Protein AF-A0AAD5PNA6-F1 (afdb_monomer_lite)

InterPro domains:
  IPR053180 Calcium-binding acidic-repeat protein [PTHR37467] (68-123)
  IPR059100 Bacterial TSP3 repeat [PF18884] (39-60)
  IPR059100 Bacterial TSP3 repeat [PF18884] (81-102)
  IPR059100 Bacterial TSP3 repeat [PF18884] (103-124)
  IPR059100 Bacterial TSP3 repeat [PF18884] (146-165)
  IPR059100 Bacterial TSP3 repeat [PF18884] (307-327)
  IPR059100 Bacterial TSP3 repeat [PF18884] (349-362)
  IPR059100 Bacterial TSP3 repeat [PF18884] (384-395)

Foldseek 3Di:
DDDDDDLVCAQHWDKDKDWDDDPPDIDIDIDIDGHHAPQQCQLQAHPVVCVVVVFDSNQSLTDDPVRHDPVRGDPNQQQDQNCPLQDGPVRCVVLVADSNDQQRCQQQRGCSRCVVVVFRSNDSLTDDDDLVRRPPGGDPVQQQDQNCPLQDGVVRCNVVVADSNDQQRLQLQRGLNRAPCSNAFDQEAAEDEDEQPDDDDDDSCPPGRRDDDPQKDKAFDPPDPDDPDDHDDAQDKDKTKMWIDRNPRIDIYIYIYGHHAPQQCQLQAHPCCLCPPPNHFDSNDSLTDDPVRHDPVRGDPNQQQDQNCQLQAGVVNCSVVVFDSNDSLGDDPVRHDPVRGDPNQQQPQNCPLFHGQVCQQQVCDDPVTPFHQVRHHAHSNDQPRPPPPAGSRGPVVPVPPD

Radius of gyration: 48.25 Å; chains: 1; bounding box: 90×62×150 Å

Organism: NCBI:txid1820382

Structure (mmCIF, N/CA/C/O backbone):
data_AF-A0AAD5PNA6-F1
#
_entry.id   AF-A0AAD5PNA6-F1
#
loop_
_atom_site.group_PDB
_atom_site.id
_atom_site.type_symbol
_atom_site.label_atom_id
_atom_site.label_alt_id
_atom_site.label_comp_id
_atom_site.label_asym_id
_atom_site.label_entity_id
_atom_site.label_seq_id
_atom_site.pdbx_PDB_ins_code
_atom_site.Cartn_x
_atom_site.Cartn_y
_atom_site.Cartn_z
_atom_site.occupancy
_atom_site.B_iso_or_equiv
_atom_site.auth_seq_id
_atom_site.auth_comp_id
_atom_site.auth_asym_id
_atom_site.auth_atom_id
_atom_site.pdbx_PDB_model_num
ATOM 1 N N . MET A 1 1 ? 26.294 -0.206 -74.600 1.00 71.50 1 MET A N 1
ATOM 2 C CA . MET A 1 1 ? 26.045 1.159 -74.099 1.00 71.50 1 MET A CA 1
ATOM 3 C C . MET A 1 1 ? 27.023 1.396 -72.966 1.00 71.50 1 MET A C 1
ATOM 5 O O . MET A 1 1 ? 27.297 0.438 -72.257 1.00 71.50 1 MET A O 1
ATOM 9 N N . THR A 1 2 ? 27.574 2.599 -72.839 1.00 76.50 2 THR A N 1
ATOM 10 C CA . THR A 1 2 ? 28.416 2.986 -71.698 1.00 76.50 2 THR A CA 1
ATOM 11 C C . THR A 1 2 ? 27.682 4.113 -70.987 1.00 76.50 2 THR A C 1
ATOM 13 O O . THR A 1 2 ? 27.243 5.044 -71.660 1.00 76.50 2 THR A O 1
ATOM 16 N N . TYR A 1 3 ? 27.498 3.994 -69.677 1.00 80.62 3 TYR A N 1
ATOM 17 C CA . TYR A 1 3 ? 26.897 5.019 -68.828 1.00 80.62 3 TYR A CA 1
ATOM 18 C C . TYR A 1 3 ? 27.955 5.465 -67.816 1.00 80.62 3 TYR A C 1
ATOM 20 O O . TYR A 1 3 ? 28.700 4.633 -67.300 1.00 80.62 3 TYR A O 1
ATOM 28 N N . THR A 1 4 ? 28.066 6.771 -67.604 1.00 80.19 4 THR A N 1
ATOM 29 C CA . THR A 1 4 ? 28.966 7.375 -66.621 1.00 80.19 4 THR A CA 1
ATOM 30 C C . THR A 1 4 ? 28.124 8.374 -65.839 1.00 80.19 4 THR A C 1
ATOM 32 O O . THR A 1 4 ? 27.708 9.360 -66.45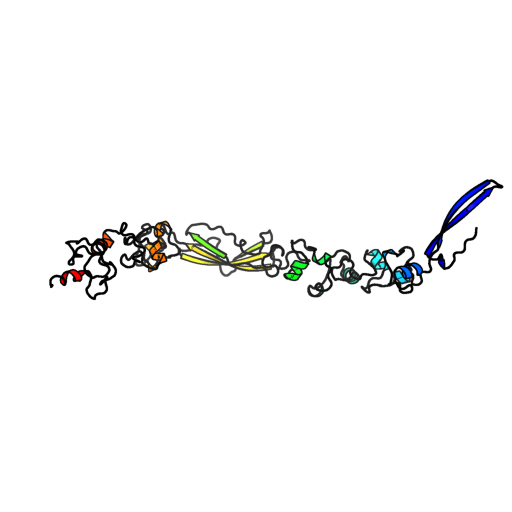2 1.00 80.19 4 THR A O 1
ATOM 35 N N . PRO A 1 5 ? 27.823 8.105 -64.559 1.00 74.06 5 PRO A N 1
ATOM 36 C CA . PRO A 1 5 ? 27.013 9.004 -63.753 1.00 74.06 5 PRO A CA 1
ATOM 37 C C . PRO A 1 5 ? 27.731 10.336 -63.524 1.00 74.06 5 PRO A C 1
ATOM 39 O O . PRO A 1 5 ? 28.963 10.421 -63.508 1.00 74.06 5 PRO A O 1
ATOM 42 N N . THR A 1 6 ? 26.946 11.392 -63.382 1.00 73.69 6 THR A N 1
ATOM 43 C CA . THR A 1 6 ? 27.375 12.714 -62.931 1.00 73.69 6 THR A CA 1
ATOM 44 C C . THR A 1 6 ? 27.302 12.795 -61.407 1.00 73.69 6 THR A C 1
ATOM 46 O O . THR A 1 6 ? 26.546 12.060 -60.783 1.00 73.69 6 THR A O 1
ATOM 49 N N . ALA A 1 7 ? 28.040 13.727 -60.797 1.00 61.16 7 ALA A N 1
ATOM 50 C CA . ALA A 1 7 ? 27.991 13.934 -59.344 1.00 61.16 7 ALA A CA 1
ATOM 51 C C . ALA A 1 7 ? 26.574 14.265 -58.826 1.00 61.16 7 ALA A C 1
ATOM 53 O O . ALA A 1 7 ? 26.246 13.954 -57.694 1.00 61.16 7 ALA A O 1
ATOM 54 N N . SER A 1 8 ? 25.709 14.849 -59.664 1.00 63.53 8 SER A N 1
ATOM 55 C CA . SER A 1 8 ? 24.302 15.114 -59.328 1.00 63.53 8 SER A CA 1
ATOM 56 C C . SER A 1 8 ? 23.388 13.885 -59.387 1.00 63.53 8 SER A C 1
ATOM 58 O O . SER A 1 8 ? 22.231 13.988 -59.003 1.00 63.53 8 SER A O 1
ATOM 60 N N . GLU A 1 9 ? 23.868 12.765 -59.930 1.00 70.00 9 GLU A N 1
ATOM 61 C CA . GLU A 1 9 ? 23.146 11.485 -59.976 1.00 70.00 9 GLU A CA 1
ATOM 62 C C . GLU A 1 9 ? 23.590 10.545 -58.836 1.00 70.00 9 GLU A C 1
ATOM 64 O O . GLU A 1 9 ? 23.032 9.461 -58.705 1.00 70.00 9 GLU A O 1
ATOM 69 N N . SER A 1 10 ? 24.563 10.960 -58.013 1.00 71.81 10 SER A N 1
ATOM 70 C CA . SER A 1 10 ? 25.035 10.273 -56.801 1.00 71.81 10 SER A CA 1
ATOM 71 C C . SER A 1 10 ? 23.881 10.000 -55.831 1.00 71.81 10 SER A C 1
ATOM 73 O O . SER A 1 10 ? 23.141 10.926 -55.507 1.00 71.81 10 SER A O 1
ATOM 75 N N . GLY A 1 11 ? 23.712 8.750 -55.388 1.00 66.38 11 GLY A N 1
ATOM 76 C CA . GLY A 1 11 ? 22.633 8.355 -54.472 1.00 66.38 11 GLY A CA 1
ATOM 77 C C . GLY A 1 11 ? 21.242 8.295 -55.114 1.00 66.38 11 GLY A C 1
ATOM 78 O O . GLY A 1 11 ? 20.242 8.284 -54.406 1.00 66.38 11 GLY A O 1
ATOM 79 N N . THR A 1 12 ? 21.139 8.284 -56.450 1.00 71.12 12 THR A N 1
ATOM 80 C CA . THR A 1 12 ? 19.844 8.253 -57.155 1.00 71.12 12 THR A CA 1
ATOM 81 C C . THR A 1 12 ? 19.709 7.063 -58.104 1.00 71.12 12 THR A C 1
ATOM 83 O O . THR A 1 12 ? 20.693 6.523 -58.619 1.00 71.12 12 THR A O 1
ATOM 86 N N . ASP A 1 13 ? 18.459 6.687 -58.390 1.00 79.06 13 ASP A N 1
ATOM 87 C CA . ASP A 1 13 ? 18.121 5.721 -59.433 1.00 79.06 13 ASP A CA 1
ATOM 88 C C . ASP A 1 13 ? 17.985 6.402 -60.799 1.00 79.06 13 ASP A C 1
ATOM 90 O O . ASP A 1 13 ? 17.069 7.191 -61.059 1.00 79.06 1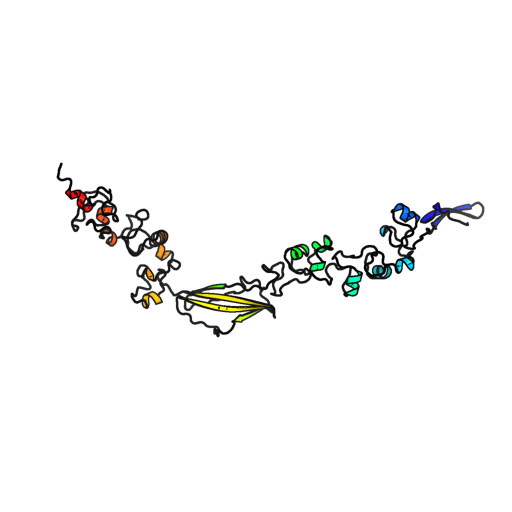3 ASP A O 1
ATOM 94 N N . VAL A 1 14 ? 18.850 6.020 -61.737 1.00 80.88 14 VAL A N 1
ATOM 95 C CA . VAL A 1 14 ? 18.823 6.531 -63.108 1.00 80.88 14 VAL A CA 1
ATOM 96 C C . VAL A 1 14 ? 18.220 5.494 -64.049 1.00 80.88 14 VAL A C 1
ATOM 98 O O . VAL A 1 14 ? 18.795 4.439 -64.320 1.00 80.88 14 VAL A O 1
ATOM 101 N N . THR A 1 15 ? 17.046 5.804 -64.608 1.00 88.25 15 THR A N 1
ATOM 102 C CA . THR A 1 15 ? 16.389 4.947 -65.608 1.00 88.25 15 THR A CA 1
ATOM 103 C C . THR A 1 15 ? 16.847 5.300 -67.021 1.00 88.25 15 THR A C 1
ATOM 105 O O . THR A 1 15 ? 16.498 6.340 -67.582 1.00 88.25 15 THR A O 1
ATOM 108 N N . VAL A 1 16 ? 17.573 4.383 -67.653 1.00 87.94 16 VAL A N 1
ATOM 109 C CA . VAL A 1 16 ? 18.067 4.520 -69.022 1.00 87.94 16 VAL A CA 1
ATOM 110 C C . VAL A 1 16 ? 17.190 3.715 -69.982 1.00 87.94 16 VAL A C 1
ATOM 112 O O . VAL A 1 16 ? 17.082 2.493 -69.888 1.00 87.94 16 VAL A O 1
ATOM 115 N N . THR A 1 17 ? 16.581 4.390 -70.960 1.00 90.81 17 THR A N 1
ATOM 116 C CA . THR A 1 17 ? 15.824 3.734 -72.043 1.00 90.81 17 THR A CA 1
ATOM 117 C C . THR A 1 17 ? 16.733 3.460 -73.242 1.00 90.81 17 THR A C 1
ATOM 119 O O . THR A 1 17 ? 17.378 4.374 -73.755 1.00 90.81 17 THR A O 1
ATOM 122 N N . TYR A 1 18 ? 16.759 2.221 -73.734 1.00 88.31 18 TYR A N 1
ATOM 123 C CA . TYR A 1 18 ? 17.545 1.810 -74.901 1.00 88.31 18 TYR A CA 1
ATOM 124 C C . TYR A 1 18 ? 16.706 1.031 -75.922 1.00 88.31 18 TYR A C 1
ATOM 126 O O . TYR A 1 18 ? 15.622 0.532 -75.626 1.00 88.31 18 TYR A O 1
ATOM 134 N N . GLN A 1 19 ? 17.199 0.939 -77.159 1.00 90.81 19 GLN A N 1
ATOM 135 C CA . GLN A 1 19 ? 16.563 0.168 -78.229 1.00 90.81 19 GLN A CA 1
ATOM 136 C C . GLN A 1 19 ? 17.453 -0.986 -78.677 1.00 90.81 19 GLN A C 1
ATOM 138 O O . GLN A 1 19 ? 18.644 -0.807 -78.933 1.00 90.81 19 GLN A O 1
ATOM 143 N N . VAL A 1 20 ? 16.852 -2.164 -78.818 1.00 89.94 20 VAL A N 1
ATOM 144 C CA . VAL A 1 20 ? 17.479 -3.343 -79.417 1.00 89.94 20 VAL A CA 1
ATOM 145 C C . VAL A 1 20 ? 16.904 -3.519 -80.815 1.00 89.94 20 VAL A C 1
ATOM 147 O O . VAL A 1 20 ? 15.694 -3.681 -80.973 1.00 89.94 20 VAL A O 1
ATOM 150 N N . CYS A 1 21 ? 17.766 -3.476 -81.831 1.00 91.25 21 CYS A N 1
ATOM 151 C CA . CYS A 1 21 ? 17.376 -3.562 -83.236 1.00 91.25 21 CYS A CA 1
ATOM 152 C C . CYS A 1 21 ? 18.020 -4.765 -83.937 1.00 91.25 21 CYS A C 1
ATOM 154 O O . CYS A 1 21 ? 19.197 -5.052 -83.726 1.00 91.25 21 CYS A O 1
ATOM 156 N N . ASN A 1 22 ? 17.282 -5.403 -84.850 1.00 87.88 22 ASN A N 1
ATOM 157 C CA . ASN A 1 22 ? 17.829 -6.292 -85.876 1.00 87.88 22 ASN A CA 1
ATOM 158 C C . ASN A 1 22 ? 17.405 -5.776 -87.260 1.00 87.88 22 ASN A C 1
ATOM 160 O O . ASN A 1 22 ? 16.267 -5.964 -87.697 1.00 87.88 22 ASN A O 1
ATOM 164 N N . GLY A 1 23 ? 18.308 -5.059 -87.932 1.00 88.12 23 GLY A N 1
ATOM 165 C CA . GLY A 1 23 ? 17.973 -4.309 -89.142 1.00 88.12 23 GLY A CA 1
ATOM 166 C C . GLY A 1 23 ? 17.034 -3.139 -88.829 1.00 88.12 23 GLY A C 1
ATOM 167 O O . GLY A 1 23 ? 17.371 -2.283 -88.018 1.00 88.12 23 GLY A O 1
ATOM 168 N N . THR A 1 24 ? 15.864 -3.093 -89.473 1.00 90.88 24 THR A N 1
ATOM 169 C CA . THR A 1 24 ? 14.863 -2.019 -89.295 1.00 90.88 24 THR A CA 1
ATOM 170 C C . THR A 1 24 ? 13.805 -2.322 -88.232 1.00 90.88 24 THR A C 1
ATOM 172 O O . THR A 1 24 ? 12.912 -1.507 -88.019 1.00 90.88 24 THR A O 1
ATOM 175 N N . ILE A 1 25 ? 13.853 -3.499 -87.604 1.00 87.56 25 ILE A N 1
ATOM 176 C CA . ILE A 1 25 ? 12.912 -3.897 -86.552 1.00 87.56 25 ILE A CA 1
ATOM 177 C C . ILE A 1 25 ? 13.585 -3.640 -85.207 1.00 87.56 25 ILE A C 1
ATOM 179 O O . ILE A 1 25 ? 14.630 -4.228 -84.931 1.00 87.56 25 ILE A O 1
ATOM 183 N N . CYS A 1 26 ? 12.989 -2.776 -84.388 1.00 92.00 26 CYS A N 1
ATOM 184 C CA . CYS A 1 26 ? 13.518 -2.367 -83.089 1.00 92.00 26 CYS A CA 1
ATOM 185 C C . CYS A 1 26 ? 12.457 -2.496 -81.990 1.00 92.00 26 CYS A C 1
ATOM 187 O O . CYS A 1 26 ? 11.282 -2.226 -82.235 1.00 92.00 26 CYS A O 1
ATOM 189 N N . THR A 1 27 ? 12.894 -2.822 -80.774 1.00 94.56 27 THR A N 1
ATOM 190 C CA . THR A 1 27 ? 12.095 -2.793 -79.538 1.00 94.56 27 THR A CA 1
ATOM 191 C C . THR A 1 27 ? 12.809 -1.944 -78.491 1.00 94.56 27 THR A C 1
ATOM 193 O O . THR A 1 27 ? 14.034 -1.980 -78.397 1.00 94.56 27 THR A O 1
ATOM 196 N N . THR A 1 28 ? 12.053 -1.173 -77.709 1.00 93.44 28 THR A N 1
ATOM 197 C CA . THR A 1 28 ? 12.554 -0.408 -76.557 1.00 93.44 28 THR A CA 1
ATOM 198 C C . THR A 1 28 ? 12.569 -1.262 -75.291 1.00 93.44 28 THR A C 1
ATOM 200 O O . THR A 1 28 ? 11.619 -2.002 -75.043 1.00 93.44 28 THR A O 1
ATOM 203 N N . ALA A 1 29 ? 13.608 -1.108 -74.478 1.00 91.75 29 ALA A N 1
ATOM 204 C CA . ALA A 1 29 ? 13.728 -1.655 -73.131 1.00 91.75 29 ALA A CA 1
ATOM 205 C C . ALA A 1 29 ? 14.318 -0.589 -72.194 1.00 91.75 29 ALA A C 1
ATOM 207 O O . ALA A 1 29 ? 14.891 0.401 -72.655 1.00 91.75 29 ALA A O 1
ATOM 208 N N . THR A 1 30 ? 14.176 -0.782 -70.888 1.00 91.69 30 THR A N 1
ATOM 209 C CA . THR A 1 30 ? 14.750 0.094 -69.860 1.00 91.69 30 THR A CA 1
ATOM 210 C C . THR A 1 30 ? 15.741 -0.679 -68.996 1.00 91.69 30 THR A C 1
ATOM 212 O O . THR A 1 30 ? 15.661 -1.903 -68.885 1.00 91.69 30 THR A O 1
ATOM 215 N N . VAL A 1 31 ? 16.701 0.035 -68.416 1.00 88.38 31 VAL A N 1
ATOM 216 C CA . VAL A 1 31 ? 17.558 -0.435 -67.324 1.00 88.38 31 VAL A CA 1
ATOM 217 C C . VAL A 1 31 ? 17.568 0.643 -66.246 1.00 88.38 31 VAL A C 1
ATOM 219 O O . VAL A 1 31 ? 17.745 1.816 -66.570 1.00 88.38 31 VAL A O 1
ATOM 222 N N . THR A 1 32 ? 17.343 0.253 -64.997 1.00 85.19 32 THR A N 1
ATOM 223 C CA . THR A 1 32 ? 17.518 1.133 -63.836 1.00 85.19 32 THR A CA 1
ATOM 224 C C . THR A 1 32 ? 18.924 0.911 -63.297 1.00 85.19 32 THR A C 1
ATOM 226 O O . THR A 1 32 ? 19.347 -0.236 -63.150 1.00 85.19 32 THR A O 1
ATOM 229 N N . ILE A 1 33 ? 19.666 1.996 -63.100 1.00 81.44 33 ILE A N 1
ATOM 230 C CA . ILE A 1 33 ? 21.029 1.999 -62.572 1.00 81.44 33 ILE A CA 1
ATOM 231 C C . ILE A 1 33 ? 20.986 2.778 -61.265 1.00 81.44 33 ILE A C 1
ATOM 233 O O . ILE A 1 33 ? 20.781 3.988 -61.298 1.00 81.44 33 ILE A O 1
ATOM 237 N N . SER A 1 34 ? 21.194 2.091 -60.150 1.00 73.81 34 SER A N 1
ATOM 238 C CA . SER A 1 34 ? 21.394 2.733 -58.854 1.00 73.81 34 SER A CA 1
ATOM 239 C C . SER A 1 34 ? 22.837 3.224 -58.788 1.00 73.81 34 SER A C 1
ATOM 241 O O . SER A 1 34 ? 23.777 2.443 -58.973 1.00 73.81 34 SER A O 1
ATOM 243 N N . VAL A 1 35 ? 23.023 4.532 -58.641 1.00 71.75 35 VAL A N 1
ATOM 244 C CA . VAL A 1 35 ? 24.348 5.146 -58.525 1.00 71.75 35 VAL A CA 1
ATOM 245 C C . VAL A 1 35 ? 24.683 5.216 -57.042 1.00 71.75 35 VAL A C 1
ATOM 247 O O . VAL A 1 35 ? 24.038 5.973 -56.321 1.00 71.75 35 VAL A O 1
ATOM 250 N N . SER A 1 36 ? 25.677 4.442 -56.591 1.00 66.50 36 SER A N 1
ATOM 251 C CA . SER A 1 36 ? 26.158 4.529 -55.206 1.00 66.50 36 SER A CA 1
ATOM 252 C C . SER A 1 36 ? 26.569 5.968 -54.910 1.00 66.50 36 SER A C 1
ATOM 254 O O . SER A 1 36 ? 27.320 6.558 -55.696 1.00 66.50 36 SER A O 1
ATOM 256 N N . GLY A 1 37 ? 26.032 6.534 -53.832 1.00 69.62 37 GLY A N 1
ATOM 257 C CA . GLY A 1 37 ? 26.442 7.851 -53.378 1.00 69.62 37 GLY A CA 1
ATOM 258 C C . GLY A 1 37 ? 27.876 7.845 -52.855 1.00 69.62 37 GLY A C 1
ATOM 259 O O . GLY A 1 37 ? 28.386 6.785 -52.498 1.00 69.62 37 GLY A O 1
ATOM 260 N N . ASP A 1 38 ? 28.530 9.007 -52.839 1.00 83.00 38 ASP A N 1
ATOM 261 C CA . ASP A 1 38 ? 29.643 9.199 -51.907 1.00 83.00 38 ASP A CA 1
ATOM 262 C C . ASP A 1 38 ? 29.044 9.175 -50.488 1.00 83.00 38 ASP A C 1
ATOM 264 O O . ASP A 1 38 ? 28.101 9.921 -50.222 1.00 83.00 38 ASP A O 1
ATOM 268 N N . ASP A 1 39 ? 29.572 8.295 -49.647 1.00 88.81 39 ASP A N 1
ATOM 269 C CA . ASP A 1 39 ? 29.295 8.125 -48.217 1.00 88.81 39 ASP A CA 1
ATOM 270 C C . ASP A 1 39 ? 30.675 8.251 -47.547 1.00 88.81 39 ASP A C 1
ATOM 272 O O . ASP A 1 39 ? 31.578 7.442 -47.810 1.00 88.81 39 ASP A O 1
ATOM 276 N N . SER A 1 40 ? 30.924 9.394 -46.908 1.00 90.69 40 SER A N 1
ATOM 277 C CA . SER A 1 40 ? 32.278 9.818 -46.523 1.00 90.69 40 SER A CA 1
ATOM 278 C C . SER A 1 40 ? 32.737 9.240 -45.189 1.00 90.69 40 SER A C 1
ATOM 280 O O . SER A 1 40 ? 33.936 8.988 -45.036 1.00 90.69 40 SER A O 1
ATOM 282 N N . ASP A 1 41 ? 31.824 9.089 -44.238 1.00 90.75 41 ASP A N 1
ATOM 283 C CA . ASP A 1 41 ? 32.036 8.519 -42.904 1.00 90.75 41 ASP A CA 1
ATOM 284 C C . ASP A 1 41 ? 31.622 7.043 -42.830 1.00 90.75 41 ASP A C 1
ATOM 286 O O . ASP A 1 41 ? 32.063 6.318 -41.934 1.00 90.75 41 ASP A O 1
ATOM 290 N N . GLY A 1 42 ? 30.915 6.548 -43.844 1.00 93.38 42 GLY A N 1
ATOM 291 C CA . GLY A 1 42 ? 30.645 5.136 -44.025 1.00 93.38 42 GLY A CA 1
ATOM 292 C C . GLY A 1 42 ? 29.551 4.632 -43.099 1.00 93.38 42 GLY A C 1
ATOM 293 O O . GLY A 1 42 ? 29.639 3.472 -42.683 1.00 93.38 42 GLY A O 1
ATOM 294 N N . ASP A 1 43 ? 28.590 5.472 -42.730 1.00 93.69 43 ASP A N 1
ATOM 295 C CA . ASP A 1 43 ? 27.449 5.109 -41.890 1.00 93.69 43 ASP A CA 1
ATOM 296 C C . ASP A 1 43 ? 26.282 4.493 -42.677 1.00 93.69 43 ASP A C 1
ATOM 298 O O . ASP A 1 43 ? 25.282 4.090 -42.085 1.00 93.69 43 ASP A O 1
ATOM 302 N N . GLY A 1 44 ? 26.426 4.353 -44.001 1.00 93.25 44 GLY A N 1
ATOM 303 C CA . GLY A 1 44 ? 25.414 3.789 -44.889 1.00 93.25 44 GLY A CA 1
ATOM 304 C C . GLY A 1 44 ? 24.366 4.793 -45.371 1.00 93.25 44 GLY A C 1
ATOM 305 O O . GLY A 1 44 ? 23.472 4.395 -46.127 1.00 93.25 44 GLY A O 1
ATOM 306 N N . VAL A 1 45 ? 24.466 6.070 -44.999 1.00 92.75 45 VAL A N 1
ATOM 307 C CA . VAL A 1 45 ? 23.663 7.171 -45.531 1.00 92.75 45 VAL A CA 1
ATOM 308 C C . VAL A 1 45 ? 24.501 7.954 -46.551 1.00 92.75 45 VAL A C 1
ATOM 310 O O . VAL A 1 45 ? 25.601 8.415 -46.282 1.00 92.75 45 VAL A O 1
ATOM 313 N N . PRO A 1 46 ? 24.025 8.135 -47.795 1.00 91.44 46 PRO A N 1
ATOM 314 C CA . PRO A 1 46 ? 24.753 8.957 -48.756 1.00 91.44 46 PRO A CA 1
ATOM 315 C C . PRO A 1 46 ? 24.836 10.429 -48.321 1.00 91.44 46 PRO A C 1
ATOM 317 O O . PRO A 1 46 ? 23.799 11.027 -48.039 1.00 91.44 46 PRO A O 1
ATOM 320 N N . ASN A 1 47 ? 25.989 11.082 -48.513 1.00 88.56 47 ASN A N 1
ATOM 321 C CA . ASN A 1 47 ? 26.219 12.502 -48.178 1.00 88.56 47 ASN A CA 1
ATOM 322 C C . ASN A 1 47 ? 25.115 13.470 -48.659 1.00 88.56 47 ASN A C 1
ATOM 324 O O . ASN A 1 47 ? 24.885 14.541 -48.101 1.00 88.56 47 ASN A O 1
ATOM 328 N N . ALA A 1 48 ? 24.478 13.168 -49.796 1.00 86.69 48 ALA A N 1
ATOM 329 C CA . ALA A 1 48 ? 23.406 13.997 -50.350 1.00 86.69 48 ALA A CA 1
ATOM 330 C C . ALA A 1 48 ? 22.074 13.850 -49.592 1.00 86.69 48 ALA A C 1
ATOM 332 O O . ALA A 1 48 ? 21.293 14.804 -49.577 1.00 86.69 48 ALA A O 1
ATOM 333 N N . GLN A 1 49 ? 21.821 12.668 -49.027 1.00 90.44 49 GLN A N 1
ATOM 334 C CA . GLN A 1 49 ? 20.663 12.349 -48.197 1.00 90.44 49 GLN A CA 1
ATOM 335 C C . GLN A 1 49 ? 20.829 12.965 -46.805 1.00 90.44 49 GLN A C 1
ATOM 337 O O . GLN A 1 49 ? 19.935 13.662 -46.350 1.00 90.44 49 GLN A O 1
ATOM 342 N N . GLU A 1 50 ? 22.019 12.896 -46.222 1.00 93.25 50 GLU A N 1
ATOM 343 C CA . GLU A 1 50 ? 22.336 13.577 -44.961 1.00 93.25 50 GLU A CA 1
ATOM 344 C C . GLU A 1 50 ? 22.150 15.099 -45.025 1.00 93.25 50 GLU A C 1
ATOM 346 O O . GLU A 1 50 ? 21.549 15.713 -44.149 1.00 93.25 50 GLU A O 1
ATOM 351 N N . ILE A 1 51 ? 22.540 15.740 -46.135 1.00 89.62 51 ILE A N 1
ATOM 352 C CA . ILE A 1 51 ? 22.250 17.170 -46.361 1.00 89.62 51 ILE A CA 1
ATOM 353 C C . ILE A 1 51 ? 20.735 17.456 -46.376 1.00 89.62 51 ILE A C 1
ATOM 355 O O . ILE A 1 51 ? 20.315 18.572 -46.046 1.00 89.62 51 ILE A O 1
ATOM 359 N N . LEU A 1 52 ? 19.919 16.499 -46.827 1.00 92.62 52 LEU A N 1
ATOM 360 C CA . LEU A 1 52 ? 18.462 16.620 -46.849 1.00 92.62 52 LEU A CA 1
ATOM 361 C C . LEU A 1 52 ? 17.863 16.428 -45.449 1.00 92.62 52 LEU A C 1
ATOM 363 O O . LEU A 1 52 ? 16.951 17.181 -45.096 1.00 92.62 52 LEU A O 1
ATOM 367 N N . ASP A 1 53 ? 18.403 15.480 -44.687 1.00 92.94 53 ASP A N 1
ATOM 368 C CA . ASP A 1 53 ? 17.946 15.109 -43.343 1.00 92.94 53 ASP A CA 1
ATOM 369 C C . ASP A 1 53 ? 18.485 16.074 -42.268 1.00 92.94 53 ASP A C 1
ATOM 371 O O . ASP A 1 53 ? 17.869 16.274 -41.222 1.00 92.94 53 ASP A O 1
ATOM 375 N N . GLY A 1 54 ? 19.546 16.816 -42.595 1.00 95.00 54 GLY A N 1
ATOM 376 C CA . GLY A 1 54 ? 20.153 17.836 -41.745 1.00 95.00 54 GLY A CA 1
ATOM 377 C C . GLY A 1 54 ? 21.259 17.315 -40.830 1.00 95.00 54 GLY A C 1
ATOM 378 O O . GLY A 1 54 ? 21.566 18.007 -39.859 1.00 95.00 54 GLY A O 1
ATOM 379 N N . THR A 1 55 ? 21.831 16.158 -41.156 1.00 96.50 55 THR A N 1
ATOM 380 C CA . THR A 1 55 ? 22.929 15.491 -40.443 1.00 96.50 55 THR A CA 1
ATOM 381 C C . THR A 1 55 ? 24.297 15.847 -41.069 1.00 96.50 55 THR A C 1
ATOM 383 O O . THR A 1 55 ? 24.332 16.549 -42.094 1.00 96.50 55 THR A O 1
ATOM 386 N N . ASP A 1 56 ? 25.427 15.493 -40.437 1.00 94.94 56 ASP A N 1
ATOM 387 C CA . ASP A 1 56 ? 26.793 15.813 -40.901 1.00 94.94 56 ASP A CA 1
ATOM 388 C C . ASP A 1 56 ? 27.430 14.671 -41.713 1.00 94.94 56 ASP A C 1
ATOM 390 O O . ASP A 1 56 ? 27.881 13.710 -41.102 1.00 94.94 56 ASP A O 1
ATOM 394 N N . PRO A 1 57 ? 27.674 14.866 -43.031 1.00 93.75 57 PRO A N 1
ATOM 395 C CA . PRO A 1 57 ? 28.290 13.869 -43.915 1.00 93.75 57 PRO A CA 1
ATOM 396 C C . PRO A 1 57 ? 29.741 13.483 -43.648 1.00 93.75 57 PRO A C 1
ATOM 398 O O . PRO A 1 57 ? 30.469 13.158 -44.587 1.00 93.75 57 PRO A O 1
ATOM 401 N N . ASN A 1 58 ? 30.266 13.730 -42.457 1.00 94.00 58 ASN A N 1
ATOM 402 C CA . ASN A 1 58 ? 31.602 13.305 -42.054 1.00 94.00 58 ASN A CA 1
ATOM 403 C C . ASN A 1 58 ? 31.630 12.830 -40.594 1.00 94.00 58 ASN A C 1
ATOM 405 O O . ASN A 1 58 ? 32.732 12.676 -40.050 1.00 94.00 58 ASN A O 1
ATOM 409 N N . ASP A 1 59 ? 30.473 12.684 -39.954 1.00 95.38 59 ASP A N 1
ATOM 410 C CA . ASP A 1 59 ? 30.331 12.196 -38.593 1.00 95.38 59 ASP A CA 1
ATOM 411 C C . ASP A 1 59 ? 29.495 10.907 -38.618 1.00 95.38 59 ASP A C 1
ATOM 413 O O . ASP A 1 59 ? 28.275 10.980 -38.709 1.00 95.38 59 ASP A O 1
ATOM 417 N N . PRO A 1 60 ? 30.119 9.722 -38.460 1.00 95.56 60 PRO A N 1
ATOM 418 C CA . PRO A 1 60 ? 29.419 8.439 -38.563 1.00 95.56 60 PRO A CA 1
ATOM 419 C C . PRO A 1 60 ? 28.344 8.223 -37.483 1.00 95.56 60 PRO A C 1
ATOM 421 O O . PRO A 1 60 ? 27.689 7.184 -37.472 1.00 95.56 60 PRO A O 1
ATOM 424 N N . CYS A 1 61 ? 28.212 9.147 -36.530 1.00 97.19 61 CYS A N 1
ATOM 425 C CA . CYS A 1 61 ? 27.228 9.119 -35.456 1.00 97.19 61 CYS A CA 1
ATOM 426 C C . CYS A 1 61 ? 26.162 10.217 -35.581 1.00 97.19 61 CYS A C 1
ATOM 428 O O . CYS A 1 61 ? 25.343 10.375 -34.677 1.00 97.19 61 CYS A O 1
ATOM 430 N N . ASP A 1 62 ? 26.163 10.982 -36.673 1.00 97.00 62 ASP A N 1
ATOM 431 C CA . ASP A 1 62 ? 25.138 11.971 -36.994 1.00 97.00 62 ASP A CA 1
ATOM 432 C C . ASP A 1 62 ? 24.417 11.523 -38.267 1.00 97.00 62 ASP A C 1
ATOM 434 O O . ASP A 1 62 ? 24.802 11.896 -39.367 1.00 97.00 62 ASP A O 1
ATOM 438 N N . TYR A 1 63 ? 23.372 10.706 -38.117 1.00 95.62 63 TYR A N 1
ATOM 439 C CA . TYR A 1 63 ? 22.562 10.220 -39.234 1.00 95.62 63 TYR A CA 1
ATOM 440 C C . TYR A 1 63 ? 21.101 10.009 -38.847 1.00 95.62 63 TYR A C 1
ATOM 442 O O . TYR A 1 63 ? 20.749 9.882 -37.674 1.00 95.62 63 TYR A O 1
ATOM 450 N N . ASP A 1 64 ? 20.229 9.971 -39.855 1.00 95.06 64 ASP A N 1
ATOM 451 C CA . ASP A 1 64 ? 18.840 9.552 -39.685 1.00 95.06 64 ASP A CA 1
ATOM 452 C C . ASP A 1 64 ? 18.747 8.037 -39.900 1.00 95.06 64 ASP A C 1
ATOM 454 O O . ASP A 1 64 ? 19.021 7.530 -40.994 1.00 95.06 64 ASP A O 1
ATOM 458 N N . ILE A 1 65 ? 18.350 7.312 -38.854 1.00 93.69 65 ILE A N 1
ATOM 459 C CA . ILE A 1 65 ? 18.221 5.853 -38.873 1.00 93.69 65 ILE A CA 1
ATOM 460 C C . ILE A 1 65 ? 17.236 5.359 -39.949 1.00 93.69 65 ILE A C 1
ATOM 462 O O . ILE A 1 65 ? 17.435 4.286 -40.518 1.00 93.69 65 ILE A O 1
ATOM 466 N N . ASP A 1 66 ? 16.217 6.153 -40.307 1.00 94.25 66 ASP A N 1
ATOM 467 C CA . ASP A 1 66 ? 15.248 5.803 -41.358 1.00 94.25 66 ASP A CA 1
ATOM 468 C C . ASP A 1 66 ? 15.856 5.881 -42.776 1.00 94.25 66 ASP A C 1
ATOM 470 O O . ASP A 1 66 ? 15.310 5.302 -43.726 1.00 94.25 66 ASP A O 1
ATOM 474 N N . SER A 1 67 ? 16.979 6.589 -42.932 1.00 93.25 67 SER A N 1
ATOM 475 C CA . SER A 1 67 ? 17.712 6.766 -44.192 1.00 93.25 67 SER A CA 1
ATOM 476 C C . SER A 1 67 ? 18.889 5.796 -44.356 1.00 93.25 67 SER A C 1
ATOM 478 O O . SER A 1 67 ? 19.497 5.758 -45.431 1.00 93.25 67 SER A O 1
ATOM 480 N N . GLN A 1 68 ? 19.207 5.008 -43.327 1.00 94.38 68 GLN A N 1
ATOM 481 C CA . GLN A 1 68 ? 20.384 4.144 -43.288 1.00 94.38 68 GLN A CA 1
ATOM 482 C C . GLN A 1 68 ? 20.231 2.865 -44.125 1.00 94.38 68 GLN A C 1
ATOM 484 O O . GLN A 1 68 ? 19.232 2.147 -44.044 1.00 94.38 68 GLN A O 1
ATOM 489 N N . ASP A 1 69 ? 21.268 2.527 -44.898 1.00 92.69 69 ASP A N 1
ATOM 490 C CA . ASP A 1 69 ? 21.427 1.212 -45.525 1.00 92.69 69 ASP A CA 1
ATOM 491 C C . ASP A 1 69 ? 22.447 0.360 -44.750 1.00 92.69 69 ASP A C 1
ATOM 493 O O . ASP A 1 69 ? 23.660 0.469 -44.943 1.00 92.69 69 ASP A O 1
ATOM 497 N N . LEU A 1 70 ? 21.950 -0.546 -43.898 1.00 92.75 70 LEU A N 1
ATOM 498 C CA . LEU A 1 70 ? 22.780 -1.453 -43.092 1.00 92.75 70 LEU A CA 1
ATOM 499 C C . LEU A 1 70 ? 23.685 -2.388 -43.925 1.00 92.75 70 LEU A C 1
ATOM 501 O O . LEU A 1 70 ? 24.693 -2.881 -43.411 1.00 92.75 70 LEU A O 1
ATOM 505 N N . ASP A 1 71 ? 23.375 -2.630 -45.207 1.00 91.56 71 ASP A N 1
ATOM 506 C CA . ASP A 1 71 ? 24.245 -3.405 -46.107 1.00 91.56 71 ASP A CA 1
ATOM 507 C C . ASP A 1 71 ? 25.435 -2.571 -46.634 1.00 91.56 71 ASP A C 1
ATOM 509 O O . ASP A 1 71 ? 26.409 -3.141 -47.148 1.00 91.56 71 ASP A O 1
ATOM 513 N N . ALA A 1 72 ? 25.373 -1.241 -46.512 1.00 90.88 72 ALA A N 1
ATOM 514 C CA . ALA A 1 72 ? 26.372 -0.294 -47.006 1.00 90.88 72 ALA A CA 1
ATOM 515 C C . ALA A 1 72 ? 27.345 0.219 -45.927 1.00 90.88 72 ALA A C 1
ATOM 517 O O . ALA A 1 72 ? 28.382 0.777 -46.285 1.00 90.88 72 ALA A O 1
ATOM 518 N N . VAL A 1 73 ? 27.071 -0.025 -44.641 1.00 95.19 73 VAL A N 1
ATOM 519 C CA . VAL A 1 73 ? 27.885 0.502 -43.533 1.00 95.19 73 VAL A CA 1
ATOM 520 C C . VAL A 1 73 ? 29.312 -0.059 -43.512 1.00 95.19 73 VAL A C 1
ATOM 522 O O . VAL A 1 73 ? 29.579 -1.243 -43.780 1.00 95.19 73 VAL A O 1
ATOM 525 N N . SER A 1 74 ? 30.253 0.805 -43.152 1.00 95.12 74 SER A N 1
ATOM 526 C CA . SER A 1 74 ? 31.685 0.532 -43.109 1.00 95.12 74 SER A CA 1
ATOM 527 C C . SER A 1 74 ? 32.118 -0.192 -41.828 1.00 95.12 74 SER A C 1
ATOM 529 O O . SER A 1 74 ? 31.389 -0.285 -40.843 1.00 95.12 74 SER A O 1
ATOM 531 N N . ASP A 1 75 ? 33.354 -0.703 -41.820 1.00 95.81 75 ASP A N 1
ATOM 532 C CA . ASP A 1 75 ? 33.969 -1.211 -40.586 1.00 95.81 75 ASP A CA 1
ATOM 533 C C . ASP A 1 75 ? 34.279 -0.076 -39.589 1.00 95.81 75 ASP A C 1
ATOM 535 O O . ASP A 1 75 ? 34.468 -0.349 -38.409 1.00 95.81 75 ASP A O 1
ATOM 539 N N . GLU A 1 76 ? 34.379 1.178 -40.040 1.00 94.56 76 GLU A N 1
ATOM 540 C CA . GLU A 1 76 ? 34.628 2.324 -39.158 1.00 94.56 76 GLU A CA 1
ATOM 541 C C . GLU A 1 76 ? 33.387 2.619 -38.316 1.00 94.56 76 GLU A C 1
ATOM 543 O O . GLU A 1 76 ? 33.483 2.585 -37.093 1.00 94.56 76 GLU A O 1
ATOM 548 N N . TRP A 1 77 ? 32.224 2.733 -38.963 1.00 96.94 77 TRP A N 1
ATOM 549 C CA . TRP A 1 77 ? 30.926 2.850 -38.297 1.00 96.94 77 TRP A CA 1
ATOM 550 C C . TRP A 1 77 ? 30.645 1.666 -37.362 1.00 96.94 77 TRP A C 1
ATOM 552 O O . TRP A 1 77 ? 30.316 1.854 -36.200 1.00 96.94 77 TRP A O 1
ATOM 562 N N . LYS A 1 78 ? 30.883 0.423 -37.808 1.00 97.81 78 LYS A N 1
ATOM 563 C CA . LYS A 1 78 ? 30.665 -0.782 -36.977 1.00 97.81 78 LYS A CA 1
ATOM 564 C C . LYS A 1 78 ? 31.473 -0.814 -35.680 1.00 97.81 78 LYS A C 1
ATOM 566 O O . LYS A 1 78 ? 31.071 -1.499 -34.749 1.00 97.81 78 LYS A O 1
ATOM 571 N N . ASN A 1 79 ? 32.643 -0.175 -35.661 1.00 97.25 79 ASN A N 1
ATOM 572 C CA . ASN A 1 79 ? 33.521 -0.120 -34.490 1.00 97.25 79 ASN A CA 1
ATOM 573 C C . ASN A 1 79 ? 33.370 1.192 -33.701 1.00 97.25 79 ASN A C 1
ATOM 575 O O . ASN A 1 79 ? 34.101 1.378 -32.725 1.00 97.25 79 ASN A O 1
ATOM 579 N N . ALA A 1 80 ? 32.510 2.107 -34.154 1.00 97.00 80 ALA A N 1
ATOM 580 C CA . ALA A 1 80 ? 32.124 3.281 -33.391 1.00 97.00 80 ALA A CA 1
ATOM 581 C C . ALA A 1 80 ? 31.161 2.881 -32.263 1.00 97.00 80 ALA A C 1
ATOM 583 O O . ALA A 1 80 ? 30.597 1.790 -32.286 1.00 97.00 80 ALA A O 1
ATOM 584 N N . ASP A 1 81 ? 31.057 3.766 -31.281 1.00 98.19 81 ASP A N 1
ATOM 585 C CA . ASP A 1 81 ? 30.171 3.710 -30.116 1.00 98.19 81 ASP A CA 1
ATOM 586 C C . ASP A 1 81 ? 29.499 5.086 -30.101 1.00 98.19 81 ASP A C 1
ATOM 588 O O . ASP A 1 81 ? 30.101 6.080 -29.670 1.00 98.19 81 ASP A O 1
ATOM 592 N N . CYS A 1 82 ? 28.378 5.186 -30.814 1.00 97.31 82 CYS A N 1
ATOM 593 C CA . CYS A 1 82 ? 27.843 6.478 -31.226 1.00 97.31 82 CYS A CA 1
ATOM 594 C C . CYS A 1 82 ? 27.102 7.204 -30.104 1.00 97.31 82 CYS A C 1
ATOM 596 O O . CYS A 1 82 ? 27.199 8.433 -29.991 1.00 97.31 82 CYS A O 1
ATOM 598 N N . ASP A 1 83 ? 26.455 6.467 -29.215 1.00 97.44 83 ASP A N 1
ATOM 599 C CA . ASP A 1 83 ? 25.782 7.000 -28.038 1.00 97.44 83 ASP A CA 1
ATOM 600 C C . ASP A 1 83 ? 26.651 6.997 -26.764 1.00 97.44 83 ASP A C 1
ATOM 602 O O . ASP A 1 83 ? 26.334 7.705 -25.801 1.00 97.44 83 ASP A O 1
ATOM 606 N N . ASN A 1 84 ? 27.835 6.377 -26.815 1.00 97.62 84 ASN A N 1
ATOM 607 C CA . ASN A 1 84 ? 28.837 6.314 -25.747 1.00 97.62 84 ASN A CA 1
ATOM 608 C C . ASN A 1 84 ? 28.382 5.505 -24.526 1.00 97.62 84 ASN A C 1
ATOM 610 O O . ASN A 1 84 ? 28.748 5.842 -23.387 1.00 97.62 84 ASN A O 1
ATOM 614 N N . ASP A 1 85 ? 27.594 4.460 -24.744 1.00 97.00 85 ASP A N 1
ATOM 615 C CA . ASP A 1 85 ? 27.079 3.579 -23.700 1.00 97.00 85 ASP A CA 1
ATOM 616 C C . ASP A 1 85 ? 28.049 2.425 -23.343 1.00 97.00 85 ASP A C 1
ATOM 618 O O . ASP A 1 85 ? 27.960 1.817 -22.265 1.00 97.00 85 ASP A O 1
ATOM 622 N N . GLY A 1 86 ? 29.060 2.205 -24.195 1.00 97.56 86 GLY A N 1
ATOM 623 C CA . GLY A 1 86 ? 30.101 1.193 -24.051 1.00 97.56 86 GLY A CA 1
ATOM 624 C C . GLY A 1 86 ? 29.954 -0.036 -24.954 1.00 97.56 86 GLY A C 1
ATOM 625 O O . GLY A 1 86 ? 30.811 -0.927 -24.856 1.00 97.56 86 GLY A O 1
ATOM 626 N N . LEU A 1 87 ? 28.934 -0.093 -25.808 1.00 98.38 87 LEU A N 1
ATOM 627 C CA . LEU A 1 87 ? 28.785 -1.044 -26.904 1.00 98.38 87 LEU A CA 1
ATOM 628 C C . LEU A 1 87 ? 29.221 -0.407 -28.222 1.00 98.38 87 LEU A C 1
ATOM 630 O O . LEU A 1 87 ? 29.184 0.798 -28.425 1.00 98.38 87 LEU A O 1
ATOM 634 N N . THR A 1 88 ? 29.712 -1.237 -29.134 1.00 98.50 88 THR A N 1
ATOM 635 C CA . THR A 1 88 ? 29.909 -0.799 -30.518 1.00 98.50 88 THR A CA 1
ATOM 636 C C . THR A 1 88 ? 28.614 -0.933 -31.308 1.00 98.50 88 THR A C 1
ATOM 638 O O . THR A 1 88 ? 27.877 -1.895 -31.092 1.00 98.50 88 THR A O 1
ATOM 641 N N . ASN A 1 89 ? 28.421 -0.113 -32.343 1.00 98.19 89 ASN A N 1
ATOM 642 C CA . ASN A 1 89 ? 27.252 -0.201 -33.228 1.00 98.19 89 ASN A CA 1
ATOM 643 C C . ASN A 1 89 ? 27.036 -1.634 -33.767 1.00 98.19 89 ASN A C 1
ATOM 645 O O . ASN A 1 89 ? 25.916 -2.092 -33.978 1.00 98.19 89 ASN A O 1
ATOM 649 N N . ALA A 1 90 ? 28.116 -2.393 -34.009 1.00 97.94 90 ALA A N 1
ATOM 650 C CA . ALA A 1 90 ? 28.011 -3.792 -34.429 1.00 97.94 90 ALA A CA 1
ATOM 651 C C . ALA A 1 90 ? 27.535 -4.752 -33.326 1.00 97.94 90 ALA A C 1
ATOM 653 O O . ALA A 1 90 ? 26.917 -5.769 -33.649 1.00 97.94 90 ALA A O 1
ATOM 654 N N . GLU A 1 91 ? 27.864 -4.490 -32.062 1.00 98.44 91 GLU A N 1
ATOM 655 C CA . GLU A 1 91 ? 27.339 -5.233 -30.913 1.00 98.44 91 GLU A CA 1
ATOM 656 C C . GLU A 1 91 ? 25.857 -4.916 -30.709 1.00 98.44 91 GLU A C 1
ATOM 658 O O . GLU A 1 91 ? 25.060 -5.843 -30.572 1.00 98.44 91 GLU A O 1
ATOM 663 N N . GLU A 1 92 ? 25.479 -3.648 -30.819 1.00 98.19 92 GLU A N 1
ATOM 664 C CA . GLU A 1 92 ? 24.097 -3.185 -30.691 1.00 98.19 92 GLU A CA 1
ATOM 665 C C . GLU A 1 92 ? 23.181 -3.778 -31.762 1.00 98.19 92 GLU A C 1
ATOM 667 O O . GLU A 1 92 ? 22.154 -4.373 -31.446 1.00 98.19 92 GLU A O 1
ATOM 672 N N . LEU A 1 93 ? 23.613 -3.804 -33.029 1.00 96.38 93 LEU A N 1
ATOM 673 C CA . LEU A 1 93 ? 22.875 -4.487 -34.102 1.00 96.38 93 LEU A CA 1
ATOM 674 C C . LEU A 1 93 ? 22.644 -5.986 -33.834 1.00 96.38 93 LEU A C 1
ATOM 676 O O . LEU A 1 93 ? 21.694 -6.574 -34.357 1.00 96.38 93 LEU A O 1
ATOM 680 N N . VAL A 1 94 ? 23.535 -6.640 -33.083 1.00 97.44 94 VAL A N 1
ATOM 681 C CA . VAL A 1 94 ? 23.383 -8.054 -32.700 1.00 97.44 94 VAL A CA 1
ATOM 682 C C . VAL A 1 94 ? 22.411 -8.207 -31.531 1.00 97.44 94 VAL A C 1
ATOM 684 O O . VAL A 1 94 ? 21.699 -9.213 -31.481 1.00 97.44 94 VAL A O 1
ATOM 687 N N . LEU A 1 95 ? 22.393 -7.239 -30.617 1.00 97.56 95 LEU A N 1
ATOM 688 C CA . LEU A 1 95 ? 21.521 -7.198 -29.444 1.00 97.56 95 LEU A CA 1
ATOM 689 C C . LEU A 1 95 ? 20.120 -6.665 -29.769 1.00 97.56 95 LEU A C 1
ATOM 691 O O . LEU A 1 95 ? 19.177 -6.992 -29.060 1.00 97.56 95 LEU A O 1
ATOM 695 N N . GLY A 1 96 ? 19.964 -5.943 -30.879 1.00 96.44 96 GLY A N 1
ATOM 696 C CA . GLY A 1 96 ? 18.712 -5.304 -31.272 1.00 96.44 96 GLY A CA 1
ATOM 697 C C . GLY A 1 96 ? 18.480 -3.936 -30.630 1.00 96.44 96 GLY A C 1
ATOM 698 O O . GLY A 1 96 ? 17.360 -3.445 -30.732 1.00 96.44 96 GLY A O 1
ATOM 699 N N . THR A 1 97 ? 19.511 -3.352 -30.018 1.00 97.81 97 THR A N 1
ATOM 700 C CA . THR A 1 97 ? 19.497 -2.009 -29.426 1.00 97.81 97 THR A CA 1
ATOM 701 C C . THR A 1 97 ? 19.762 -0.929 -30.482 1.00 97.81 97 THR A C 1
ATOM 703 O O . THR A 1 97 ? 20.124 -1.246 -31.624 1.00 97.81 97 THR A O 1
ATOM 706 N N . ASP A 1 98 ? 19.502 0.336 -30.149 1.00 96.00 98 ASP A N 1
ATOM 707 C CA . ASP A 1 98 ? 19.604 1.481 -31.062 1.00 96.00 98 ASP A CA 1
ATOM 708 C C . ASP A 1 98 ? 20.969 2.188 -30.937 1.00 96.00 98 ASP A C 1
ATOM 710 O O . ASP A 1 98 ? 21.178 2.865 -29.938 1.00 96.00 98 ASP A O 1
ATOM 714 N N . PRO A 1 99 ? 21.830 2.168 -31.982 1.00 97.12 99 PRO A N 1
ATOM 715 C CA . PRO A 1 99 ? 23.171 2.766 -31.936 1.00 97.12 99 PRO A CA 1
ATOM 716 C C . PRO A 1 99 ? 23.258 4.269 -31.655 1.00 97.12 99 PRO A C 1
ATOM 718 O O . PRO A 1 99 ? 24.354 4.822 -31.553 1.00 97.12 99 PRO A O 1
ATOM 721 N N . LEU A 1 100 ? 22.129 4.980 -31.645 1.00 96.88 100 LEU A N 1
ATOM 722 C CA . LEU A 1 100 ? 22.056 6.405 -31.320 1.00 96.88 100 LEU A CA 1
ATOM 723 C C . LEU A 1 100 ? 21.361 6.675 -29.976 1.00 96.88 100 LEU A C 1
ATOM 725 O O . LEU A 1 100 ? 21.177 7.847 -29.618 1.00 96.88 100 LEU A O 1
ATOM 729 N N . ASN A 1 101 ? 20.964 5.638 -29.238 1.00 95.81 101 ASN A N 1
ATOM 730 C CA . ASN A 1 101 ? 20.220 5.757 -27.997 1.00 95.81 101 ASN A CA 1
ATOM 731 C C . ASN A 1 101 ? 20.806 4.846 -26.904 1.00 95.81 101 ASN A C 1
ATOM 733 O O . ASN A 1 101 ? 20.510 3.658 -26.899 1.00 95.81 101 ASN A O 1
ATOM 737 N N . PRO A 1 102 ? 21.461 5.423 -25.879 1.00 96.19 102 PRO A N 1
ATOM 738 C CA . PRO A 1 102 ? 22.226 4.650 -24.902 1.00 96.19 102 PRO A CA 1
ATOM 739 C C . PRO A 1 102 ? 21.378 3.809 -23.941 1.00 96.19 102 PRO A C 1
ATOM 741 O O . PRO A 1 102 ? 21.950 3.236 -23.028 1.00 96.19 102 PRO A O 1
ATOM 744 N N . ASP A 1 103 ? 20.050 3.831 -24.049 1.00 95.38 103 ASP A N 1
ATOM 745 C CA . ASP A 1 103 ? 19.072 3.172 -23.169 1.00 95.38 103 ASP A CA 1
ATOM 746 C C . ASP A 1 103 ? 17.837 2.835 -24.023 1.00 95.38 103 ASP A C 1
ATOM 748 O O . ASP A 1 103 ? 16.931 3.663 -24.217 1.00 95.38 103 ASP A O 1
ATOM 752 N N . SER A 1 104 ? 17.866 1.661 -24.651 1.00 95.69 104 SER A N 1
ATOM 753 C CA . SER A 1 104 ? 16.945 1.261 -25.716 1.00 95.69 104 SER A CA 1
ATOM 754 C C . SER A 1 104 ? 15.529 0.973 -25.223 1.00 95.69 104 SER A C 1
ATOM 756 O O . SER A 1 104 ? 14.559 1.286 -25.927 1.00 95.69 104 SER A O 1
ATOM 758 N N . ASP A 1 105 ? 15.374 0.427 -24.018 1.00 94.25 105 ASP A N 1
ATOM 759 C CA . ASP A 1 105 ? 14.063 0.157 -23.418 1.00 94.25 105 ASP A CA 1
ATOM 760 C C . ASP A 1 105 ? 13.549 1.277 -22.493 1.00 94.25 105 ASP A C 1
ATOM 762 O O . ASP A 1 105 ? 12.343 1.365 -22.203 1.00 94.25 105 ASP A O 1
ATOM 766 N N . GLY A 1 106 ? 14.416 2.223 -22.137 1.00 92.62 106 GLY A N 1
ATOM 767 C CA . GLY A 1 106 ? 14.080 3.438 -21.419 1.00 92.62 106 GLY A CA 1
ATOM 768 C C . GLY A 1 106 ? 13.882 3.231 -19.920 1.00 92.62 106 GLY A C 1
ATOM 769 O O . GLY A 1 106 ? 13.079 3.974 -19.324 1.00 92.62 106 GLY A O 1
ATOM 770 N N . ASP A 1 107 ? 14.523 2.237 -19.312 1.00 91.50 107 ASP A N 1
ATOM 771 C CA . ASP A 1 107 ? 14.479 1.969 -17.873 1.00 91.50 107 ASP A CA 1
ATOM 772 C C . ASP A 1 107 ? 15.477 2.810 -17.044 1.00 91.50 107 ASP A C 1
ATOM 774 O O . ASP A 1 107 ? 15.426 2.859 -15.806 1.00 91.50 107 ASP A O 1
ATOM 778 N N . GLY A 1 108 ? 16.331 3.581 -17.721 1.00 90.75 108 GLY A N 1
ATOM 779 C CA . GLY A 1 108 ? 17.330 4.459 -17.123 1.00 90.75 108 GLY A CA 1
ATOM 780 C C . GLY A 1 108 ? 18.684 3.800 -16.840 1.00 90.75 108 GLY A C 1
ATOM 781 O O . GLY A 1 108 ? 19.548 4.455 -16.234 1.00 90.75 108 GLY A O 1
ATOM 782 N N . VAL A 1 109 ? 18.881 2.544 -17.230 1.00 92.06 109 VAL A N 1
ATOM 783 C CA . VAL A 1 109 ? 20.159 1.833 -17.306 1.00 92.06 109 VAL A CA 1
ATOM 784 C C . VAL A 1 109 ? 20.583 1.787 -18.773 1.00 92.06 109 VAL A C 1
ATOM 786 O O . VAL A 1 109 ? 19.758 1.753 -19.664 1.00 92.06 109 VAL A O 1
ATOM 789 N N . SER A 1 110 ? 21.885 1.917 -19.034 1.00 94.44 110 SER A N 1
ATOM 790 C CA . SER A 1 110 ? 22.360 1.938 -20.415 1.00 94.44 110 SER A CA 1
ATOM 791 C C . SER A 1 110 ? 22.561 0.532 -20.974 1.00 94.44 110 SER A C 1
ATOM 793 O O . SER A 1 110 ? 23.015 -0.339 -20.223 1.00 94.44 110 SER A O 1
ATOM 795 N N . ASP A 1 111 ? 22.376 0.326 -22.275 1.00 97.75 111 ASP A N 1
ATOM 796 C CA . ASP A 1 111 ? 22.400 -1.015 -22.878 1.00 97.75 111 ASP A CA 1
ATOM 797 C C . ASP A 1 111 ? 23.733 -1.740 -22.592 1.00 97.75 111 ASP A C 1
ATOM 799 O O . ASP A 1 111 ? 23.794 -2.891 -22.140 1.00 97.75 111 ASP A O 1
ATOM 803 N N . GLY A 1 112 ? 24.854 -1.032 -22.726 1.00 96.94 112 GLY A N 1
ATOM 804 C CA . GLY A 1 112 ? 26.188 -1.536 -22.409 1.00 96.94 112 GLY A CA 1
ATOM 805 C C . GLY A 1 112 ? 26.397 -1.861 -20.933 1.00 96.94 112 GLY A C 1
ATOM 806 O O . GLY A 1 112 ? 27.171 -2.766 -20.584 1.00 96.94 112 GLY A O 1
ATOM 807 N N . LYS A 1 113 ? 25.691 -1.172 -20.032 1.00 95.62 113 LYS A N 1
ATOM 808 C CA . LYS A 1 113 ? 25.711 -1.463 -18.596 1.00 95.62 113 LYS A CA 1
ATOM 809 C C . LYS A 1 113 ? 24.916 -2.732 -18.292 1.00 95.62 113 LYS A C 1
ATOM 811 O O . LYS A 1 113 ? 25.378 -3.536 -17.475 1.00 95.62 113 LYS A O 1
ATOM 816 N N . GLU A 1 114 ? 23.792 -2.936 -18.950 1.00 96.44 114 GLU A N 1
ATOM 817 C CA . GLU A 1 114 ? 22.949 -4.123 -18.811 1.00 96.44 114 GLU A CA 1
ATOM 818 C C . GLU A 1 114 ? 23.625 -5.382 -19.341 1.00 96.44 114 GLU A C 1
ATOM 820 O O . GLU A 1 114 ? 23.745 -6.386 -18.628 1.00 96.44 114 GLU A O 1
ATOM 825 N N . VAL A 1 115 ? 24.240 -5.295 -20.521 1.00 97.19 115 VAL A N 1
ATOM 826 C CA . VAL A 1 115 ? 25.073 -6.373 -21.070 1.00 97.19 115 VAL A CA 1
ATOM 827 C C . VAL A 1 115 ? 26.196 -6.743 -20.098 1.00 97.19 115 VAL A C 1
ATOM 829 O O . VAL A 1 115 ? 26.462 -7.927 -19.859 1.00 97.19 115 VAL A O 1
ATOM 832 N N . ALA A 1 116 ? 26.851 -5.752 -19.483 1.00 96.44 116 ALA A N 1
ATOM 833 C CA . ALA A 1 116 ? 27.885 -5.999 -18.478 1.00 96.44 116 ALA A CA 1
ATOM 834 C C . ALA A 1 116 ? 27.335 -6.671 -17.202 1.00 96.44 116 ALA A C 1
ATOM 836 O O . ALA A 1 116 ? 28.039 -7.472 -16.571 1.00 96.44 116 ALA A O 1
ATOM 837 N N . ASP A 1 117 ? 26.086 -6.381 -16.837 1.00 94.69 117 ASP A N 1
ATOM 838 C CA . ASP A 1 117 ? 25.392 -6.928 -15.671 1.00 94.69 117 ASP A CA 1
ATOM 839 C C . ASP A 1 117 ? 24.646 -8.242 -15.952 1.00 94.69 117 ASP A C 1
ATOM 841 O O . ASP A 1 117 ? 24.192 -8.902 -15.007 1.00 94.69 117 ASP A O 1
ATOM 845 N N . ASN A 1 118 ? 24.655 -8.712 -17.202 1.00 96.12 118 ASN A N 1
ATOM 846 C CA . ASN A 1 118 ? 23.881 -9.853 -17.695 1.00 96.12 118 ASN A CA 1
ATOM 847 C C . ASN A 1 118 ? 22.382 -9.651 -17.439 1.00 96.12 118 ASN A C 1
ATOM 849 O O . ASN A 1 118 ? 21.776 -10.460 -16.728 1.00 96.12 118 ASN A O 1
ATOM 853 N N . THR A 1 119 ? 21.854 -8.547 -17.948 1.00 95.50 119 THR A N 1
ATOM 854 C CA . THR A 1 119 ? 20.424 -8.303 -18.143 1.00 95.50 119 THR A CA 1
ATOM 855 C C . THR A 1 119 ? 20.124 -8.044 -19.628 1.00 95.50 119 THR A C 1
ATOM 857 O O . THR A 1 119 ? 21.072 -7.997 -20.423 1.00 95.50 119 THR A O 1
ATOM 860 N N . ASP A 1 120 ? 18.848 -8.010 -20.025 1.00 95.81 120 ASP A N 1
ATOM 861 C CA . ASP A 1 120 ? 18.426 -7.811 -21.419 1.00 95.81 120 ASP A CA 1
ATOM 862 C C . ASP A 1 120 ? 18.142 -6.324 -21.684 1.00 95.81 120 ASP A C 1
ATOM 864 O O . ASP A 1 120 ? 17.132 -5.841 -21.192 1.00 95.81 120 ASP A O 1
ATOM 868 N N . PRO A 1 121 ? 18.947 -5.633 -22.516 1.00 96.88 121 PRO A N 1
ATOM 869 C CA . PRO A 1 121 ? 18.790 -4.197 -22.785 1.00 96.88 121 PRO A CA 1
ATOM 870 C C . PRO A 1 121 ? 17.555 -3.813 -23.620 1.00 96.88 121 PRO A C 1
ATOM 872 O O . PRO A 1 121 ? 17.439 -2.709 -24.147 1.00 96.88 121 PRO A O 1
ATOM 875 N N . ASN A 1 122 ? 16.662 -4.772 -23.867 1.00 96.38 122 ASN A N 1
ATOM 876 C CA . ASN A 1 122 ? 15.375 -4.539 -24.513 1.00 96.38 122 ASN A CA 1
ATOM 877 C C . ASN A 1 122 ? 14.195 -4.925 -23.609 1.00 96.38 122 ASN A C 1
ATOM 879 O O . ASN A 1 122 ? 13.048 -4.918 -24.082 1.00 96.38 122 ASN A O 1
ATOM 883 N N . ASP A 1 123 ? 14.457 -5.335 -22.366 1.00 95.69 123 ASP A N 1
ATOM 884 C CA . ASP A 1 123 ? 13.434 -5.657 -21.382 1.00 95.69 123 ASP A CA 1
ATOM 885 C C . ASP A 1 123 ? 13.460 -4.629 -20.239 1.00 95.69 123 ASP A C 1
ATOM 887 O O . ASP A 1 123 ? 14.234 -4.781 -19.294 1.00 95.69 123 ASP A O 1
ATOM 891 N N . PRO A 1 124 ? 12.522 -3.661 -20.236 1.00 93.88 124 PRO A N 1
ATOM 892 C CA . PRO A 1 124 ? 12.513 -2.563 -19.268 1.00 93.88 124 PRO A CA 1
ATOM 893 C C . PRO A 1 124 ? 12.290 -3.005 -17.809 1.00 93.88 124 PRO A C 1
ATOM 895 O O . PRO A 1 124 ? 12.285 -2.172 -16.900 1.00 93.88 124 PRO A O 1
ATOM 898 N N . CYS A 1 125 ? 12.016 -4.289 -17.569 1.00 93.88 125 CYS A N 1
ATOM 899 C CA . CYS A 1 125 ? 11.868 -4.875 -16.240 1.00 93.88 125 CYS A CA 1
ATOM 900 C C . CYS A 1 125 ? 13.058 -5.755 -15.826 1.00 93.88 125 CYS A C 1
ATOM 902 O O . CYS A 1 125 ? 13.072 -6.257 -14.701 1.00 93.88 125 CYS A O 1
ATOM 904 N N . GLU A 1 126 ? 14.054 -5.963 -16.691 1.00 93.56 126 GLU A N 1
ATOM 905 C CA . GLU A 1 126 ? 15.239 -6.759 -16.388 1.00 93.56 126 GLU A CA 1
ATOM 906 C C . GLU A 1 126 ? 16.449 -5.846 -16.164 1.00 93.56 126 GLU A C 1
ATOM 908 O O . GLU A 1 126 ? 17.291 -5.718 -17.033 1.00 93.56 126 GLU A O 1
ATOM 913 N N . TYR A 1 127 ? 16.623 -5.268 -14.969 1.00 91.31 127 TYR A N 1
ATOM 914 C CA . TYR A 1 127 ? 17.764 -4.372 -14.728 1.00 91.31 127 TYR A CA 1
ATOM 915 C C . TYR A 1 127 ? 18.395 -4.486 -13.345 1.00 91.31 127 TYR A C 1
ATOM 917 O O . TYR A 1 127 ? 17.789 -4.836 -12.332 1.00 91.31 127 TYR A O 1
ATOM 925 N N . LYS A 1 128 ? 19.685 -4.145 -13.256 1.00 89.62 128 LYS A N 1
ATOM 926 C CA . LYS A 1 128 ? 20.433 -4.156 -11.987 1.00 89.62 128 LYS A CA 1
ATOM 927 C C . LYS A 1 128 ? 20.905 -2.767 -11.625 1.00 89.62 128 LYS A C 1
ATOM 929 O O . LYS A 1 128 ? 21.950 -2.290 -12.063 1.00 89.62 128 LYS A O 1
ATOM 934 N N . THR A 1 129 ? 20.165 -2.134 -10.728 1.00 79.12 129 THR A N 1
ATOM 935 C CA . THR A 1 129 ? 20.490 -0.789 -10.269 1.00 79.12 129 THR A CA 1
ATOM 936 C C . THR A 1 129 ? 20.173 -0.610 -8.793 1.00 79.12 129 THR A C 1
ATOM 938 O O . THR A 1 129 ? 19.494 -1.422 -8.169 1.00 79.12 129 THR A O 1
ATOM 941 N N . THR A 1 130 ? 20.708 0.452 -8.197 1.00 70.56 130 THR A N 1
ATOM 942 C CA . THR A 1 130 ? 20.267 0.859 -6.862 1.00 70.56 130 THR A CA 1
ATOM 943 C C . THR A 1 130 ? 19.087 1.808 -7.002 1.00 70.56 130 THR A C 1
ATOM 945 O O . THR A 1 130 ? 19.102 2.688 -7.861 1.00 70.56 130 THR A O 1
ATOM 948 N N . ARG A 1 131 ? 18.108 1.718 -6.096 1.00 65.75 131 ARG A N 1
ATOM 949 C CA . ARG A 1 131 ? 16.929 2.605 -6.041 1.00 65.75 131 ARG A CA 1
ATOM 950 C C . ARG A 1 131 ? 17.255 4.101 -6.204 1.00 65.75 131 ARG A C 1
ATOM 952 O O . ARG A 1 131 ? 16.455 4.863 -6.725 1.00 65.75 131 ARG A O 1
ATOM 959 N N . SER A 1 132 ? 18.458 4.541 -5.817 1.00 60.28 132 SER A N 1
ATOM 960 C CA . SER A 1 132 ? 18.920 5.931 -5.965 1.00 60.28 132 SER A CA 1
ATOM 961 C C . SER A 1 132 ? 19.218 6.377 -7.411 1.00 60.28 132 SER A C 1
ATOM 963 O O . SER A 1 132 ? 19.407 7.577 -7.621 1.00 60.28 132 SER A O 1
ATOM 965 N N . GLN A 1 133 ? 19.321 5.464 -8.378 1.00 63.69 133 GLN A N 1
ATOM 966 C CA . GLN A 1 133 ? 19.723 5.748 -9.764 1.00 63.69 133 GLN A CA 1
ATOM 967 C C . GLN A 1 133 ? 18.525 5.840 -10.733 1.00 63.69 133 GLN A C 1
ATOM 969 O O . GLN A 1 133 ? 18.623 6.548 -11.728 1.00 63.69 133 GLN A O 1
ATOM 974 N N . ILE A 1 134 ? 17.375 5.250 -10.381 1.00 63.78 134 ILE A N 1
ATOM 975 C CA . ILE A 1 134 ? 16.166 5.126 -11.228 1.00 63.78 134 ILE A CA 1
ATOM 976 C C . ILE A 1 134 ? 15.398 6.458 -11.403 1.00 63.78 134 ILE A C 1
ATOM 978 O O . ILE A 1 134 ? 14.765 6.723 -12.425 1.00 63.78 134 ILE A O 1
ATOM 982 N N . PHE A 1 135 ? 15.457 7.359 -10.415 1.00 61.22 135 PHE A N 1
ATOM 983 C CA . PHE A 1 135 ? 14.484 8.461 -10.292 1.00 61.22 135 PHE A CA 1
ATOM 984 C C . PHE A 1 135 ? 14.553 9.561 -11.367 1.00 61.22 135 PHE A C 1
ATOM 986 O O . PHE A 1 135 ? 13.596 10.326 -11.496 1.00 61.22 135 PHE A O 1
ATOM 993 N N . ASN A 1 136 ? 15.651 9.684 -12.120 1.00 60.31 136 ASN A N 1
ATOM 994 C CA . ASN A 1 136 ? 15.855 10.817 -13.038 1.00 60.31 136 ASN A CA 1
ATOM 995 C C . ASN A 1 136 ? 16.059 10.443 -14.510 1.00 60.31 136 ASN A C 1
ATOM 997 O O . ASN A 1 136 ? 16.174 11.366 -15.316 1.00 60.31 136 ASN A O 1
ATOM 1001 N N . LEU A 1 137 ? 16.107 9.155 -14.856 1.00 67.50 137 LEU A N 1
ATOM 1002 C CA . LEU A 1 137 ? 16.451 8.704 -16.212 1.00 67.50 137 LEU A CA 1
ATOM 1003 C C . LEU A 1 137 ? 15.369 7.835 -16.870 1.00 67.50 137 LEU A C 1
ATOM 1005 O O . LEU A 1 137 ? 15.382 7.688 -18.080 1.00 67.50 137 LEU A O 1
ATOM 1009 N N . THR A 1 138 ? 14.370 7.382 -16.112 1.00 78.44 138 THR A N 1
ATOM 1010 C CA . THR A 1 138 ? 13.296 6.514 -16.614 1.00 78.44 138 THR A CA 1
ATOM 1011 C C . THR A 1 138 ? 12.298 7.208 -17.541 1.00 78.44 138 THR A C 1
ATOM 1013 O O . THR A 1 138 ? 11.789 8.311 -17.263 1.00 78.44 138 THR A O 1
ATOM 1016 N N . SER A 1 139 ? 11.940 6.496 -18.608 1.00 86.69 139 SER A N 1
ATOM 1017 C CA . SER A 1 139 ? 10.919 6.864 -19.584 1.00 86.69 139 SER A CA 1
ATOM 1018 C C . SER A 1 139 ? 9.502 6.885 -18.986 1.00 86.69 139 SER A C 1
ATOM 1020 O O . SER A 1 139 ? 9.212 6.355 -17.911 1.00 86.69 139 SER A O 1
ATOM 1022 N N . ALA A 1 140 ? 8.567 7.538 -19.685 1.00 90.44 140 ALA A N 1
ATOM 1023 C CA . ALA A 1 140 ? 7.154 7.520 -19.293 1.00 90.44 140 ALA A CA 1
ATOM 1024 C C . ALA A 1 140 ? 6.496 6.147 -19.518 1.00 90.44 140 ALA A C 1
ATOM 1026 O O . ALA A 1 140 ? 5.495 5.849 -18.871 1.00 90.44 140 ALA A O 1
ATOM 1027 N N . THR A 1 141 ? 7.035 5.349 -20.441 1.00 90.75 141 THR A N 1
ATOM 1028 C CA . THR A 1 141 ? 6.601 3.979 -20.725 1.00 90.75 141 THR A CA 1
ATOM 1029 C C . THR A 1 141 ? 6.981 3.053 -19.584 1.00 90.75 141 THR A C 1
ATOM 1031 O O . THR A 1 141 ? 6.086 2.422 -19.036 1.00 90.75 141 THR A O 1
ATOM 1034 N N . TRP A 1 142 ? 8.244 3.078 -19.149 1.00 92.62 142 TRP A N 1
ATOM 1035 C CA . TRP A 1 142 ? 8.720 2.315 -17.994 1.00 92.62 142 TRP A CA 1
ATOM 1036 C C . TRP A 1 142 ? 7.910 2.623 -16.726 1.00 92.62 142 TRP A C 1
ATOM 1038 O O . TRP A 1 142 ? 7.439 1.730 -16.039 1.00 92.62 142 TRP A O 1
ATOM 1048 N N . LYS A 1 143 ? 7.624 3.906 -16.467 1.00 92.94 143 LYS A N 1
ATOM 1049 C CA . LYS A 1 143 ? 6.825 4.347 -15.304 1.00 92.94 143 LYS A CA 1
ATOM 1050 C C . LYS A 1 143 ? 5.405 3.781 -15.247 1.00 92.94 143 LYS A C 1
ATOM 1052 O O . LYS A 1 143 ? 4.792 3.828 -14.187 1.00 92.94 143 LYS A O 1
ATOM 1057 N N . ALA A 1 144 ? 4.860 3.357 -16.382 1.00 95.00 144 ALA A N 1
ATOM 1058 C CA . ALA A 1 144 ? 3.510 2.818 -16.482 1.00 95.00 144 ALA A CA 1
ATOM 1059 C C . ALA A 1 144 ? 3.475 1.282 -16.477 1.00 95.00 144 ALA A C 1
ATOM 1061 O O . ALA A 1 144 ? 2.380 0.723 -16.551 1.00 95.00 144 ALA A O 1
ATOM 1062 N N . LEU A 1 145 ? 4.638 0.626 -16.454 1.00 95.88 145 LEU A N 1
ATOM 1063 C CA . LEU A 1 145 ? 4.744 -0.815 -16.271 1.00 95.88 145 LEU A CA 1
ATOM 1064 C C . LEU A 1 145 ? 4.526 -1.181 -14.804 1.00 95.88 145 LEU A C 1
ATOM 1066 O O . LEU A 1 145 ? 4.576 -0.316 -13.934 1.00 95.88 145 LEU A O 1
ATOM 1070 N N . ASP A 1 146 ? 4.250 -2.459 -14.604 1.00 96.69 146 ASP A N 1
ATOM 1071 C CA . ASP A 1 146 ? 4.161 -3.179 -13.337 1.00 96.69 146 ASP A CA 1
ATOM 1072 C C . ASP A 1 146 ? 5.106 -4.367 -13.544 1.00 96.69 146 ASP A C 1
ATOM 1074 O O . ASP A 1 146 ? 4.777 -5.302 -14.283 1.00 96.69 146 ASP A O 1
ATOM 1078 N N . CYS A 1 147 ? 6.356 -4.199 -13.115 1.00 94.75 147 CYS A N 1
ATOM 1079 C CA . CYS A 1 147 ? 7.452 -5.076 -13.520 1.00 94.75 147 CYS A CA 1
ATOM 1080 C C . CYS A 1 147 ? 7.526 -6.371 -12.706 1.00 94.75 147 CYS A C 1
ATOM 1082 O O . CYS A 1 147 ? 8.043 -7.374 -13.204 1.00 94.75 147 CYS A O 1
ATOM 1084 N N . ASP A 1 148 ? 6.996 -6.377 -11.490 1.00 95.31 148 ASP A N 1
ATOM 1085 C CA . ASP A 1 148 ? 6.949 -7.540 -10.606 1.00 95.31 148 ASP A CA 1
ATOM 1086 C C . ASP A 1 148 ? 5.544 -8.152 -10.457 1.00 95.31 148 ASP A C 1
ATOM 1088 O O . ASP A 1 148 ? 5.400 -9.206 -9.832 1.00 95.31 148 ASP A O 1
ATOM 1092 N N . GLU A 1 149 ? 4.551 -7.586 -11.147 1.00 96.50 149 GLU A N 1
ATOM 1093 C CA . GLU A 1 149 ? 3.177 -8.077 -11.272 1.00 96.50 149 GLU A CA 1
ATOM 1094 C C . GLU A 1 149 ? 2.400 -8.094 -9.945 1.00 96.50 149 GLU A C 1
ATOM 1096 O O . GLU A 1 149 ? 1.532 -8.952 -9.724 1.00 96.50 149 GLU A O 1
ATOM 1101 N N . ASP A 1 150 ? 2.689 -7.146 -9.058 1.00 95.44 150 ASP A N 1
ATOM 1102 C CA . ASP A 1 150 ? 2.073 -7.026 -7.736 1.00 95.44 150 ASP A CA 1
ATOM 1103 C C . ASP A 1 150 ? 0.782 -6.174 -7.741 1.00 95.44 150 ASP A C 1
ATOM 1105 O O . ASP A 1 150 ? -0.042 -6.236 -6.819 1.00 95.44 150 ASP A O 1
ATOM 1109 N N . GLY A 1 151 ? 0.549 -5.446 -8.837 1.00 95.75 151 GLY A N 1
ATOM 1110 C CA . GLY A 1 151 ? -0.607 -4.587 -9.058 1.00 95.75 151 GLY A CA 1
ATOM 1111 C C . GLY A 1 151 ? -0.358 -3.091 -8.859 1.00 95.75 151 GLY A C 1
ATOM 1112 O O . GLY A 1 151 ? -1.303 -2.314 -9.062 1.00 95.75 151 GLY A O 1
ATOM 1113 N N . LEU A 1 152 ? 0.855 -2.672 -8.500 1.00 96.19 152 LEU A N 1
ATOM 1114 C CA . LEU A 1 152 ? 1.318 -1.290 -8.550 1.00 96.19 152 LEU A CA 1
ATOM 1115 C C . LEU A 1 152 ? 2.126 -1.042 -9.818 1.00 96.19 152 LEU A C 1
ATOM 1117 O O . LEU A 1 152 ? 2.823 -1.892 -10.350 1.00 96.19 152 LEU A O 1
ATOM 1121 N N . THR A 1 153 ? 2.026 0.177 -10.333 1.00 96.56 153 THR A N 1
ATOM 1122 C CA . THR A 1 153 ? 2.952 0.615 -11.375 1.00 96.56 153 THR A CA 1
ATOM 1123 C C . THR A 1 153 ? 4.280 1.049 -10.769 1.00 96.56 153 THR A C 1
ATOM 1125 O O . THR A 1 153 ? 4.306 1.660 -9.697 1.00 96.56 153 THR A O 1
ATOM 1128 N N . ASN A 1 154 ? 5.361 0.937 -11.540 1.00 92.94 154 ASN A N 1
ATOM 1129 C CA . ASN A 1 154 ? 6.692 1.404 -11.153 1.00 92.94 154 ASN A CA 1
ATOM 1130 C C . ASN A 1 154 ? 6.676 2.864 -10.655 1.00 92.94 154 ASN A C 1
ATOM 1132 O O . ASN A 1 154 ? 7.436 3.259 -9.769 1.00 92.94 154 ASN A O 1
ATOM 1136 N N . ALA A 1 155 ? 5.811 3.720 -11.219 1.00 92.56 155 ALA A N 1
ATOM 1137 C CA . ALA A 1 155 ? 5.635 5.097 -10.752 1.00 92.56 155 ALA A CA 1
ATOM 1138 C C . ALA A 1 155 ? 4.970 5.211 -9.371 1.00 92.56 155 ALA A C 1
ATOM 1140 O O . ALA A 1 155 ? 5.308 6.129 -8.615 1.00 92.56 155 ALA A O 1
ATOM 1141 N N . GLU A 1 156 ? 4.008 4.345 -9.062 1.00 94.81 156 GLU A N 1
ATOM 1142 C CA . GLU A 1 156 ? 3.343 4.280 -7.758 1.00 94.81 156 GLU A CA 1
ATOM 1143 C C . GLU A 1 156 ? 4.317 3.786 -6.693 1.00 94.81 156 GLU A C 1
ATOM 1145 O O . GLU A 1 156 ? 4.469 4.433 -5.657 1.00 94.81 156 GLU A O 1
ATOM 1150 N N . GLU A 1 157 ? 5.080 2.746 -6.988 1.00 93.88 157 GLU A N 1
ATOM 1151 C CA . GLU A 1 157 ? 6.094 2.194 -6.092 1.00 93.88 157 GLU A CA 1
ATOM 1152 C C . GLU A 1 157 ? 7.248 3.164 -5.827 1.00 93.88 157 GLU A C 1
ATOM 1154 O O . GLU A 1 157 ? 7.688 3.360 -4.693 1.00 93.88 157 GLU A O 1
ATOM 1159 N N . ILE A 1 158 ? 7.700 3.891 -6.850 1.00 89.31 158 ILE A N 1
ATOM 1160 C CA . ILE A 1 158 ? 8.640 5.011 -6.698 1.00 89.31 158 ILE A CA 1
ATOM 1161 C C . ILE A 1 158 ? 8.101 6.062 -5.722 1.00 89.31 158 ILE A C 1
ATOM 1163 O O . ILE A 1 158 ? 8.870 6.631 -4.938 1.00 89.31 158 ILE A O 1
ATOM 1167 N N . ALA A 1 159 ? 6.800 6.355 -5.782 1.00 90.81 159 ALA A N 1
ATOM 1168 C CA . ALA A 1 159 ? 6.163 7.355 -4.934 1.00 90.81 159 ALA A CA 1
ATOM 1169 C C . ALA A 1 159 ? 5.935 6.857 -3.498 1.00 90.81 159 ALA A C 1
ATOM 1171 O O . ALA A 1 159 ? 6.035 7.660 -2.566 1.00 90.81 159 ALA A O 1
ATOM 1172 N N . LEU A 1 160 ? 5.638 5.567 -3.327 1.00 91.00 160 LEU A N 1
ATOM 1173 C CA . LEU A 1 160 ? 5.321 4.940 -2.043 1.00 91.00 160 LEU A CA 1
ATOM 1174 C C . LEU A 1 160 ? 6.567 4.436 -1.300 1.00 91.00 160 LEU A C 1
ATOM 1176 O O . LEU A 1 160 ? 6.612 4.512 -0.074 1.00 91.00 160 LEU A O 1
ATOM 1180 N N . GLY A 1 161 ? 7.604 4.000 -2.017 1.00 90.81 161 GLY A N 1
ATOM 1181 C CA . GLY A 1 161 ? 8.794 3.375 -1.436 1.00 90.81 161 GLY A CA 1
ATOM 1182 C C . GLY A 1 161 ? 9.098 1.918 -1.840 1.00 90.81 161 GLY A C 1
ATOM 1183 O O . GLY A 1 161 ? 10.292 1.609 -1.789 1.00 90.81 161 GLY A O 1
ATOM 1184 N N . PRO A 1 162 ? 8.124 1.074 -2.238 1.00 92.44 162 PRO A N 1
ATOM 1185 C CA . PRO A 1 162 ? 8.345 -0.295 -2.731 1.00 92.44 162 PRO A CA 1
ATOM 1186 C C . PRO A 1 162 ? 9.268 -0.384 -3.933 1.00 92.44 162 PRO A C 1
ATOM 1188 O O . PRO A 1 162 ? 9.396 0.609 -4.660 1.00 92.44 162 PRO A O 1
ATOM 1191 N N . ASP A 1 163 ? 9.969 -1.506 -4.091 1.00 91.38 163 ASP A N 1
ATOM 1192 C CA . ASP A 1 163 ? 10.925 -1.769 -5.171 1.00 91.38 163 ASP A CA 1
ATOM 1193 C C . ASP A 1 163 ? 10.243 -2.376 -6.412 1.00 91.38 163 ASP A C 1
ATOM 1195 O O . ASP A 1 163 ? 9.863 -3.532 -6.318 1.00 91.38 163 ASP A O 1
ATOM 1199 N N . PRO A 1 164 ? 10.254 -1.698 -7.585 1.00 92.56 164 PRO A N 1
ATOM 1200 C CA . PRO A 1 164 ? 9.590 -2.159 -8.820 1.00 92.56 164 PRO A CA 1
ATOM 1201 C C . PRO A 1 164 ? 10.010 -3.502 -9.418 1.00 92.56 164 PRO A C 1
ATOM 1203 O O . PRO A 1 164 ? 9.626 -3.833 -10.533 1.00 92.56 164 PRO A O 1
ATOM 1206 N N . GLN A 1 165 ? 10.895 -4.241 -8.760 1.00 92.00 165 GLN A N 1
ATOM 1207 C CA . GLN A 1 165 ? 11.325 -5.576 -9.175 1.00 92.00 165 GLN A CA 1
ATOM 1208 C C . GLN A 1 165 ? 11.036 -6.632 -8.101 1.00 92.00 165 GLN A C 1
ATOM 1210 O O . GLN A 1 165 ? 11.530 -7.762 -8.200 1.00 92.00 165 GLN A O 1
ATOM 1215 N N . VAL A 1 166 ? 10.327 -6.271 -7.032 1.00 93.38 166 VAL A N 1
ATOM 1216 C CA . VAL A 1 166 ? 10.120 -7.106 -5.855 1.00 93.38 166 VAL A CA 1
ATOM 1217 C C . VAL A 1 166 ? 8.676 -6.968 -5.391 1.00 93.38 166 VAL A C 1
ATOM 1219 O O . VAL A 1 166 ? 8.385 -6.135 -4.551 1.00 93.38 166 VAL A O 1
ATOM 1222 N N . ALA A 1 167 ? 7.833 -7.906 -5.832 1.00 95.19 167 ALA A N 1
ATOM 1223 C CA . ALA A 1 167 ? 6.389 -7.865 -5.593 1.00 95.19 167 ALA A CA 1
ATOM 1224 C C . ALA A 1 167 ? 5.949 -7.800 -4.118 1.00 95.19 167 ALA A C 1
ATOM 1226 O O . ALA A 1 167 ? 4.781 -7.570 -3.844 1.00 95.19 167 ALA A O 1
ATOM 1227 N N . ASP A 1 168 ? 6.849 -8.116 -3.189 1.00 94.38 168 ASP A N 1
ATOM 1228 C CA . ASP A 1 168 ? 6.663 -8.087 -1.738 1.00 94.38 168 ASP A CA 1
ATOM 1229 C C . ASP A 1 168 ? 7.976 -7.554 -1.150 1.00 94.38 168 ASP A C 1
ATOM 1231 O O . ASP A 1 168 ? 8.949 -8.300 -0.945 1.00 94.38 168 ASP A O 1
ATOM 1235 N N . THR A 1 169 ? 8.055 -6.230 -1.012 1.00 94.00 169 THR A N 1
ATOM 1236 C CA . THR A 1 169 ? 9.303 -5.516 -0.729 1.00 94.00 169 THR A CA 1
ATOM 1237 C C . THR A 1 169 ? 9.845 -5.839 0.664 1.00 94.00 169 THR A C 1
ATOM 1239 O O . THR A 1 169 ? 11.069 -5.850 0.870 1.00 94.00 169 THR A O 1
ATOM 1242 N N . ASP A 1 170 ? 8.975 -6.101 1.635 1.00 92.88 170 ASP A N 1
ATOM 1243 C CA . ASP A 1 170 ? 9.374 -6.367 3.015 1.00 92.88 170 ASP A CA 1
ATOM 1244 C C . ASP A 1 170 ? 9.386 -7.860 3.394 1.00 92.88 170 ASP A C 1
ATOM 1246 O O . ASP A 1 170 ? 10.041 -8.249 4.374 1.00 92.88 170 ASP A O 1
ATOM 1250 N N . GLY A 1 171 ? 8.811 -8.703 2.539 1.00 92.50 171 GLY A N 1
ATOM 1251 C CA . GLY A 1 171 ? 8.858 -10.153 2.598 1.00 92.50 171 GLY A CA 1
ATOM 1252 C C . GLY A 1 171 ? 7.868 -10.764 3.584 1.00 92.50 171 GLY A C 1
ATOM 1253 O O . GLY A 1 171 ? 8.099 -11.897 4.029 1.00 92.50 171 GLY A O 1
ATOM 1254 N N . ASP A 1 172 ? 6.822 -10.052 3.995 1.00 91.25 172 ASP A N 1
ATOM 1255 C CA . ASP A 1 172 ? 5.809 -10.536 4.936 1.00 91.25 172 ASP A CA 1
ATOM 1256 C C . ASP A 1 172 ? 4.765 -11.475 4.287 1.00 91.25 172 ASP A C 1
ATOM 1258 O O . ASP A 1 172 ? 4.032 -12.191 4.977 1.00 91.25 172 ASP A O 1
ATOM 1262 N N . GLY A 1 173 ? 4.793 -11.589 2.957 1.00 90.25 173 GLY A N 1
ATOM 1263 C CA . GLY A 1 173 ? 3.923 -12.432 2.143 1.00 90.25 173 GLY A CA 1
ATOM 1264 C C . GLY A 1 173 ? 2.740 -11.698 1.516 1.00 90.25 173 GLY A C 1
ATOM 1265 O O . GLY A 1 173 ? 2.001 -12.329 0.750 1.00 90.25 173 GLY A O 1
ATOM 1266 N N . ASN A 1 174 ? 2.540 -10.420 1.825 1.00 90.69 174 ASN A N 1
ATOM 1267 C CA . ASN A 1 174 ? 1.544 -9.544 1.233 1.00 90.69 174 ASN A CA 1
ATOM 1268 C C . ASN A 1 174 ? 2.165 -8.692 0.120 1.00 90.69 174 ASN A C 1
ATOM 1270 O O . ASN A 1 174 ? 3.062 -7.908 0.388 1.00 90.69 174 ASN A O 1
ATOM 1274 N N . PRO A 1 175 ? 1.707 -8.830 -1.138 1.00 93.75 175 PRO A N 1
ATOM 1275 C CA . PRO A 1 175 ? 2.250 -8.026 -2.220 1.00 93.75 175 PRO A CA 1
ATOM 1276 C C . PRO A 1 175 ? 2.040 -6.525 -2.001 1.00 93.75 175 PRO A C 1
ATOM 1278 O O . PRO A 1 175 ? 0.977 -6.133 -1.506 1.00 93.75 175 PRO A O 1
ATOM 1281 N N . ASP A 1 176 ? 2.987 -5.691 -2.437 1.00 94.75 176 ASP A N 1
ATOM 1282 C CA . ASP A 1 176 ? 3.011 -4.255 -2.119 1.00 94.75 176 ASP A CA 1
ATOM 1283 C C . ASP A 1 176 ? 1.721 -3.536 -2.577 1.00 94.75 176 ASP A C 1
ATOM 1285 O O . ASP A 1 176 ? 1.210 -2.636 -1.902 1.00 94.75 176 ASP A O 1
ATOM 1289 N N . GLY A 1 177 ? 1.109 -3.982 -3.678 1.00 93.94 177 GLY A N 1
ATOM 1290 C CA . GLY A 1 177 ? -0.178 -3.486 -4.175 1.00 93.94 177 GLY A CA 1
ATOM 1291 C C . GLY A 1 177 ? -1.405 -3.801 -3.323 1.00 93.94 177 GLY A C 1
ATOM 1292 O O . GLY A 1 177 ? -2.436 -3.125 -3.453 1.00 93.94 177 GLY A O 1
ATOM 1293 N N . THR A 1 178 ? -1.327 -4.787 -2.433 1.00 92.50 178 THR A N 1
ATOM 1294 C CA . THR A 1 178 ? -2.369 -5.094 -1.441 1.00 92.50 178 THR A CA 1
ATOM 1295 C C . THR A 1 178 ? -1.951 -4.817 -0.004 1.00 92.50 178 THR A C 1
ATOM 1297 O O . THR A 1 178 ? -2.809 -4.870 0.884 1.00 92.50 178 THR A O 1
ATOM 1300 N N . ASP A 1 179 ? -0.689 -4.468 0.219 1.00 92.19 179 ASP A N 1
ATOM 1301 C CA . ASP A 1 179 ? -0.119 -4.241 1.534 1.00 92.19 179 ASP A CA 1
ATOM 1302 C C . ASP A 1 179 ? -0.380 -2.810 2.064 1.00 92.19 179 ASP A C 1
ATOM 1304 O O . ASP A 1 179 ? -0.040 -1.806 1.427 1.00 92.19 179 ASP A O 1
ATOM 1308 N N . PRO A 1 180 ? -1.020 -2.661 3.242 1.00 90.75 180 PRO A N 1
ATOM 1309 C CA . PRO A 1 180 ? -1.101 -1.384 3.943 1.00 90.75 180 PRO A CA 1
ATOM 1310 C C . PRO A 1 180 ? 0.256 -0.810 4.391 1.00 90.75 180 PRO A C 1
ATOM 1312 O O . PRO A 1 180 ? 0.355 0.417 4.539 1.00 90.75 180 PRO A O 1
ATOM 1315 N N . HIS A 1 181 ? 1.272 -1.651 4.615 1.00 91.44 181 HIS A N 1
ATOM 1316 C CA . HIS A 1 181 ? 2.617 -1.274 5.057 1.00 91.44 181 HIS A CA 1
ATOM 1317 C C . HIS A 1 181 ? 3.759 -1.898 4.218 1.00 91.44 181 HIS A C 1
ATOM 1319 O O . HIS A 1 181 ? 4.667 -2.460 4.817 1.00 91.44 181 HIS A O 1
ATOM 1325 N N . PRO A 1 182 ? 3.869 -1.591 2.905 1.00 92.56 182 PRO A N 1
ATOM 1326 C CA . PRO A 1 182 ? 4.783 -2.242 1.935 1.00 92.56 182 PRO A CA 1
ATOM 1327 C C . PRO A 1 182 ? 6.301 -2.230 2.202 1.00 92.56 182 PRO A C 1
ATOM 1329 O O . PRO A 1 182 ? 7.112 -2.514 1.330 1.00 92.56 182 PRO A O 1
ATOM 1332 N N . LEU A 1 183 ? 6.751 -1.694 3.331 1.00 93.25 183 LEU A N 1
ATOM 1333 C CA . LEU A 1 183 ? 8.166 -1.505 3.654 1.00 93.25 183 LEU A CA 1
ATOM 1334 C C . LEU A 1 183 ? 8.530 -2.073 5.020 1.00 93.25 183 LEU A C 1
ATOM 1336 O O . LEU A 1 183 ? 9.701 -1.981 5.418 1.00 93.25 183 LEU A O 1
ATOM 1340 N N . VAL A 1 184 ? 7.538 -2.513 5.790 1.00 92.88 184 VAL A N 1
ATOM 1341 C CA . VAL A 1 184 ? 7.707 -2.942 7.168 1.00 92.88 184 VAL A CA 1
ATOM 1342 C C . VAL A 1 184 ? 6.657 -4.010 7.490 1.00 92.88 184 VAL A C 1
ATOM 1344 O O . VAL A 1 184 ? 5.490 -3.644 7.618 1.00 92.88 184 VAL A O 1
ATOM 1347 N N . PRO A 1 185 ? 7.079 -5.251 7.796 1.00 92.06 185 PRO A N 1
ATOM 1348 C CA . PRO A 1 185 ? 6.150 -6.284 8.237 1.00 92.06 185 PRO A CA 1
ATOM 1349 C C . PRO A 1 185 ? 5.475 -5.847 9.542 1.00 92.06 185 PRO A C 1
ATOM 1351 O O . PRO A 1 185 ? 6.190 -5.477 10.487 1.00 92.06 185 PRO A O 1
ATOM 1354 N N . THR A 1 186 ? 4.145 -5.904 9.629 1.00 91.81 186 THR A N 1
ATOM 1355 C CA . THR A 1 186 ? 3.381 -5.351 10.760 1.00 91.81 186 THR A CA 1
ATOM 1356 C C . THR A 1 186 ? 2.319 -6.315 11.297 1.00 91.81 186 THR A C 1
ATOM 1358 O O . THR A 1 186 ? 1.166 -6.368 10.862 1.00 91.81 186 THR A O 1
ATOM 1361 N N . ALA A 1 187 ? 2.650 -6.972 12.409 1.00 91.38 187 ALA A N 1
ATOM 1362 C CA . ALA A 1 187 ? 1.648 -7.635 13.237 1.00 91.38 187 ALA A CA 1
ATOM 1363 C C . ALA A 1 187 ? 0.965 -6.599 14.151 1.00 91.38 187 ALA A C 1
ATOM 1365 O O . ALA A 1 187 ? 1.625 -5.810 14.833 1.00 91.38 187 ALA A O 1
ATOM 1366 N N . THR A 1 188 ? -0.365 -6.598 14.202 1.00 91.00 188 THR A N 1
ATOM 1367 C CA . THR A 1 188 ? -1.157 -5.620 14.954 1.00 91.00 188 THR A CA 1
ATOM 1368 C C . THR A 1 188 ? -1.801 -6.249 16.186 1.00 91.00 188 THR A C 1
ATOM 1370 O O . THR A 1 188 ? -2.334 -7.350 16.152 1.00 91.00 188 THR A O 1
ATOM 1373 N N . ASP A 1 189 ? -1.799 -5.519 17.305 1.00 91.69 189 ASP A N 1
ATOM 1374 C CA . ASP A 1 189 ? -2.446 -5.978 18.537 1.00 91.69 189 ASP A CA 1
ATOM 1375 C C . ASP A 1 189 ? -3.943 -6.286 18.336 1.00 91.69 189 ASP A C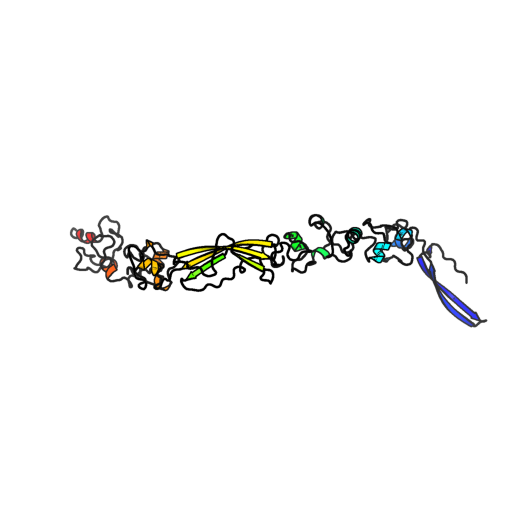 1
ATOM 1377 O O . ASP A 1 189 ? -4.715 -5.488 17.796 1.00 91.69 189 ASP A O 1
ATOM 1381 N N . ASP A 1 190 ? -4.366 -7.423 18.880 1.00 90.94 190 ASP A N 1
ATOM 1382 C CA . ASP A 1 190 ? -5.731 -7.925 18.851 1.00 90.94 190 ASP A CA 1
ATOM 1383 C C . ASP A 1 190 ? -6.425 -7.775 20.199 1.00 90.94 190 ASP A C 1
ATOM 1385 O O . ASP A 1 190 ? -5.829 -7.894 21.276 1.00 90.94 190 ASP A O 1
ATOM 1389 N N . THR A 1 191 ? -7.744 -7.596 20.168 1.00 90.19 191 THR A N 1
ATOM 1390 C CA . THR A 1 191 ? -8.569 -7.633 21.379 1.00 90.19 191 THR A CA 1
ATOM 1391 C C . THR A 1 191 ? -9.882 -8.360 21.131 1.00 90.19 191 THR A C 1
ATOM 1393 O O . THR A 1 191 ? -10.560 -8.138 20.131 1.00 90.19 191 THR A O 1
ATOM 1396 N N . THR A 1 192 ? -10.263 -9.226 22.067 1.00 88.06 192 THR A N 1
ATOM 1397 C CA . THR A 1 192 ? -11.508 -9.999 22.020 1.00 88.06 192 THR A CA 1
ATOM 1398 C C . THR A 1 192 ? -11.999 -10.324 23.429 1.00 88.06 192 THR A C 1
ATOM 1400 O O . THR A 1 192 ? -11.264 -10.201 24.409 1.00 88.06 192 THR A O 1
ATOM 1403 N N . SER A 1 193 ? -13.245 -10.773 23.549 1.00 84.88 193 SER A N 1
ATOM 1404 C CA . SER A 1 193 ? -13.807 -11.275 24.801 1.00 84.88 193 SER A CA 1
ATOM 1405 C C . SER A 1 193 ? -14.411 -12.668 24.632 1.00 84.88 193 SER A C 1
ATOM 1407 O O . SER A 1 193 ? -14.748 -13.093 23.525 1.00 84.88 193 SER A O 1
ATOM 1409 N N . VAL A 1 194 ? -14.496 -13.421 25.728 1.00 83.00 194 VAL A N 1
ATOM 1410 C CA . VAL A 1 194 ? -15.115 -14.751 25.754 1.00 83.00 194 VAL A CA 1
ATOM 1411 C C . VAL A 1 194 ? -15.793 -14.992 27.096 1.00 83.00 194 VAL A C 1
ATOM 1413 O O . VAL A 1 194 ? -15.224 -14.707 28.145 1.00 83.00 194 VAL A O 1
ATOM 1416 N N . ASN A 1 195 ? -16.997 -15.558 27.071 1.00 75.62 195 ASN A N 1
ATOM 1417 C CA . ASN A 1 195 ? -17.691 -15.946 28.296 1.00 75.62 195 ASN A CA 1
ATOM 1418 C C . ASN A 1 195 ? -17.009 -17.156 28.942 1.00 75.62 195 ASN A C 1
ATOM 1420 O O . ASN A 1 195 ? -16.564 -18.079 28.244 1.00 75.62 195 ASN A O 1
ATOM 1424 N N . VAL A 1 196 ? -17.000 -17.209 30.275 1.00 71.31 196 VAL A N 1
ATOM 1425 C CA . VAL A 1 196 ? -16.509 -18.374 31.027 1.00 71.31 196 VAL A CA 1
ATOM 1426 C C . VAL A 1 196 ? -17.114 -19.678 30.474 1.00 71.31 196 VAL A C 1
ATOM 1428 O O . VAL A 1 196 ? -18.298 -19.767 30.156 1.00 71.31 196 VAL A O 1
ATOM 1431 N N . SER A 1 197 ? -16.286 -20.722 30.362 1.00 68.88 197 SER A N 1
ATOM 1432 C CA . SER A 1 197 ? -16.650 -22.048 29.820 1.00 68.88 197 SER A CA 1
ATOM 1433 C C . SER A 1 197 ? -17.031 -22.099 28.330 1.00 68.88 197 SER A C 1
ATOM 1435 O O . SER A 1 197 ? -17.482 -23.149 27.862 1.00 68.88 197 SER A O 1
ATOM 1437 N N . SER A 1 198 ? -16.814 -21.023 27.570 1.00 74.94 198 SER A N 1
ATOM 1438 C CA . SER A 1 198 ? -16.968 -21.014 26.109 1.00 74.94 198 SER A CA 1
ATOM 1439 C C . SER A 1 198 ? -15.637 -21.276 25.396 1.00 74.94 198 SER A C 1
ATOM 1441 O O . SER A 1 198 ? -14.562 -21.028 25.937 1.00 74.94 198 SER A O 1
ATOM 1443 N N . VAL A 1 199 ? -15.706 -21.803 24.170 1.00 75.81 199 VAL A N 1
ATOM 1444 C CA . VAL A 1 199 ? -14.541 -21.938 23.282 1.00 75.81 199 VAL A CA 1
ATOM 1445 C C . VAL A 1 199 ? -14.513 -20.733 22.350 1.00 75.81 199 VAL A C 1
ATOM 1447 O O . VAL A 1 199 ? -15.530 -20.428 21.730 1.00 75.81 199 VAL A O 1
ATOM 1450 N N . LEU A 1 200 ? -13.357 -20.081 22.244 1.00 80.19 200 LEU A N 1
ATOM 1451 C CA . LEU A 1 200 ? -13.112 -18.986 21.311 1.00 80.19 200 LEU A CA 1
ATOM 1452 C C . LEU A 1 200 ? -12.260 -19.488 20.139 1.00 80.19 200 LEU A C 1
ATOM 1454 O O . LEU A 1 200 ? -11.167 -20.012 20.347 1.00 80.19 200 LEU A O 1
ATOM 1458 N N . GLU A 1 201 ? -12.757 -19.300 18.919 1.00 81.88 201 GLU A N 1
ATOM 1459 C CA . GLU A 1 201 ? -11.952 -19.338 17.696 1.00 81.88 201 GLU A CA 1
ATOM 1460 C C . GLU A 1 201 ? -11.765 -17.891 17.228 1.00 81.88 201 GLU A C 1
ATOM 1462 O O . GLU A 1 201 ? -12.745 -17.159 17.089 1.00 81.88 201 GLU A O 1
ATOM 1467 N N . PHE A 1 202 ? -10.519 -17.469 17.019 1.00 80.12 202 PHE A N 1
ATOM 1468 C CA . PHE A 1 202 ? -10.170 -16.099 16.647 1.00 80.12 202 PHE A CA 1
ATOM 1469 C C . PHE A 1 202 ? -9.143 -16.125 15.514 1.00 80.12 202 PHE A C 1
ATOM 1471 O O . PHE A 1 202 ? -8.216 -16.939 15.540 1.00 80.12 202 PHE A O 1
ATOM 1478 N N . ASN A 1 203 ? -9.331 -15.269 14.511 1.00 85.00 203 ASN A N 1
ATOM 1479 C CA . ASN A 1 203 ? -8.378 -15.109 13.419 1.0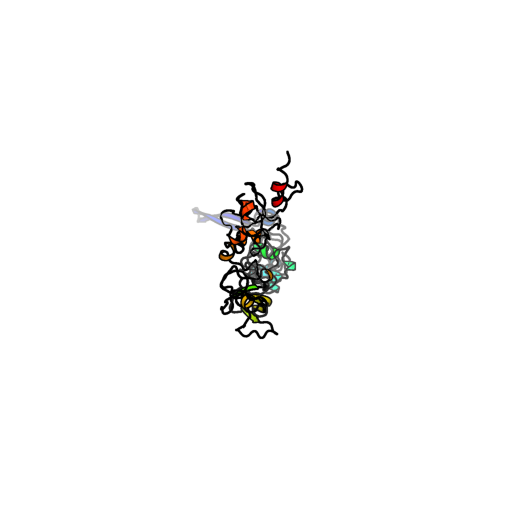0 85.00 203 ASN A CA 1
ATOM 1480 C C . ASN A 1 203 ? -7.459 -13.931 13.740 1.00 85.00 203 ASN A C 1
ATOM 1482 O O . ASN A 1 203 ? -7.894 -12.796 13.589 1.00 85.00 203 ASN A O 1
ATOM 1486 N N . ILE A 1 204 ? -6.228 -14.218 14.162 1.00 83.25 204 ILE A N 1
ATOM 1487 C CA . ILE A 1 204 ? -5.247 -13.171 14.474 1.00 83.25 204 ILE A CA 1
ATOM 1488 C C . ILE A 1 204 ? -4.772 -12.418 13.226 1.00 83.25 204 ILE A C 1
ATOM 1490 O O . ILE A 1 204 ? -4.568 -11.225 13.279 1.00 83.25 204 ILE A O 1
ATOM 1494 N N . LEU A 1 205 ? -4.751 -13.064 12.054 1.00 85.50 205 LEU A N 1
ATOM 1495 C CA . LEU A 1 205 ? -4.290 -12.432 10.810 1.00 85.50 205 LEU A CA 1
ATOM 1496 C C . LEU A 1 205 ? -5.351 -11.509 10.182 1.00 85.50 205 LEU A C 1
ATOM 1498 O O . LEU A 1 205 ? -5.348 -11.276 8.979 1.00 85.50 205 LEU A O 1
ATOM 1502 N N . ALA A 1 206 ? -6.382 -11.109 10.929 1.00 84.81 206 ALA A N 1
ATOM 1503 C CA . ALA A 1 206 ? -7.510 -10.366 10.364 1.00 84.81 206 ALA A CA 1
ATOM 1504 C C . ALA A 1 206 ? -7.200 -8.875 10.163 1.00 84.81 206 ALA A C 1
ATOM 1506 O O . ALA A 1 206 ? -7.817 -8.233 9.311 1.00 84.81 206 ALA A O 1
ATOM 1507 N N . ASN A 1 207 ? -6.308 -8.336 10.986 1.00 79.94 207 ASN A N 1
ATOM 1508 C CA . ASN A 1 207 ? -5.842 -6.949 11.025 1.00 79.94 207 ASN A CA 1
ATOM 1509 C C . ASN A 1 207 ? -4.323 -6.832 10.812 1.00 79.94 207 ASN A C 1
ATOM 1511 O O . ASN A 1 207 ? -3.827 -5.707 10.780 1.00 79.94 207 ASN A O 1
ATOM 1515 N N . ASP A 1 208 ? -3.627 -7.958 10.681 1.00 82.56 208 ASP A N 1
ATOM 1516 C CA . ASP A 1 208 ? -2.226 -8.029 10.280 1.00 82.56 208 ASP A CA 1
ATOM 1517 C C . ASP A 1 208 ? -2.096 -7.803 8.767 1.00 82.56 208 ASP A C 1
ATOM 1519 O O . ASP A 1 208 ? -3.025 -8.098 8.006 1.00 82.56 208 ASP A O 1
ATOM 1523 N N . ASP A 1 209 ? -0.951 -7.287 8.326 1.00 85.31 209 ASP A N 1
ATOM 1524 C CA . ASP A 1 209 ? -0.608 -7.207 6.902 1.00 85.31 209 ASP A CA 1
ATOM 1525 C C . ASP A 1 209 ? -0.183 -8.557 6.315 1.00 85.31 209 ASP A C 1
ATOM 1527 O O . ASP A 1 209 ? -0.458 -8.803 5.149 1.00 85.31 209 ASP A O 1
ATOM 1531 N N . TYR A 1 210 ? 0.306 -9.495 7.123 1.00 88.12 210 TYR A N 1
ATOM 1532 C CA . TYR A 1 210 ? 0.601 -10.869 6.705 1.00 88.12 210 TYR A CA 1
ATOM 1533 C C . TYR A 1 210 ? -0.552 -11.586 5.966 1.00 88.12 210 TYR A C 1
ATOM 1535 O O . TYR A 1 210 ? -1.600 -11.912 6.542 1.00 88.12 210 TYR A O 1
ATOM 1543 N N . LEU A 1 211 ? -0.322 -11.995 4.710 1.00 83.06 211 LEU A N 1
ATOM 1544 C CA . LEU A 1 211 ? -1.281 -12.815 3.957 1.00 83.06 211 LEU A CA 1
ATOM 1545 C C . LEU A 1 211 ? -1.220 -14.307 4.343 1.00 83.06 211 LEU A C 1
ATOM 1547 O O . LEU A 1 211 ? -0.161 -14.931 4.262 1.00 83.06 211 LEU A O 1
ATOM 1551 N N . PRO A 1 212 ? -2.358 -14.960 4.660 1.00 77.56 212 PRO A N 1
ATOM 1552 C CA . PRO A 1 212 ? -2.382 -16.386 4.984 1.00 77.56 212 PRO A CA 1
ATOM 1553 C C . PRO A 1 212 ? -1.836 -17.275 3.849 1.00 77.56 212 PRO A C 1
ATOM 1555 O O . PRO A 1 212 ? -2.415 -17.344 2.763 1.00 77.56 212 PRO A O 1
ATOM 1558 N N . GLY A 1 213 ? -0.776 -18.039 4.127 1.00 75.06 213 GLY A N 1
ATOM 1559 C CA . GLY A 1 213 ? -0.101 -18.904 3.151 1.00 75.06 213 GLY A CA 1
ATOM 1560 C C . GLY A 1 213 ? 0.617 -20.100 3.785 1.00 75.06 213 GLY A C 1
ATOM 1561 O O . GLY A 1 213 ? 0.609 -20.262 5.004 1.00 75.06 213 GLY A O 1
ATOM 1562 N N . GLU A 1 214 ? 1.224 -20.969 2.964 1.00 69.81 214 GLU A N 1
ATOM 1563 C CA . GLU A 1 214 ? 1.924 -22.175 3.457 1.00 69.81 214 GLU A CA 1
ATOM 1564 C C . GLU A 1 214 ? 3.171 -21.854 4.303 1.00 69.81 214 GLU A C 1
ATOM 1566 O O . GLU A 1 214 ? 3.562 -22.676 5.134 1.00 69.81 214 GLU A O 1
ATOM 1571 N N . ASP A 1 215 ? 3.753 -20.665 4.126 1.00 81.44 215 ASP A N 1
ATOM 1572 C CA . ASP A 1 215 ? 4.982 -20.228 4.798 1.00 81.44 215 ASP A CA 1
ATOM 1573 C C . ASP A 1 215 ? 4.737 -19.350 6.040 1.00 81.44 215 ASP A C 1
ATOM 1575 O O . ASP A 1 215 ? 5.673 -19.099 6.809 1.00 81.44 215 ASP A O 1
ATOM 1579 N N . ILE A 1 216 ? 3.480 -18.954 6.293 1.00 85.38 216 ILE A N 1
ATOM 1580 C CA . ILE A 1 216 ? 3.117 -18.201 7.496 1.00 85.38 216 ILE A CA 1
ATOM 1581 C C . ILE A 1 216 ? 3.124 -19.118 8.716 1.00 85.38 216 ILE A C 1
ATOM 1583 O O . ILE A 1 216 ? 2.431 -20.139 8.779 1.00 85.38 216 ILE A O 1
ATOM 1587 N N . THR A 1 217 ? 3.881 -18.724 9.735 1.00 86.62 217 THR A N 1
ATOM 1588 C CA . THR A 1 217 ? 3.912 -19.399 11.031 1.00 86.62 217 THR A CA 1
ATOM 1589 C C . THR A 1 217 ? 3.553 -18.439 12.152 1.00 86.62 217 THR A C 1
ATOM 1591 O O . THR A 1 217 ? 3.968 -17.288 12.163 1.00 86.62 217 THR A O 1
ATOM 1594 N N . ILE A 1 218 ? 2.784 -18.944 13.116 1.00 85.38 218 ILE A N 1
ATOM 1595 C CA . ILE A 1 218 ? 2.355 -18.201 14.299 1.00 85.38 218 ILE A CA 1
ATOM 1596 C C . ILE A 1 218 ? 2.892 -18.940 15.518 1.00 85.38 218 ILE A C 1
ATOM 1598 O O . ILE A 1 218 ? 2.654 -20.142 15.681 1.00 85.38 218 ILE A O 1
ATOM 1602 N N . SER A 1 219 ? 3.632 -18.241 16.374 1.00 85.19 219 SER A N 1
ATOM 1603 C CA . SER A 1 219 ? 4.253 -18.822 17.565 1.00 85.19 219 SER A CA 1
ATOM 1604 C C . SER A 1 219 ? 4.025 -17.951 18.792 1.00 85.19 219 SER A C 1
ATOM 1606 O O . SER A 1 219 ? 4.211 -16.744 18.749 1.00 85.19 219 SER A O 1
ATOM 1608 N N . ILE A 1 220 ? 3.675 -18.569 19.921 1.00 81.88 220 ILE A N 1
ATOM 1609 C CA . ILE A 1 220 ? 3.587 -17.866 21.209 1.00 81.88 220 ILE A CA 1
ATOM 1610 C C . ILE A 1 220 ? 5.004 -17.553 21.698 1.00 81.88 220 ILE A C 1
ATOM 1612 O O . ILE A 1 220 ? 5.852 -18.454 21.762 1.00 81.88 220 ILE A O 1
ATOM 1616 N N . VAL A 1 221 ? 5.258 -16.300 22.077 1.00 75.19 221 VAL A N 1
ATOM 1617 C CA . VAL A 1 221 ? 6.578 -15.855 22.537 1.00 75.19 221 VAL A CA 1
ATOM 1618 C C . VAL A 1 221 ? 6.780 -16.251 24.015 1.00 75.19 221 VAL A C 1
ATOM 1620 O O . VAL A 1 221 ? 5.960 -15.931 24.881 1.00 75.19 221 VAL A O 1
ATOM 1623 N N . PRO A 1 222 ? 7.858 -16.985 24.367 1.00 65.94 222 PRO A N 1
ATOM 1624 C CA . PRO A 1 222 ? 8.177 -17.298 25.762 1.00 65.94 222 PRO A CA 1
ATOM 1625 C C . PRO A 1 222 ? 8.428 -16.020 26.584 1.00 65.94 222 PRO A C 1
ATOM 1627 O O . PRO A 1 222 ? 9.053 -15.094 26.075 1.00 65.94 222 PRO A O 1
ATOM 1630 N N . PRO A 1 223 ? 8.060 -15.969 27.881 1.00 53.16 223 PRO A N 1
ATOM 1631 C CA . PRO A 1 223 ? 8.087 -17.077 28.844 1.00 53.16 223 PRO A CA 1
ATOM 1632 C C . PRO A 1 223 ? 6.748 -17.790 29.050 1.00 53.16 223 PRO A C 1
ATOM 1634 O O . PRO A 1 223 ? 6.653 -18.680 29.903 1.00 53.16 223 PRO A O 1
ATOM 1637 N N . GLN A 1 224 ? 5.714 -17.402 28.314 1.00 53.94 224 GLN A N 1
ATOM 1638 C CA . GLN A 1 224 ? 4.367 -17.854 28.598 1.00 53.94 224 GLN A CA 1
ATOM 1639 C C . GLN A 1 224 ? 4.135 -19.255 28.021 1.00 53.94 224 GLN A C 1
ATOM 1641 O O . GLN A 1 224 ? 3.858 -19.440 26.841 1.00 53.94 224 GLN A O 1
ATOM 1646 N N . ASN A 1 225 ? 4.249 -20.280 28.872 1.00 46.34 225 ASN A N 1
ATOM 1647 C CA . ASN A 1 225 ? 3.754 -21.621 28.556 1.00 46.34 225 ASN A CA 1
ATOM 1648 C C . ASN A 1 225 ? 2.223 -21.621 28.660 1.00 46.34 225 ASN A C 1
ATOM 1650 O O . ASN A 1 225 ? 1.662 -22.280 29.540 1.00 46.34 225 ASN A O 1
ATOM 1654 N N . TYR A 1 226 ? 1.538 -20.868 27.799 1.00 51.94 226 TYR A N 1
ATOM 1655 C CA . TYR A 1 226 ? 0.112 -21.082 27.616 1.00 51.94 226 TYR A CA 1
ATOM 1656 C C . TYR A 1 226 ? -0.041 -22.475 27.009 1.00 51.94 226 TYR A C 1
ATOM 1658 O O . TYR A 1 226 ? 0.443 -22.770 25.916 1.00 51.94 226 TYR A O 1
ATOM 1666 N N . SER A 1 227 ? -0.648 -23.387 27.766 1.00 47.78 227 SER A N 1
ATOM 1667 C CA . SER A 1 227 ? -1.174 -24.600 27.155 1.00 47.78 227 SER A CA 1
ATOM 1668 C C . SER A 1 227 ? -2.292 -24.175 26.198 1.00 47.78 227 SER A C 1
ATOM 1670 O O . SER A 1 227 ? -2.896 -23.127 26.411 1.00 47.78 227 SER A O 1
ATOM 1672 N N . THR A 1 228 ? -2.634 -24.983 25.193 1.00 48.75 228 THR A N 1
ATOM 1673 C CA . THR A 1 228 ? -3.787 -24.743 24.294 1.00 48.75 228 THR A CA 1
ATOM 1674 C C . THR A 1 228 ? -5.151 -24.682 25.013 1.00 48.75 228 THR A C 1
ATOM 1676 O O . THR A 1 228 ? -6.198 -24.674 24.377 1.00 48.75 228 THR A O 1
ATOM 1679 N N . TRP A 1 229 ? -5.133 -24.649 26.347 1.00 47.41 229 TRP A N 1
ATOM 1680 C CA . TRP A 1 229 ? -6.236 -24.479 27.271 1.00 47.41 229 TRP A CA 1
ATOM 1681 C C . TRP A 1 229 ? -5.785 -23.481 28.346 1.00 47.41 229 TRP A C 1
ATOM 1683 O O . TRP A 1 229 ? -4.839 -23.748 29.098 1.00 47.41 229 TRP A O 1
ATOM 1693 N N . TYR A 1 230 ? -6.459 -22.338 28.418 1.00 56.03 230 TYR A N 1
ATOM 1694 C CA . TYR A 1 230 ? -6.365 -21.403 29.532 1.00 56.03 230 TYR A CA 1
ATOM 1695 C C . TYR A 1 230 ? -7.645 -21.523 30.361 1.00 56.03 230 TYR A C 1
ATOM 1697 O O . TYR A 1 230 ? -8.746 -21.527 29.815 1.00 56.03 230 TYR A O 1
ATOM 1705 N N . THR A 1 231 ? -7.507 -21.666 31.675 1.00 54.88 231 THR A N 1
ATOM 1706 C CA . THR A 1 231 ? -8.628 -21.567 32.615 1.00 54.88 231 THR A CA 1
ATOM 1707 C C . THR A 1 231 ? -8.574 -20.178 33.234 1.00 54.88 231 THR A C 1
ATOM 1709 O O . THR A 1 231 ? -7.844 -19.985 34.205 1.00 54.88 231 THR A O 1
ATOM 1712 N N . GLY A 1 232 ? -9.276 -19.222 32.629 1.00 52.81 232 GLY A N 1
ATOM 1713 C CA . GLY A 1 232 ? -9.473 -17.898 33.217 1.00 52.81 232 GLY A CA 1
ATOM 1714 C C . GLY A 1 232 ? -10.564 -17.931 34.270 1.00 52.81 232 GLY A C 1
ATOM 1715 O O . GLY A 1 232 ? -11.522 -18.695 34.136 1.00 52.81 232 GLY A O 1
ATOM 1716 N N . GLU A 1 233 ? -10.401 -17.132 35.318 1.00 57.06 233 GLU A N 1
ATOM 1717 C CA . GLU A 1 233 ? -11.521 -16.782 36.196 1.00 57.06 233 GLU A CA 1
ATOM 171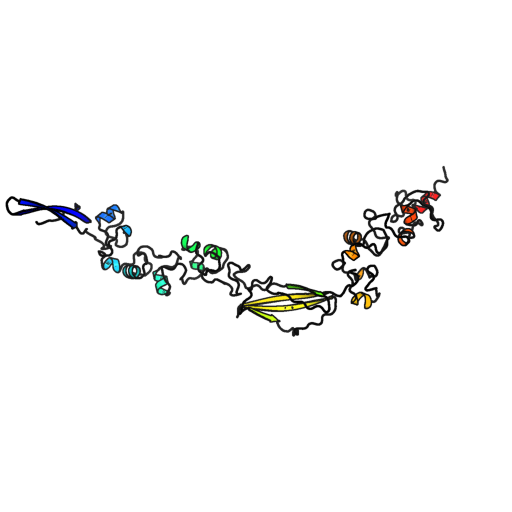8 C C . GLU A 1 233 ? -12.331 -15.648 35.543 1.00 57.06 233 GLU A C 1
ATOM 1720 O O . GLU A 1 233 ? -11.848 -15.014 34.600 1.00 57.06 233 GLU A O 1
ATOM 1725 N N . ALA A 1 234 ? -13.571 -15.441 35.995 1.00 61.38 234 ALA A N 1
ATOM 1726 C CA . ALA A 1 234 ? -14.379 -14.310 35.543 1.00 61.38 234 ALA A CA 1
ATOM 1727 C C . ALA A 1 234 ? -13.614 -12.993 35.766 1.00 61.38 234 ALA A C 1
ATOM 1729 O O . ALA A 1 234 ? -12.840 -12.875 36.720 1.00 61.38 234 ALA A O 1
ATOM 1730 N N . ASP A 1 235 ? -13.774 -12.062 34.829 1.00 62.38 235 ASP A N 1
ATOM 1731 C CA . ASP A 1 235 ? -13.266 -10.688 34.896 1.00 62.38 235 ASP A CA 1
ATOM 1732 C C . ASP A 1 235 ? -11.732 -10.586 34.912 1.00 62.38 235 ASP A C 1
ATOM 1734 O O . ASP A 1 235 ? -11.126 -9.600 35.338 1.00 62.38 235 ASP A O 1
ATOM 1738 N N . GLN A 1 236 ? -11.075 -11.619 34.373 1.00 70.75 236 GLN A N 1
ATOM 1739 C CA . GLN A 1 236 ? -9.646 -11.619 34.087 1.00 70.75 236 GLN A CA 1
ATOM 1740 C C . GLN A 1 236 ? -9.365 -11.222 32.639 1.00 70.75 236 GLN A C 1
ATOM 1742 O O . GLN A 1 236 ? -9.964 -11.734 31.692 1.00 70.75 236 GLN A O 1
ATOM 1747 N N . THR A 1 237 ? -8.359 -10.367 32.464 1.00 74.88 237 THR A N 1
ATOM 1748 C CA . THR A 1 237 ? -7.754 -10.093 31.161 1.00 74.88 237 THR A CA 1
ATOM 1749 C C . THR A 1 237 ? -6.493 -10.930 30.991 1.00 74.88 237 THR A C 1
ATOM 1751 O O . THR A 1 237 ? -5.594 -10.923 31.837 1.00 74.88 237 THR A O 1
ATOM 1754 N N . VAL A 1 238 ? -6.413 -11.645 29.875 1.00 78.44 238 VAL A N 1
ATOM 1755 C CA . VAL A 1 238 ? -5.253 -12.438 29.470 1.00 78.44 238 VAL A CA 1
ATOM 1756 C C . VAL A 1 238 ? -4.602 -11.750 28.291 1.00 78.44 238 VAL A C 1
ATOM 1758 O O . VAL A 1 238 ? -5.248 -11.558 27.271 1.00 78.44 238 VAL A O 1
ATOM 1761 N N . THR A 1 239 ? -3.319 -11.430 28.399 1.00 83.31 239 THR A N 1
ATOM 1762 C CA . THR A 1 239 ? -2.546 -10.919 27.264 1.00 83.31 239 THR A CA 1
ATOM 1763 C C . THR A 1 239 ? -1.555 -11.983 26.824 1.00 83.31 239 THR A C 1
ATOM 1765 O O . THR A 1 239 ? -0.717 -12.421 27.616 1.00 83.31 239 THR A O 1
ATOM 1768 N N . ILE A 1 240 ? -1.668 -12.417 25.574 1.00 83.00 240 ILE A N 1
ATOM 1769 C CA . ILE A 1 240 ? -0.793 -13.405 24.948 1.00 83.00 240 ILE A CA 1
ATOM 1770 C C . ILE A 1 240 ? 0.077 -12.677 23.933 1.00 83.00 240 ILE A C 1
ATOM 1772 O O . ILE A 1 240 ? -0.440 -12.125 22.974 1.00 83.00 240 ILE A O 1
ATOM 1776 N N . GLU A 1 241 ? 1.390 -12.700 24.126 1.00 87.31 241 GLU A N 1
ATOM 1777 C CA . GLU A 1 241 ? 2.336 -12.225 23.115 1.00 87.31 241 GLU A CA 1
ATOM 1778 C C . GLU A 1 241 ? 2.579 -13.335 22.086 1.00 87.31 241 GLU A C 1
ATOM 1780 O O . GLU A 1 241 ? 2.888 -14.483 22.443 1.00 87.31 241 GLU A O 1
ATOM 1785 N N . TYR A 1 242 ? 2.428 -13.000 20.811 1.00 88.44 242 TYR A N 1
ATOM 1786 C CA . TYR A 1 242 ? 2.650 -13.902 19.695 1.00 88.44 242 TYR A CA 1
ATOM 1787 C C . TYR A 1 242 ? 3.555 -13.255 18.646 1.00 88.44 242 TYR A C 1
ATOM 1789 O O . TYR A 1 242 ? 3.763 -12.046 18.619 1.00 88.44 242 TYR A O 1
ATOM 1797 N N . GLN A 1 243 ? 4.144 -14.101 17.813 1.00 91.19 243 GLN A N 1
ATOM 1798 C CA . GLN A 1 243 ? 4.970 -13.719 16.682 1.00 91.19 243 GLN A CA 1
ATOM 1799 C C . GLN A 1 243 ? 4.370 -14.323 15.419 1.00 91.19 243 GLN A C 1
ATOM 1801 O O . GLN A 1 243 ? 4.092 -15.529 15.399 1.00 91.19 243 GLN A O 1
ATOM 1806 N N . VAL A 1 244 ? 4.209 -13.495 14.392 1.00 91.88 244 VAL A N 1
ATOM 1807 C CA . VAL A 1 244 ? 3.866 -13.914 13.031 1.00 91.88 244 VAL A CA 1
ATOM 1808 C C . VAL A 1 244 ? 5.143 -13.871 12.207 1.00 91.88 244 VAL A C 1
ATOM 1810 O O . VAL A 1 244 ? 5.967 -12.977 12.383 1.00 91.88 244 VAL A O 1
ATOM 1813 N N . CYS A 1 245 ? 5.355 -14.879 11.368 1.00 91.31 245 CYS A N 1
ATOM 1814 C CA . CYS A 1 245 ? 6.513 -14.943 10.490 1.00 91.31 245 CYS A CA 1
ATOM 1815 C C . CYS A 1 245 ? 6.129 -15.454 9.107 1.00 91.31 245 CYS A C 1
ATOM 1817 O O . CYS A 1 245 ? 5.501 -16.510 9.025 1.00 91.31 245 CYS A O 1
ATOM 1819 N N . ASN A 1 246 ? 6.650 -14.820 8.059 1.00 90.81 246 ASN A N 1
ATOM 1820 C CA . ASN A 1 246 ? 6.819 -15.413 6.737 1.00 90.81 246 ASN A CA 1
ATOM 1821 C C . ASN A 1 246 ? 8.282 -15.854 6.579 1.00 90.81 246 ASN A C 1
ATOM 1823 O O . ASN A 1 246 ? 9.201 -15.052 6.382 1.00 90.81 246 ASN A O 1
ATOM 1827 N N . GLY A 1 247 ? 8.544 -17.147 6.786 1.00 88.88 247 GLY A N 1
ATOM 1828 C CA . GLY A 1 247 ? 9.910 -17.675 6.812 1.00 88.88 247 GLY A CA 1
ATOM 1829 C C . GLY A 1 247 ? 10.789 -17.038 7.902 1.00 88.88 247 GLY A C 1
ATOM 1830 O O . GLY A 1 247 ? 10.759 -17.464 9.056 1.00 88.88 247 GLY A O 1
ATOM 1831 N N . THR A 1 248 ? 11.639 -16.074 7.528 1.00 90.62 248 THR A N 1
ATOM 1832 C CA . THR A 1 248 ? 12.533 -15.346 8.455 1.00 90.62 248 THR A CA 1
ATOM 1833 C C . THR A 1 248 ? 12.107 -13.910 8.748 1.00 90.62 248 THR A C 1
ATOM 1835 O O . THR A 1 248 ? 12.701 -13.293 9.634 1.00 90.62 248 THR A O 1
ATOM 1838 N N . VAL A 1 249 ? 11.146 -13.376 7.995 1.00 92.06 249 VAL A N 1
ATOM 1839 C CA . VAL A 1 249 ? 10.562 -12.052 8.221 1.00 92.06 249 VAL A CA 1
ATOM 1840 C C . VAL A 1 249 ? 9.488 -12.222 9.278 1.00 92.06 249 VAL A C 1
ATOM 1842 O O . VAL A 1 249 ? 8.607 -13.059 9.111 1.00 92.06 249 VAL A O 1
ATOM 1845 N N . CYS A 1 250 ? 9.600 -11.506 10.392 1.00 92.19 250 CYS A N 1
ATOM 1846 C CA . CYS A 1 250 ? 8.713 -11.694 11.530 1.00 92.19 250 CYS A CA 1
ATOM 1847 C C . CYS A 1 250 ? 8.446 -10.382 12.254 1.00 92.19 250 CYS A C 1
ATOM 1849 O O . CYS A 1 250 ? 9.377 -9.593 12.435 1.00 92.19 250 CYS A O 1
ATOM 1851 N N . ASP A 1 251 ? 7.250 -10.272 12.817 1.00 94.31 251 ASP A N 1
ATOM 1852 C CA . ASP A 1 251 ? 6.862 -9.218 13.744 1.00 94.31 251 ASP A CA 1
ATOM 1853 C C . ASP A 1 251 ? 6.050 -9.786 14.921 1.00 94.31 251 ASP A C 1
ATOM 1855 O O . ASP A 1 251 ? 5.603 -10.940 14.906 1.00 94.31 251 ASP A O 1
ATOM 1859 N N . THR A 1 252 ? 5.953 -9.022 16.007 1.00 92.00 252 THR A N 1
ATOM 1860 C CA . THR A 1 252 ? 5.323 -9.450 17.263 1.00 92.00 252 THR A CA 1
ATOM 1861 C C . THR A 1 252 ? 4.158 -8.559 17.643 1.00 92.00 252 THR A C 1
ATOM 1863 O O . THR A 1 252 ? 4.312 -7.343 17.684 1.00 92.00 252 THR A O 1
ATOM 1866 N N . ALA A 1 253 ? 3.060 -9.180 18.061 1.00 91.12 253 ALA A N 1
ATOM 1867 C CA . ALA A 1 253 ? 1.861 -8.505 18.534 1.00 91.12 253 ALA A CA 1
ATOM 1868 C C . ALA A 1 253 ? 1.292 -9.201 19.775 1.00 91.12 253 ALA A C 1
ATOM 1870 O O . ALA A 1 253 ? 1.773 -10.248 20.232 1.00 91.12 253 ALA A O 1
ATOM 1871 N N . THR A 1 254 ? 0.269 -8.594 20.364 1.00 90.25 254 THR A N 1
ATOM 1872 C CA . THR A 1 254 ? -0.411 -9.118 21.542 1.00 90.25 254 THR A CA 1
ATOM 1873 C C . THR A 1 254 ? -1.886 -9.376 21.279 1.00 90.25 254 THR A C 1
ATOM 1875 O O . THR A 1 254 ? -2.593 -8.549 20.725 1.00 90.25 254 THR A O 1
ATOM 1878 N N . LEU A 1 255 ? -2.375 -10.526 21.740 1.00 89.25 255 LEU A N 1
ATOM 1879 C CA . LEU A 1 255 ? -3.795 -10.847 21.808 1.00 89.25 255 LEU A CA 1
ATOM 1880 C C . LEU A 1 255 ? -4.284 -10.637 23.239 1.00 89.25 255 LEU A C 1
ATOM 1882 O O . LEU A 1 255 ? -3.895 -11.369 24.155 1.00 89.25 255 LEU A O 1
ATOM 1886 N N . THR A 1 256 ? -5.166 -9.661 23.422 1.00 88.31 256 THR A N 1
ATOM 1887 C CA . THR A 1 256 ? -5.826 -9.384 24.699 1.00 88.31 256 THR A CA 1
ATOM 1888 C C . THR A 1 256 ? -7.211 -10.029 24.731 1.00 88.31 256 THR A C 1
ATOM 1890 O O . THR A 1 256 ? -8.084 -9.705 23.931 1.00 88.31 256 THR A O 1
ATOM 1893 N N . ILE A 1 257 ? -7.424 -10.953 25.668 1.00 84.75 257 ILE A N 1
ATOM 1894 C CA . ILE A 1 257 ? -8.674 -11.694 25.859 1.00 84.75 257 ILE A CA 1
ATOM 1895 C C . ILE A 1 257 ? -9.288 -11.290 27.196 1.00 84.75 257 ILE A C 1
ATOM 1897 O O . ILE A 1 257 ? -8.720 -11.582 28.249 1.00 84.75 257 ILE A O 1
ATOM 1901 N N . SER A 1 258 ? -10.468 -10.680 27.164 1.00 83.06 258 SER A N 1
ATOM 1902 C CA . SER A 1 258 ? -11.268 -10.419 28.363 1.00 83.06 258 SER A CA 1
ATOM 1903 C C . SER A 1 258 ? -12.217 -11.586 28.625 1.00 83.06 258 SER A C 1
ATOM 1905 O O . SER A 1 258 ? -13.089 -11.885 27.806 1.00 83.06 258 SER A O 1
ATOM 1907 N N . VAL A 1 259 ? -12.042 -12.274 29.753 1.00 78.38 259 VAL A N 1
ATOM 1908 C CA . VAL A 1 259 ? -12.947 -13.344 30.178 1.00 78.38 259 VAL A CA 1
ATOM 1909 C C . VAL A 1 259 ? -14.124 -12.707 30.896 1.00 78.38 259 VAL A C 1
ATOM 1911 O O . VAL A 1 259 ? -13.969 -12.206 32.002 1.00 78.38 259 VAL A O 1
ATOM 1914 N N . VAL A 1 260 ? -15.290 -12.718 30.265 1.00 73.50 260 VAL A N 1
ATOM 1915 C CA . VAL A 1 260 ? -16.504 -12.140 30.849 1.00 73.50 260 VAL A CA 1
ATOM 1916 C C . VAL A 1 260 ? -17.144 -13.189 31.749 1.00 73.50 260 VAL A C 1
ATOM 1918 O O . VAL A 1 260 ? -17.323 -14.345 31.331 1.00 73.50 260 VAL A O 1
ATOM 1921 N N . GLY A 1 261 ? -17.449 -12.807 32.991 1.00 74.06 261 GLY A N 1
ATOM 1922 C CA . GLY A 1 261 ? -18.284 -13.608 33.881 1.00 74.06 261 GLY A CA 1
ATOM 1923 C C . GLY A 1 261 ? -19.637 -13.948 33.248 1.00 74.06 261 GLY A C 1
ATOM 1924 O O . GLY A 1 261 ? -20.065 -13.338 32.272 1.00 74.06 261 GLY A O 1
ATOM 1925 N N . VAL A 1 262 ? -20.310 -14.975 33.766 1.00 81.00 262 VAL A N 1
ATOM 1926 C CA . VAL A 1 262 ? -21.732 -15.148 33.436 1.00 81.00 262 VAL A CA 1
ATOM 1927 C C . VAL A 1 262 ? -22.481 -14.105 34.253 1.00 81.00 262 VAL A C 1
ATOM 1929 O O . VAL A 1 262 ? -22.261 -14.060 35.454 1.00 81.00 262 VAL A O 1
ATOM 1932 N N . ASP A 1 263 ? -23.294 -13.288 33.598 1.00 85.69 263 ASP A N 1
ATOM 1933 C CA . ASP A 1 263 ? -24.236 -12.351 34.211 1.00 85.69 263 ASP A CA 1
ATOM 1934 C C . ASP A 1 263 ? -25.630 -12.784 33.735 1.00 85.69 263 ASP A C 1
ATOM 1936 O O . ASP A 1 263 ? -25.983 -12.665 32.553 1.00 85.69 263 ASP A O 1
ATOM 1940 N N . THR A 1 264 ? -26.350 -13.477 34.611 1.00 89.56 264 THR A N 1
ATOM 1941 C CA . THR A 1 264 ? -27.585 -14.182 34.264 1.00 89.56 264 THR A CA 1
ATOM 1942 C C . THR A 1 264 ? -28.794 -13.248 34.184 1.00 89.56 264 THR A C 1
ATOM 1944 O O . THR A 1 264 ? -29.712 -13.527 33.400 1.00 89.56 264 THR A O 1
ATOM 1947 N N . ASP A 1 265 ? -28.830 -12.171 34.964 1.00 89.31 265 ASP A N 1
ATOM 1948 C CA . ASP A 1 265 ? -29.922 -11.190 34.972 1.00 89.31 265 ASP A CA 1
ATOM 1949 C C . ASP A 1 265 ? -29.590 -9.884 34.242 1.00 89.31 265 ASP A C 1
ATOM 1951 O O . ASP A 1 265 ? -30.507 -9.132 33.895 1.00 89.31 265 ASP A O 1
ATOM 1955 N N . GLY A 1 266 ? -28.335 -9.703 33.845 1.00 90.88 266 GLY A N 1
ATOM 1956 C CA . GLY A 1 266 ? -27.897 -8.664 32.933 1.00 90.88 266 GLY A CA 1
ATOM 1957 C C . GLY A 1 266 ? -27.717 -7.312 33.604 1.00 90.88 266 GLY A C 1
ATOM 1958 O O . GLY A 1 266 ? -27.872 -6.299 32.908 1.00 90.88 266 GLY A O 1
ATOM 1959 N N . ASP A 1 267 ? -27.486 -7.291 34.916 1.00 90.94 267 ASP A N 1
ATOM 1960 C CA . ASP A 1 267 ? -27.299 -6.082 35.714 1.00 90.94 267 ASP A CA 1
ATOM 1961 C C . ASP A 1 267 ? -25.862 -5.545 35.694 1.00 90.94 267 ASP A C 1
ATOM 1963 O O . ASP A 1 267 ? -25.584 -4.503 36.288 1.00 90.94 267 ASP A O 1
ATOM 1967 N N . GLY A 1 268 ? -24.959 -6.194 34.957 1.00 89.94 268 GLY A N 1
ATOM 1968 C CA . GLY A 1 268 ? -23.570 -5.781 34.804 1.00 89.94 268 GLY A CA 1
ATOM 1969 C C . GLY A 1 268 ? -22.658 -6.206 35.955 1.00 89.94 268 GLY A C 1
ATOM 1970 O O . GLY A 1 268 ? -21.499 -5.778 35.967 1.00 89.94 268 GLY A O 1
ATOM 1971 N N . VAL A 1 269 ? -23.140 -7.024 36.894 1.00 89.06 269 VAL A N 1
ATOM 1972 C CA . VAL A 1 269 ? -22.350 -7.742 37.902 1.00 89.06 269 VAL A CA 1
ATOM 1973 C C . VAL A 1 269 ? -22.337 -9.231 37.543 1.00 89.06 269 VAL A C 1
ATOM 1975 O O . VAL A 1 269 ? -23.331 -9.800 37.112 1.00 89.06 269 VAL A O 1
ATOM 1978 N N . SER A 1 270 ? -21.192 -9.904 37.676 1.00 87.38 270 SER A N 1
ATOM 1979 C CA . SER A 1 270 ? -21.130 -11.335 37.360 1.00 87.38 270 SER A CA 1
ATOM 1980 C C . SER A 1 270 ? -21.779 -12.195 38.456 1.00 87.38 270 SER A C 1
ATOM 1982 O O . SER A 1 270 ? -21.572 -11.941 39.643 1.00 87.38 270 SER A O 1
ATOM 1984 N N . ASP A 1 271 ? -22.412 -13.318 38.089 1.00 87.19 271 ASP A N 1
ATOM 1985 C CA . ASP A 1 271 ? -22.984 -14.318 39.012 1.00 87.19 271 ASP A CA 1
ATOM 1986 C C . ASP A 1 271 ? -21.977 -14.744 40.111 1.00 87.19 271 ASP A C 1
ATOM 1988 O O . ASP A 1 271 ? -22.326 -15.160 41.226 1.00 87.19 271 ASP A O 1
ATOM 1992 N N . LEU A 1 272 ? -20.681 -14.727 39.774 1.00 83.94 272 LEU A N 1
ATOM 1993 C CA . LEU A 1 272 ? -19.607 -15.049 40.705 1.00 83.94 272 LEU A CA 1
ATOM 1994 C C . LEU A 1 272 ? -19.371 -13.914 41.705 1.00 83.94 272 LEU A C 1
ATOM 1996 O O . LEU A 1 272 ? -19.222 -14.193 42.898 1.00 83.94 272 LEU A O 1
ATOM 2000 N N . ASP A 1 273 ? -19.327 -12.667 41.251 1.00 85.69 273 ASP A N 1
ATOM 2001 C CA . ASP A 1 273 ? -19.126 -11.503 42.114 1.00 85.69 273 ASP A CA 1
ATOM 2002 C C . ASP A 1 273 ? -20.307 -11.309 43.055 1.00 85.69 273 ASP A C 1
ATOM 2004 O O . ASP A 1 273 ? -20.113 -11.155 44.261 1.00 85.69 273 ASP A O 1
ATOM 2008 N N . GLU A 1 274 ? -21.528 -11.486 42.570 1.00 89.31 274 GLU A N 1
ATOM 2009 C CA . GLU A 1 274 ? -22.724 -11.419 43.405 1.00 89.31 274 GLU A CA 1
ATOM 2010 C C . GLU A 1 274 ? -22.738 -12.470 44.517 1.00 89.31 274 GLU A C 1
ATOM 2012 O O . GLU A 1 274 ? -23.193 -12.217 45.632 1.00 89.31 274 GLU A O 1
ATOM 2017 N N . THR A 1 275 ? -22.203 -13.667 44.256 1.00 87.12 275 THR A N 1
ATOM 2018 C CA . THR A 1 275 ? -22.157 -14.739 45.263 1.00 87.12 275 THR A CA 1
ATOM 2019 C C . THR A 1 275 ? -20.920 -14.690 46.160 1.00 87.12 275 THR A C 1
ATOM 2021 O O . THR A 1 275 ? -20.919 -15.314 47.230 1.00 87.12 275 THR A O 1
ATOM 2024 N N . SER A 1 276 ? -19.868 -13.973 45.757 1.00 83.25 276 SER A N 1
ATOM 2025 C CA . SER A 1 276 ? -18.578 -13.927 46.457 1.00 83.25 276 SER A CA 1
ATOM 2026 C C . SER A 1 276 ? -18.255 -12.579 47.116 1.00 83.25 276 SER A C 1
ATOM 2028 O O . SER A 1 276 ? -17.358 -12.529 47.968 1.00 83.25 276 SER A O 1
ATOM 2030 N N . SER A 1 277 ? -19.017 -11.526 46.803 1.00 79.31 277 SER A N 1
ATOM 2031 C CA . SER A 1 277 ? -18.916 -10.187 47.390 1.00 79.31 277 SER A CA 1
ATOM 2032 C C . SER A 1 277 ? -19.183 -10.190 48.910 1.00 79.31 277 SER A C 1
ATOM 2034 O O . SER A 1 277 ? -19.931 -11.030 49.428 1.00 79.31 277 SER A O 1
ATOM 2036 N N . PRO A 1 278 ? -18.588 -9.258 49.687 1.00 83.38 278 PRO A N 1
ATOM 2037 C CA . PRO A 1 278 ? -18.899 -9.078 51.109 1.00 83.38 278 PRO A CA 1
ATOM 2038 C C . PRO A 1 278 ? -20.378 -8.780 51.393 1.00 83.38 278 PRO A C 1
ATOM 2040 O O . PRO A 1 278 ? -20.846 -9.050 52.505 1.00 83.38 278 PRO A O 1
ATOM 2043 N N . THR A 1 279 ? -21.087 -8.228 50.408 1.00 86.88 279 THR A N 1
ATOM 2044 C CA . THR A 1 279 ? -22.530 -7.964 50.393 1.00 86.88 279 THR A CA 1
ATOM 2045 C C . THR A 1 279 ? -23.145 -8.734 49.227 1.00 86.88 279 THR A C 1
ATOM 2047 O O . THR A 1 279 ? -23.290 -8.170 48.146 1.00 86.88 279 THR A O 1
ATOM 2050 N N . PRO A 1 280 ? -23.450 -10.034 49.419 1.00 90.25 280 PRO A N 1
ATOM 2051 C CA . PRO A 1 280 ? -23.924 -10.870 48.331 1.00 90.25 280 PRO A CA 1
ATOM 2052 C C . PRO A 1 280 ? -25.270 -10.399 47.799 1.00 90.25 280 PRO A C 1
ATOM 2054 O O . PRO A 1 280 ? -26.160 -10.061 48.588 1.00 90.25 280 PRO A O 1
ATOM 2057 N N . THR A 1 281 ? -25.412 -10.467 46.487 1.00 93.69 281 THR A N 1
ATOM 2058 C CA . THR A 1 281 ? -26.633 -10.140 45.760 1.00 93.69 281 THR A CA 1
ATOM 2059 C C . THR A 1 281 ? -27.148 -11.376 45.010 1.00 93.69 281 THR A C 1
ATOM 2061 O O . THR A 1 281 ? -26.807 -12.503 45.395 1.00 93.69 281 THR A O 1
ATOM 2064 N N . SER A 1 282 ? -28.095 -11.227 44.086 1.00 93.25 282 SER A N 1
ATOM 2065 C CA . SER A 1 282 ? -28.892 -12.339 43.571 1.00 93.25 282 SER A CA 1
ATOM 2066 C C . SER A 1 282 ? -28.675 -12.483 42.070 1.00 93.25 282 SER A C 1
ATOM 2068 O O . SER A 1 282 ? -29.311 -11.719 41.361 1.00 93.25 282 SER A O 1
ATOM 2070 N N . PRO A 1 283 ? -28.027 -13.571 41.601 1.00 90.88 283 PRO A N 1
ATOM 2071 C CA . PRO A 1 283 ? -27.717 -13.795 40.178 1.00 90.88 283 PRO A CA 1
ATOM 2072 C C . PRO A 1 283 ? -28.871 -14.058 39.228 1.00 90.88 283 PRO A C 1
ATOM 2074 O O . PRO A 1 283 ? -28.741 -14.748 38.225 1.00 90.88 283 PRO A O 1
ATOM 2077 N N . THR A 1 284 ? -30.074 -13.684 39.613 1.00 92.88 284 THR A N 1
ATOM 2078 C CA . THR A 1 284 ? -31.272 -13.881 38.801 1.00 92.88 284 THR A CA 1
ATOM 2079 C C . THR A 1 284 ? -32.273 -12.749 39.001 1.00 92.88 284 THR A C 1
ATOM 2081 O O . THR A 1 284 ? -33.384 -12.836 38.470 1.00 92.88 284 THR A O 1
ATOM 2084 N N . ASP A 1 285 ? -31.931 -11.757 39.822 1.00 95.25 285 ASP A N 1
ATOM 2085 C CA . ASP A 1 285 ? -32.780 -10.625 40.151 1.00 95.25 285 ASP A CA 1
ATOM 2086 C C . ASP A 1 285 ? -32.058 -9.330 39.750 1.00 95.25 285 ASP A C 1
ATOM 2088 O O . ASP A 1 285 ? -31.247 -8.832 40.524 1.00 95.25 285 ASP A O 1
ATOM 2092 N N . PRO A 1 286 ? -32.401 -8.747 38.589 1.00 95.12 286 PRO A N 1
ATOM 2093 C CA . PRO A 1 286 ? -31.665 -7.627 37.999 1.00 95.12 286 PRO A CA 1
ATOM 2094 C C . PRO A 1 286 ? -31.693 -6.332 38.828 1.00 95.12 286 PRO A C 1
ATOM 2096 O O . PRO A 1 286 ? -30.969 -5.392 38.516 1.00 95.12 286 PRO A O 1
ATOM 2099 N N . CYS A 1 287 ? -32.549 -6.239 39.851 1.00 96.00 287 CYS A N 1
ATOM 2100 C CA . CYS A 1 287 ? -32.577 -5.105 40.782 1.00 96.00 287 CYS A CA 1
ATOM 2101 C C . CYS A 1 287 ? -31.821 -5.377 42.088 1.00 96.00 287 CYS A C 1
ATOM 2103 O O . CYS A 1 287 ? -31.856 -4.575 43.018 1.00 96.00 287 CYS A O 1
ATOM 2105 N N . SER A 1 288 ? -31.144 -6.518 42.181 1.00 94.88 288 SER A N 1
ATOM 2106 C CA . SER A 1 288 ? -30.339 -6.911 43.322 1.00 94.88 288 SER A CA 1
ATOM 2107 C C . SER A 1 288 ? -28.871 -6.924 42.902 1.00 94.88 288 SER A C 1
ATOM 2109 O O . SER A 1 288 ? -28.328 -7.987 42.641 1.00 94.88 288 SER A O 1
ATOM 2111 N N . TYR A 1 289 ? -28.221 -5.762 42.955 1.00 93.50 289 TYR A N 1
ATOM 2112 C CA . TYR A 1 289 ? -26.779 -5.584 42.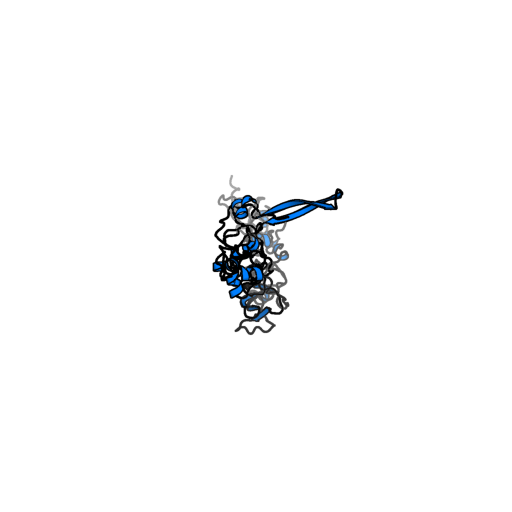733 1.00 93.50 289 TYR A CA 1
ATOM 2113 C C . TYR A 1 289 ? -26.207 -4.553 43.707 1.00 93.50 289 TYR A C 1
ATOM 2115 O O . TYR A 1 289 ? -26.944 -3.832 44.374 1.00 93.50 289 TYR A O 1
ATOM 2123 N N . ASN A 1 290 ? -24.882 -4.445 43.800 1.00 89.06 290 ASN A N 1
ATOM 2124 C CA . ASN A 1 290 ? -24.245 -3.298 44.445 1.00 89.06 290 ASN A CA 1
ATOM 2125 C C . ASN A 1 290 ? -23.815 -2.313 43.352 1.00 89.06 290 ASN A C 1
ATOM 2127 O O . ASN A 1 290 ? -23.003 -2.675 42.505 1.00 89.06 290 ASN A O 1
ATOM 2131 N N . VAL A 1 291 ? -24.269 -1.056 43.408 1.00 88.44 291 VAL A N 1
ATOM 2132 C CA . VAL A 1 291 ? -23.901 -0.006 42.429 1.00 88.44 291 VAL A CA 1
ATOM 2133 C C . VAL A 1 291 ? -22.379 0.117 42.239 1.00 88.44 291 VAL A C 1
ATOM 2135 O O . VAL A 1 291 ? -21.896 0.360 41.141 1.00 88.44 291 VAL A O 1
ATOM 2138 N N . ALA A 1 292 ? -21.596 -0.096 43.302 1.00 87.00 292 ALA A N 1
ATOM 2139 C CA . ALA A 1 292 ? -20.133 -0.021 43.251 1.00 87.00 292 ALA A CA 1
ATOM 2140 C C . ALA A 1 292 ? -19.454 -1.182 42.498 1.00 87.00 292 ALA A C 1
ATOM 2142 O O . ALA A 1 292 ? -18.301 -1.031 42.090 1.00 87.00 292 ALA A O 1
ATOM 2143 N N . ASP A 1 293 ? -20.141 -2.317 42.359 1.00 87.62 293 ASP A N 1
ATOM 2144 C CA . ASP A 1 293 ? -19.642 -3.522 41.690 1.00 87.62 293 ASP A CA 1
ATOM 2145 C C . ASP A 1 293 ? -20.144 -3.604 40.231 1.00 87.62 293 ASP A C 1
ATOM 2147 O O . ASP A 1 293 ? -19.629 -4.395 39.445 1.00 87.62 293 ASP A O 1
ATOM 2151 N N . GLN A 1 294 ? -21.120 -2.768 39.854 1.00 90.31 294 GLN A N 1
ATOM 2152 C CA . GLN A 1 294 ? -21.727 -2.754 38.526 1.00 90.31 294 GLN A CA 1
ATOM 2153 C C . GLN A 1 294 ? -20.785 -2.190 37.455 1.00 90.31 294 GLN A C 1
ATOM 2155 O O . GLN A 1 294 ? -20.211 -1.105 37.587 1.00 90.31 294 GLN A O 1
ATOM 2160 N N . SER A 1 295 ? -20.706 -2.893 36.326 1.00 89.50 295 SER A N 1
ATOM 2161 C CA . SER A 1 295 ? -20.119 -2.376 35.094 1.00 89.50 295 SER A CA 1
ATOM 2162 C C . SER A 1 295 ? -21.198 -1.777 34.190 1.00 89.50 295 SER A C 1
ATOM 2164 O O . SER A 1 295 ? -21.947 -2.496 33.530 1.00 89.50 295 SER A O 1
ATOM 2166 N N . ALA A 1 296 ? -21.238 -0.444 34.108 1.00 86.06 296 ALA A N 1
ATOM 2167 C CA . ALA A 1 296 ? -22.185 0.299 33.269 1.00 86.06 296 ALA A CA 1
ATOM 2168 C C . ALA A 1 296 ? -22.138 -0.090 31.776 1.00 86.06 296 ALA A C 1
ATOM 2170 O O . ALA A 1 296 ? -23.153 -0.025 31.090 1.00 86.06 296 ALA A O 1
ATOM 2171 N N . ASP A 1 297 ? -20.979 -0.530 31.273 1.00 84.94 297 ASP A N 1
ATOM 2172 C CA . ASP A 1 297 ? -20.811 -0.972 29.880 1.00 84.94 297 ASP A CA 1
ATOM 2173 C C . ASP A 1 297 ? -21.278 -2.425 29.646 1.00 84.94 297 ASP A C 1
ATOM 2175 O O . ASP A 1 297 ? -21.333 -2.878 28.500 1.00 84.94 297 ASP A O 1
ATOM 2179 N N . ALA A 1 298 ? -21.582 -3.173 30.714 1.00 85.56 298 ALA A N 1
ATOM 2180 C CA . ALA A 1 298 ? -21.965 -4.586 30.658 1.00 85.56 298 ALA A CA 1
ATOM 2181 C C . ALA A 1 298 ? -23.470 -4.834 30.860 1.00 85.56 298 ALA A C 1
ATOM 2183 O O . ALA A 1 298 ? -23.932 -5.942 30.587 1.00 85.56 298 ALA A O 1
ATOM 2184 N N . VAL A 1 299 ? -24.235 -3.825 31.291 1.00 92.56 299 VAL A N 1
ATOM 2185 C CA . VAL A 1 299 ? -25.678 -3.967 31.526 1.00 92.56 299 VAL A CA 1
ATOM 2186 C C . VAL A 1 299 ? -26.443 -4.273 30.236 1.00 92.56 299 VAL A C 1
ATOM 2188 O O . VAL A 1 299 ? -26.110 -3.807 29.142 1.00 92.56 299 VAL A O 1
ATOM 2191 N N . THR A 1 300 ? -27.522 -5.040 30.352 1.00 93.38 300 THR A N 1
ATOM 2192 C CA . THR A 1 300 ? -28.352 -5.419 29.202 1.00 93.38 300 THR A CA 1
ATOM 2193 C C . THR A 1 300 ? -29.448 -4.397 28.906 1.00 93.38 300 THR A C 1
ATOM 2195 O O . THR A 1 300 ? -29.942 -3.704 29.792 1.00 93.38 300 THR A O 1
ATOM 2198 N N . ASP A 1 301 ? -29.941 -4.373 27.663 1.00 94.75 301 ASP A N 1
ATOM 2199 C CA . ASP A 1 301 ? -31.137 -3.592 27.300 1.00 94.75 301 ASP A CA 1
ATOM 2200 C C . ASP A 1 301 ? -32.373 -3.977 28.134 1.00 94.75 301 ASP A C 1
ATOM 2202 O O . ASP A 1 301 ? -33.278 -3.164 28.320 1.00 94.75 301 ASP A O 1
ATOM 2206 N N . ALA A 1 302 ? -32.432 -5.227 28.612 1.00 95.44 302 ALA A N 1
ATOM 2207 C CA . ALA A 1 302 ? -33.505 -5.689 29.482 1.00 95.44 302 ALA A CA 1
ATOM 2208 C C . ALA A 1 302 ? -33.428 -5.015 30.856 1.00 95.44 302 ALA A C 1
ATOM 2210 O O . ALA A 1 302 ? -34.451 -4.522 31.322 1.00 95.44 302 ALA A O 1
ATOM 2211 N N . TRP A 1 303 ? -32.232 -4.946 31.447 1.00 96.50 303 TRP A N 1
ATOM 2212 C CA . TRP A 1 303 ? -31.976 -4.232 32.695 1.00 96.50 303 TRP A CA 1
ATOM 2213 C C . TRP A 1 303 ? -32.200 -2.722 32.549 1.00 96.50 303 TRP A C 1
ATOM 2215 O O . TRP A 1 303 ? -32.916 -2.135 33.350 1.00 96.50 303 TRP A O 1
ATOM 2225 N N . ARG A 1 304 ? -31.705 -2.097 31.468 1.00 97.19 304 ARG A N 1
ATOM 2226 C CA . ARG A 1 304 ? -31.882 -0.648 31.218 1.00 97.19 304 ARG A CA 1
ATOM 2227 C C . ARG A 1 304 ? -33.347 -0.212 31.125 1.00 97.19 304 ARG A C 1
ATOM 2229 O O . ARG A 1 304 ? -33.631 0.968 31.276 1.00 97.19 304 ARG A O 1
ATOM 2236 N N . ALA A 1 305 ? -34.262 -1.132 30.818 1.00 96.75 305 ALA A N 1
ATOM 2237 C CA . ALA A 1 305 ? -35.695 -0.862 30.718 1.00 96.75 305 ALA A CA 1
ATOM 2238 C C . ALA A 1 305 ? -36.465 -1.089 32.033 1.00 96.75 305 ALA A C 1
ATOM 2240 O O . ALA A 1 305 ? -37.683 -0.880 32.054 1.00 96.75 305 ALA A O 1
ATOM 2241 N N . LEU A 1 306 ? -35.794 -1.576 33.079 1.00 97.19 306 LEU A N 1
ATOM 2242 C CA . LEU A 1 306 ? -36.351 -1.684 34.423 1.00 97.19 306 LEU A CA 1
ATOM 2243 C C . LEU A 1 306 ? -36.330 -0.326 35.126 1.00 97.19 306 LEU A C 1
ATOM 2245 O O . LEU A 1 306 ? -35.732 0.624 34.633 1.00 97.19 306 LEU A O 1
ATOM 2249 N N . ASP A 1 307 ? -37.039 -0.283 36.243 1.00 97.12 307 ASP A N 1
ATOM 2250 C CA . ASP A 1 307 ? -37.140 0.816 37.200 1.00 97.12 307 ASP A CA 1
ATOM 2251 C C . ASP A 1 307 ? -37.013 0.125 38.564 1.00 97.12 307 ASP A C 1
ATOM 2253 O O . ASP A 1 307 ? -37.945 -0.564 39.005 1.00 97.12 307 ASP A O 1
ATOM 2257 N N . CYS A 1 308 ? -35.790 0.097 39.096 1.00 95.94 308 CYS A N 1
ATOM 2258 C CA . CYS A 1 308 ? -35.435 -0.784 40.208 1.00 95.94 308 CYS A CA 1
ATOM 2259 C C . CYS A 1 308 ? -35.776 -0.209 41.583 1.00 95.94 308 CYS A C 1
ATOM 2261 O O . CYS A 1 308 ? -36.118 -0.982 42.485 1.00 95.94 308 CYS A O 1
ATOM 2263 N N . ASP A 1 309 ? -35.732 1.107 41.746 1.00 95.75 309 ASP A N 1
ATOM 2264 C CA . ASP A 1 309 ? -36.147 1.802 42.965 1.00 95.75 309 ASP A CA 1
ATOM 2265 C C . ASP A 1 309 ? -37.619 2.261 42.927 1.00 95.75 309 ASP A C 1
ATOM 2267 O O . ASP A 1 309 ? -38.204 2.594 43.964 1.00 95.75 309 ASP A O 1
ATOM 2271 N N . GLY A 1 310 ? -38.261 2.168 41.760 1.00 96.50 310 GLY A N 1
ATOM 2272 C CA . GLY A 1 310 ? -39.675 2.427 41.570 1.00 96.50 310 GLY A CA 1
ATOM 2273 C C . GLY A 1 310 ? -40.012 3.911 41.532 1.00 96.50 310 GLY A C 1
ATOM 2274 O O . GLY A 1 310 ? -41.151 4.258 41.862 1.00 96.50 310 GLY A O 1
ATOM 2275 N N . ASP A 1 311 ? -39.068 4.787 41.207 1.00 96.62 311 ASP A N 1
ATOM 2276 C CA . ASP A 1 311 ? -39.277 6.231 41.137 1.00 96.62 311 ASP A CA 1
ATOM 2277 C C . ASP A 1 311 ? -39.982 6.681 39.841 1.00 96.62 311 ASP A C 1
ATOM 2279 O O . ASP A 1 311 ? -40.396 7.838 39.723 1.00 96.62 311 ASP A O 1
ATOM 2283 N N . GLY A 1 312 ? -40.195 5.762 38.893 1.00 96.31 312 GLY A N 1
ATOM 2284 C CA . GLY A 1 312 ? -40.830 6.004 37.600 1.00 96.31 312 GLY A CA 1
ATOM 2285 C C . GLY A 1 312 ? -39.875 6.443 36.486 1.00 96.31 312 GLY A C 1
ATOM 2286 O O . GLY A 1 312 ? -40.362 6.743 35.385 1.00 96.31 312 GLY A O 1
ATOM 2287 N N . VAL A 1 313 ? -38.572 6.495 36.744 1.00 97.81 313 VAL A N 1
ATOM 2288 C CA . VAL A 1 313 ? -37.475 6.658 35.787 1.00 97.81 313 VAL A CA 1
ATOM 2289 C C . VAL A 1 313 ? -36.886 5.274 35.505 1.00 97.81 313 VAL A C 1
ATOM 2291 O O . VAL A 1 313 ? -36.911 4.375 36.335 1.00 97.81 313 VAL A O 1
ATOM 2294 N N . THR A 1 314 ? -36.443 5.027 34.272 1.00 97.88 314 THR A N 1
ATOM 2295 C CA . THR A 1 314 ? -35.787 3.747 33.973 1.00 97.88 314 THR A CA 1
ATOM 2296 C C . THR A 1 314 ? -34.308 3.784 34.329 1.00 97.88 314 THR A C 1
ATOM 2298 O O . THR A 1 314 ? -33.643 4.786 34.069 1.00 97.88 314 THR A O 1
ATOM 2301 N N . ASN A 1 315 ? -33.749 2.644 34.744 1.00 97.06 315 ASN A N 1
ATOM 2302 C CA . ASN A 1 315 ? -32.325 2.505 35.054 1.00 97.06 315 ASN A CA 1
ATOM 2303 C C . ASN A 1 315 ? -31.421 3.044 33.928 1.00 97.06 315 ASN A C 1
ATOM 2305 O O . ASN A 1 315 ? -30.330 3.560 34.160 1.00 97.06 315 ASN A O 1
ATOM 2309 N N . GLY A 1 316 ? -31.848 2.892 32.668 1.00 96.19 316 GLY A N 1
ATOM 2310 C CA . GLY A 1 316 ? -31.126 3.408 31.509 1.00 96.19 316 GLY A CA 1
ATOM 2311 C C . GLY A 1 316 ? -31.120 4.935 31.402 1.00 96.19 316 GLY A C 1
ATOM 2312 O O . GLY A 1 316 ? -30.111 5.482 30.964 1.00 96.19 316 GLY A O 1
ATOM 2313 N N . GLU A 1 317 ? -32.211 5.611 31.773 1.00 97.06 317 GLU A N 1
ATOM 2314 C CA . GLU A 1 317 ? -32.307 7.080 31.804 1.00 97.06 317 GLU A CA 1
ATOM 2315 C C . GLU A 1 317 ? -31.442 7.662 32.925 1.00 97.06 317 GLU A C 1
ATOM 2317 O O . GLU A 1 317 ? -30.735 8.649 32.710 1.00 97.06 317 GLU A O 1
ATOM 2322 N N . GLU A 1 318 ? -31.434 7.005 34.080 1.00 96.06 318 GLU A N 1
ATOM 2323 C CA . GLU A 1 318 ? -30.608 7.372 35.230 1.00 96.06 318 GLU A CA 1
ATOM 2324 C C . GLU A 1 318 ? -29.119 7.179 34.955 1.00 96.06 318 GLU A C 1
ATOM 2326 O O . GLU A 1 318 ? -28.312 8.078 35.179 1.00 96.06 318 GLU A O 1
ATOM 2331 N N . LEU A 1 319 ? -28.740 6.056 34.339 1.00 94.25 319 LEU A N 1
ATOM 2332 C CA . LEU A 1 319 ? -27.356 5.833 33.923 1.00 94.25 319 LEU A CA 1
ATOM 2333 C C . LEU A 1 319 ? -26.878 6.904 32.923 1.00 94.25 319 LEU A C 1
ATOM 2335 O O . LEU A 1 319 ? -25.720 7.325 32.961 1.00 94.25 319 LEU A O 1
ATOM 2339 N N . ASP A 1 320 ? -27.769 7.367 32.039 1.00 94.62 320 ASP A N 1
ATOM 2340 C CA . ASP A 1 320 ? -27.459 8.374 31.019 1.00 94.62 320 ASP A CA 1
ATOM 2341 C C . ASP A 1 320 ? -27.285 9.789 31.616 1.00 94.62 320 ASP A C 1
ATOM 2343 O O . ASP A 1 320 ? -26.530 10.602 31.065 1.00 94.62 320 ASP A O 1
ATOM 2347 N N . ASN A 1 321 ? -27.963 10.106 32.727 1.00 93.25 321 ASN A N 1
ATOM 2348 C CA . ASN A 1 321 ? -27.917 11.421 33.381 1.00 93.25 321 ASN A CA 1
ATOM 2349 C C . ASN A 1 321 ? -27.080 11.443 34.686 1.00 93.25 321 ASN A C 1
ATOM 2351 O O . ASN A 1 321 ? -26.739 12.529 35.169 1.00 93.25 321 ASN A O 1
ATOM 2355 N N . GLY A 1 322 ? -26.657 10.273 35.171 1.00 92.75 322 GLY A N 1
ATOM 2356 C CA . GLY A 1 322 ? -25.792 10.069 36.329 1.00 92.75 322 GLY A CA 1
ATOM 2357 C C . GLY A 1 322 ? -26.507 9.985 37.680 1.00 92.75 322 GLY A C 1
ATOM 2358 O O . GLY A 1 322 ? -25.823 10.188 38.685 1.00 92.75 322 GLY A O 1
ATOM 2359 N N . THR A 1 323 ? -27.821 9.748 37.707 1.00 95.25 323 THR A N 1
ATOM 2360 C CA . THR A 1 323 ? -28.575 9.438 38.936 1.00 95.25 323 THR A CA 1
ATOM 2361 C C . THR A 1 323 ? -28.496 7.940 39.281 1.00 95.25 323 THR A C 1
ATOM 2363 O O . THR A 1 323 ? -27.942 7.167 38.491 1.00 95.25 323 THR A O 1
ATOM 2366 N N . ASP A 1 324 ? -28.917 7.538 40.486 1.00 93.88 324 ASP A N 1
ATOM 2367 C CA . ASP A 1 324 ? -28.674 6.194 41.040 1.00 93.88 324 ASP A CA 1
ATOM 2368 C C . ASP A 1 324 ? -29.916 5.284 40.941 1.00 93.88 324 ASP A C 1
ATOM 2370 O O . ASP A 1 324 ? -30.823 5.455 41.747 1.00 93.88 324 ASP A O 1
ATOM 2374 N N . PRO A 1 325 ? -29.900 4.221 40.103 1.00 95.31 325 PRO A N 1
ATOM 2375 C CA . PRO A 1 325 ? -31.062 3.344 39.908 1.00 95.31 325 PRO A CA 1
ATOM 2376 C C . PRO A 1 325 ? -31.486 2.479 41.105 1.00 95.31 325 PRO A C 1
ATOM 2378 O O . PRO A 1 325 ? -32.334 1.590 40.971 1.00 95.31 325 PRO A O 1
ATOM 2381 N N . GLN A 1 326 ? -30.832 2.631 42.259 1.00 94.12 326 GLN A N 1
ATOM 2382 C CA . GLN A 1 326 ? -31.231 2.011 43.524 1.00 94.12 326 GLN A CA 1
ATOM 2383 C C . GLN A 1 326 ? -31.684 3.025 44.586 1.00 94.12 326 GLN A C 1
ATOM 2385 O O . GLN A 1 326 ? -32.036 2.607 45.697 1.00 94.12 326 GLN A O 1
ATOM 2390 N N . ASP A 1 327 ? -31.661 4.327 44.297 1.00 95.12 327 ASP A N 1
ATOM 2391 C CA . ASP A 1 327 ? -32.057 5.386 45.223 1.00 95.12 327 ASP A CA 1
ATOM 2392 C C . ASP A 1 327 ? -33.172 6.237 44.617 1.00 95.12 327 ASP A C 1
ATOM 2394 O O . ASP A 1 327 ? -32.920 7.249 43.976 1.00 95.12 327 ASP A O 1
ATOM 2398 N N . GLY A 1 328 ? -34.423 5.909 44.956 1.00 95.44 328 GLY A N 1
ATOM 2399 C CA . GLY A 1 328 ? -35.588 6.611 44.410 1.00 95.44 328 GLY A CA 1
ATOM 2400 C C . GLY A 1 328 ? -35.718 8.083 44.824 1.00 95.44 328 GLY A C 1
ATOM 2401 O O . GLY A 1 328 ? -36.690 8.744 44.461 1.00 95.44 328 GLY A O 1
ATOM 2402 N N . CYS A 1 329 ? -34.786 8.617 45.614 1.00 96.56 329 CYS A N 1
ATOM 2403 C CA . CYS A 1 329 ? -34.661 10.044 45.897 1.00 96.56 329 CYS A CA 1
ATOM 2404 C C . CYS A 1 329 ? -33.542 10.734 45.101 1.00 96.56 329 CYS A C 1
ATOM 2406 O O . CYS A 1 329 ? -33.399 11.957 45.189 1.00 96.56 329 CYS A O 1
ATOM 2408 N N . ASP A 1 330 ? -32.755 9.988 44.333 1.00 96.31 330 ASP A N 1
ATOM 2409 C CA . ASP A 1 330 ? -31.749 10.487 43.408 1.00 96.31 330 ASP A CA 1
ATOM 2410 C C . ASP A 1 330 ? -32.237 10.263 41.980 1.00 96.31 330 ASP A C 1
ATOM 2412 O O . ASP A 1 330 ? -31.930 9.262 41.356 1.00 96.31 330 ASP A O 1
ATOM 2416 N N . TYR A 1 331 ? -33.009 11.216 41.460 1.00 95.88 331 TYR A N 1
ATOM 2417 C CA . TYR A 1 331 ? -33.515 11.161 40.094 1.00 95.88 331 TYR A CA 1
ATOM 2418 C C . TYR A 1 331 ? -33.644 12.548 39.477 1.00 95.88 331 TYR A C 1
ATOM 2420 O O . TYR A 1 331 ? -33.662 13.579 40.158 1.00 95.88 331 TYR A O 1
ATOM 2428 N N . ASN A 1 332 ? -33.755 12.596 38.149 1.00 94.94 332 ASN A N 1
ATOM 2429 C CA . ASN A 1 332 ? -34.056 13.827 37.431 1.00 94.94 332 ASN A CA 1
ATOM 2430 C C . ASN A 1 332 ? -35.578 13.976 37.246 1.00 94.94 332 ASN A C 1
ATOM 2432 O O . ASN A 1 332 ? -36.164 13.251 36.438 1.00 94.94 332 ASN A O 1
ATOM 2436 N N . PRO A 1 333 ? -36.243 14.972 37.868 1.00 92.25 333 PRO A N 1
ATOM 2437 C CA . PRO A 1 333 ? -37.696 15.138 37.754 1.00 92.25 333 PRO A CA 1
ATOM 2438 C C . PRO A 1 333 ? -38.217 15.364 36.329 1.00 92.25 333 PRO A C 1
ATOM 2440 O O . PRO A 1 333 ? -39.417 15.260 36.087 1.00 92.25 333 PRO A O 1
ATOM 2443 N N . ALA A 1 334 ? -37.347 15.729 35.381 1.00 93.12 334 ALA A N 1
ATOM 2444 C CA . ALA A 1 334 ? -37.723 15.872 33.977 1.00 93.12 334 ALA A CA 1
ATOM 2445 C C . ALA A 1 334 ? -37.917 14.528 33.253 1.00 93.12 334 ALA A C 1
ATOM 2447 O O . ALA A 1 334 ? -38.631 14.503 32.246 1.00 93.12 334 ALA A O 1
ATOM 2448 N N . ASP A 1 335 ? -37.293 13.463 33.757 1.00 95.00 335 ASP A N 1
ATOM 2449 C CA . ASP A 1 335 ? -37.289 12.128 33.153 1.00 95.00 335 ASP A CA 1
ATOM 2450 C C . ASP A 1 335 ? -38.352 11.212 33.798 1.00 95.00 335 ASP A C 1
ATOM 2452 O O . ASP A 1 335 ? -38.784 10.237 33.189 1.00 95.00 335 ASP A O 1
ATOM 2456 N N . GLN A 1 336 ? -38.861 11.584 34.978 1.00 96.19 336 GLN A N 1
ATOM 2457 C CA . GLN A 1 336 ? -39.870 10.826 35.719 1.00 96.19 336 GLN A CA 1
ATOM 2458 C C . GLN A 1 336 ? -41.183 10.637 34.940 1.00 96.19 336 GLN A C 1
ATOM 2460 O O . GLN A 1 336 ? -41.753 11.590 34.392 1.00 96.19 336 GLN A O 1
ATOM 2465 N N . ASP A 1 337 ? -41.732 9.416 34.975 1.00 95.25 337 ASP A N 1
ATOM 2466 C CA . ASP A 1 337 ? -43.117 9.108 34.603 1.00 95.25 337 ASP A CA 1
ATOM 2467 C C . ASP A 1 337 ? -43.988 8.914 35.864 1.00 95.25 337 ASP A C 1
ATOM 2469 O O . ASP A 1 337 ? -44.062 7.811 36.414 1.00 95.25 337 ASP A O 1
ATOM 2473 N N . PRO A 1 338 ? -44.758 9.942 36.285 1.00 91.62 338 PRO A N 1
ATOM 2474 C CA . PRO A 1 338 ? -45.645 9.892 37.452 1.00 91.62 338 PRO A CA 1
ATOM 2475 C C . PRO A 1 338 ? -46.688 8.767 37.444 1.00 91.62 338 PRO A C 1
ATOM 2477 O O . PRO A 1 338 ? -47.384 8.563 38.436 1.00 91.62 338 PRO A O 1
ATOM 2480 N N . THR A 1 339 ? -46.900 8.096 36.307 1.00 93.31 339 THR A N 1
ATOM 2481 C CA . THR A 1 339 ? -47.860 6.989 36.193 1.00 93.31 339 THR A CA 1
ATOM 2482 C C . THR A 1 339 ? -47.249 5.618 36.459 1.00 93.31 339 THR A C 1
ATOM 2484 O O . THR A 1 339 ? -47.996 4.636 36.514 1.00 93.31 339 THR A O 1
ATOM 2487 N N . LYS A 1 340 ? -45.923 5.551 36.605 1.00 94.81 340 LYS A N 1
ATOM 2488 C CA . LYS A 1 340 ? -45.165 4.316 36.814 1.00 94.81 340 LYS A CA 1
ATOM 2489 C C . LYS A 1 340 ? -44.531 4.196 38.192 1.00 94.81 340 LYS A C 1
ATOM 2491 O O . LYS A 1 340 ? -44.135 3.088 38.531 1.00 94.81 340 LYS A O 1
ATOM 2496 N N . VAL A 1 341 ? -44.521 5.278 38.969 1.00 96.62 341 VAL A N 1
ATOM 2497 C CA . VAL A 1 341 ? -44.005 5.278 40.339 1.00 96.62 341 VAL A CA 1
ATOM 2498 C C . VAL A 1 341 ? -44.631 4.165 41.181 1.00 96.62 341 VAL A C 1
ATOM 2500 O O . VAL A 1 341 ? -45.823 3.847 41.055 1.00 96.62 341 VAL A O 1
ATOM 2503 N N . SER A 1 342 ? -43.820 3.568 42.042 1.00 96.25 342 SER A N 1
ATOM 2504 C CA . SER A 1 342 ? -44.209 2.503 42.953 1.00 96.25 342 SER A CA 1
ATOM 2505 C C . SER A 1 342 ? -44.906 3.050 44.204 1.00 96.25 342 SER A C 1
ATOM 2507 O O . SER A 1 342 ? -44.831 4.240 44.533 1.00 96.25 342 SER A O 1
ATOM 2509 N N . ASP A 1 343 ? -45.595 2.163 44.927 1.00 94.56 343 ASP A N 1
ATOM 2510 C CA . ASP A 1 343 ? -46.166 2.501 46.235 1.00 94.56 343 ASP A CA 1
ATOM 2511 C C . ASP A 1 343 ? -45.048 2.809 47.253 1.00 94.56 343 ASP A C 1
ATOM 2513 O O . ASP A 1 343 ? -45.194 3.732 48.050 1.00 94.56 343 ASP A O 1
ATOM 2517 N N . ASP A 1 344 ? -43.918 2.090 47.188 1.00 94.69 344 ASP A N 1
ATOM 2518 C CA . ASP A 1 344 ? -42.783 2.276 48.103 1.00 94.69 344 ASP A CA 1
ATOM 2519 C C . ASP A 1 344 ? -42.134 3.657 47.915 1.00 94.69 344 ASP A C 1
ATOM 2521 O O . ASP A 1 344 ? -41.897 4.360 48.899 1.00 94.69 344 ASP A O 1
ATOM 2525 N N . TRP A 1 345 ? -41.933 4.089 46.665 1.00 96.19 345 TRP A N 1
ATOM 2526 C CA . TRP A 1 345 ? -41.484 5.448 46.355 1.00 96.19 345 TRP A CA 1
ATOM 2527 C C . TRP A 1 345 ? -42.499 6.504 46.809 1.00 96.19 345 TRP A C 1
ATOM 2529 O O . TRP A 1 345 ? -42.127 7.523 47.382 1.00 96.19 345 TRP A O 1
ATOM 2539 N N . SER A 1 346 ? -43.796 6.258 46.598 1.00 94.94 346 SER A N 1
ATOM 2540 C CA . SER A 1 346 ? -44.864 7.203 46.964 1.00 94.94 346 SER A CA 1
ATOM 2541 C C . SER A 1 346 ? -45.003 7.408 48.479 1.00 94.94 346 SER A C 1
ATOM 2543 O O . SER A 1 346 ? -45.445 8.475 48.919 1.00 94.94 346 SER A O 1
ATOM 2545 N N . ASP A 1 347 ? -44.657 6.391 49.270 1.00 93.19 347 ASP A N 1
ATOM 2546 C CA . ASP A 1 347 ? -44.675 6.412 50.736 1.00 93.19 347 ASP A CA 1
ATOM 2547 C C . ASP A 1 347 ? -43.373 6.979 51.347 1.00 93.19 347 ASP A C 1
ATOM 2549 O O . ASP A 1 347 ? -43.344 7.266 52.549 1.00 93.19 347 ASP A O 1
ATOM 2553 N N . ALA A 1 348 ? -42.307 7.137 50.554 1.00 94.56 348 ALA A N 1
ATOM 2554 C CA . ALA A 1 348 ? -41.056 7.764 50.976 1.00 94.56 348 ALA A CA 1
ATOM 2555 C C . ALA A 1 348 ? -41.184 9.297 51.081 1.00 94.56 348 ALA A C 1
ATOM 2557 O O . ALA A 1 348 ? -42.132 9.890 50.579 1.00 94.56 348 ALA A O 1
ATOM 2558 N N . ASP A 1 349 ? -40.233 9.923 51.772 1.00 94.12 349 ASP A N 1
ATOM 2559 C CA . ASP A 1 349 ? -40.140 11.372 52.006 1.00 94.12 349 ASP A CA 1
ATOM 2560 C C . ASP A 1 349 ? -38.690 11.773 51.700 1.00 94.12 349 ASP A C 1
ATOM 2562 O O . ASP A 1 349 ? -37.787 11.582 52.526 1.00 94.12 349 ASP A O 1
ATOM 2566 N N . CYS A 1 350 ? -38.444 12.176 50.453 1.00 95.12 350 CYS A N 1
ATOM 2567 C CA . CYS A 1 350 ? -37.088 12.350 49.937 1.00 95.12 350 CYS A CA 1
ATOM 2568 C C . CYS A 1 350 ? -36.399 13.599 50.487 1.00 95.12 350 CYS A C 1
ATOM 2570 O O . CYS A 1 350 ? -35.212 13.567 50.833 1.00 95.12 350 CYS A O 1
ATOM 2572 N N . ASP A 1 351 ? -37.128 14.697 50.628 1.00 93.56 351 ASP A N 1
ATOM 2573 C CA . ASP A 1 351 ? -36.589 15.957 51.126 1.00 93.56 351 ASP A CA 1
ATOM 2574 C C . ASP A 1 351 ? -36.648 16.089 52.664 1.00 93.56 351 ASP A C 1
ATOM 2576 O O . ASP A 1 351 ? -35.965 16.940 53.248 1.00 93.56 351 ASP A O 1
ATOM 2580 N N . ASN A 1 352 ? -37.325 15.150 53.334 1.00 93.00 352 ASN A N 1
ATOM 2581 C CA . ASN A 1 352 ? -37.504 15.053 54.781 1.00 93.00 352 ASN A CA 1
ATOM 2582 C C . ASN A 1 352 ? -38.263 16.243 55.384 1.00 93.00 352 ASN A C 1
ATOM 2584 O O . ASN A 1 352 ? -37.984 16.650 56.527 1.00 93.00 352 ASN A O 1
ATOM 2588 N N . ASP A 1 353 ? -39.194 16.828 54.638 1.00 90.88 353 ASP A N 1
ATOM 2589 C CA . ASP A 1 353 ? -40.004 17.950 55.097 1.00 90.88 353 ASP A CA 1
ATOM 2590 C C . ASP A 1 353 ? -41.254 17.510 55.894 1.00 90.88 353 ASP A C 1
ATOM 2592 O O . ASP A 1 353 ? -41.778 18.278 56.719 1.00 90.88 353 ASP A O 1
ATOM 2596 N N . GLY A 1 354 ? -41.641 16.236 55.761 1.00 89.94 354 GLY A N 1
ATOM 2597 C CA . GLY A 1 354 ? -42.747 15.592 56.459 1.00 89.94 354 GLY A CA 1
ATOM 2598 C C . GLY A 1 354 ? -44.000 15.319 55.619 1.00 89.94 354 GLY A C 1
ATOM 2599 O O . GLY A 1 354 ? -44.961 14.786 56.195 1.00 89.94 354 GLY A O 1
ATOM 2600 N N . LEU A 1 355 ? -44.013 15.675 54.333 1.00 92.12 355 LEU A N 1
ATOM 2601 C CA . LEU A 1 355 ? -44.922 15.146 53.312 1.00 92.12 355 LEU A CA 1
ATOM 2602 C C . LEU A 1 355 ? -44.276 13.933 52.629 1.00 92.12 355 LEU A C 1
ATOM 2604 O O . LEU A 1 355 ? -43.059 13.841 52.542 1.00 92.12 355 LEU A O 1
ATOM 2608 N N . THR A 1 356 ? -45.072 12.962 52.177 1.00 94.88 356 THR A N 1
ATOM 2609 C CA . THR A 1 356 ? -44.514 11.899 51.320 1.00 94.88 356 THR A CA 1
ATOM 2610 C C . THR A 1 356 ? -44.484 12.337 49.864 1.00 94.88 356 THR A C 1
ATOM 2612 O O . THR A 1 356 ? -45.349 13.096 49.420 1.00 94.88 356 THR A O 1
ATOM 2615 N N . ASN A 1 357 ? -43.591 11.745 49.077 1.00 94.56 357 ASN A N 1
ATOM 2616 C CA . ASN A 1 357 ? -43.470 11.984 47.642 1.00 94.56 357 ASN A CA 1
ATOM 2617 C C . ASN A 1 357 ? -44.830 11.878 46.921 1.00 94.56 357 ASN A C 1
ATOM 2619 O O . ASN A 1 357 ? -45.159 12.663 46.030 1.00 94.56 357 ASN A O 1
ATOM 2623 N N . GLY A 1 358 ? -45.665 10.911 47.322 1.00 94.06 358 GLY A N 1
ATOM 2624 C CA . GLY A 1 358 ? -47.019 10.738 46.800 1.00 94.06 358 GLY A CA 1
ATOM 2625 C C . GLY A 1 358 ? -47.983 11.870 47.182 1.00 94.06 358 GLY A C 1
ATOM 2626 O O . GLY A 1 358 ? -48.817 12.265 46.356 1.00 94.06 358 GLY A O 1
ATOM 2627 N N . GLU A 1 359 ? -47.886 12.414 48.399 1.00 93.62 359 GLU A N 1
ATOM 2628 C CA . GLU A 1 359 ? -48.659 13.589 48.826 1.00 93.62 359 GLU A CA 1
ATOM 2629 C C . GLU A 1 359 ? -48.292 14.810 47.988 1.00 93.62 359 GLU A C 1
ATOM 2631 O O . GLU A 1 359 ? -49.184 15.500 47.497 1.00 93.62 359 GLU A O 1
ATOM 2636 N N . GLU A 1 360 ? -47.006 15.014 47.734 1.00 93.00 360 GLU A N 1
ATOM 2637 C CA . GLU A 1 360 ? -46.475 16.142 46.969 1.00 93.00 360 GLU A CA 1
ATOM 2638 C C . GLU A 1 360 ? -46.790 16.043 45.472 1.00 93.00 360 GLU A C 1
ATOM 2640 O O . GLU A 1 360 ? -47.238 17.004 44.840 1.00 93.00 360 GLU A O 1
ATOM 2645 N N . LEU A 1 361 ? -46.675 14.846 44.893 1.00 92.31 361 LEU A N 1
ATOM 2646 C CA . LEU A 1 361 ? -46.969 14.609 43.481 1.00 92.31 361 LEU A CA 1
ATOM 2647 C C . LEU A 1 361 ? -48.470 14.746 43.169 1.00 92.31 361 LEU A C 1
ATOM 2649 O O . LEU A 1 361 ? -48.871 15.136 42.057 1.00 92.31 361 LEU A O 1
ATOM 2653 N N . THR A 1 362 ? -49.339 14.408 44.127 1.00 91.81 362 THR A N 1
ATOM 2654 C CA . THR A 1 362 ? -50.794 14.342 43.914 1.00 91.81 362 THR A CA 1
ATOM 2655 C C . THR A 1 362 ? -51.583 15.490 44.539 1.00 91.81 362 THR A C 1
ATOM 2657 O O . THR A 1 362 ? -52.656 15.812 44.014 1.00 91.81 362 THR A O 1
ATOM 2660 N N . GLY A 1 363 ? -51.076 16.106 45.606 1.00 89.44 363 GLY A N 1
ATOM 2661 C CA . GLY A 1 363 ? -51.793 17.019 46.498 1.00 89.44 363 GLY A CA 1
ATOM 2662 C C . GLY A 1 363 ? -52.835 16.329 47.385 1.00 89.44 363 GLY A C 1
ATOM 2663 O O . GLY A 1 363 ? -53.712 16.986 47.949 1.00 89.44 363 GLY A O 1
ATOM 2664 N N . VAL A 1 364 ? -52.824 14.995 47.467 1.00 91.12 364 VAL A N 1
ATOM 2665 C CA . VAL A 1 364 ? -53.799 14.222 48.245 1.00 91.12 364 VAL A CA 1
ATOM 2666 C C . VAL A 1 364 ? -53.197 13.836 49.589 1.00 91.12 364 VAL A C 1
ATOM 2668 O O . VAL A 1 364 ? -52.283 13.030 49.646 1.00 91.12 364 VAL A O 1
ATOM 2671 N N . ASP A 1 365 ? -53.792 14.365 50.657 1.00 89.38 365 ASP A N 1
ATOM 2672 C CA . ASP A 1 365 ? -53.434 14.086 52.053 1.00 89.38 365 ASP A CA 1
ATOM 2673 C C . ASP A 1 365 ? -53.477 12.586 52.395 1.00 89.38 365 ASP A C 1
ATOM 2675 O O . ASP A 1 365 ? -54.507 11.918 52.205 1.00 89.38 365 ASP A O 1
ATOM 2679 N N . ASN A 1 366 ? -52.382 12.083 52.964 1.00 86.69 366 ASN A N 1
ATOM 2680 C CA . ASN A 1 366 ? -52.286 10.783 53.608 1.00 86.69 366 ASN A CA 1
ATOM 2681 C C . ASN A 1 366 ? -52.507 10.967 55.118 1.00 86.69 366 ASN A C 1
ATOM 2683 O O . ASN A 1 366 ? -51.613 11.400 55.831 1.00 86.69 366 ASN A O 1
ATOM 2687 N N . PRO A 1 367 ? -53.646 10.542 55.697 1.00 85.81 367 PRO A N 1
ATOM 2688 C CA . PRO A 1 367 ? -53.930 10.780 57.118 1.00 85.81 367 PRO A CA 1
ATOM 2689 C C . PRO A 1 367 ? -52.950 10.120 58.108 1.00 85.81 367 PRO A C 1
ATOM 2691 O O . PRO A 1 367 ? -53.114 10.271 59.325 1.00 85.81 367 PRO A O 1
ATOM 2694 N N . SER A 1 368 ? -52.019 9.300 57.613 1.00 84.38 368 SER A N 1
ATOM 2695 C CA . SER A 1 368 ? -50.964 8.655 58.394 1.00 84.38 368 SER A CA 1
ATOM 2696 C C . SER A 1 368 ? -49.731 9.542 58.594 1.00 84.38 368 SER A C 1
ATOM 2698 O O . SER A 1 368 ? -48.941 9.242 59.493 1.00 84.38 368 SER A O 1
ATOM 2700 N N . THR A 1 369 ? -49.567 10.604 57.804 1.00 82.56 369 THR A N 1
ATOM 2701 C CA . THR A 1 369 ? -48.423 11.521 57.862 1.00 82.56 369 THR A CA 1
ATOM 2702 C C . THR A 1 369 ? -48.781 12.774 58.685 1.00 82.56 369 THR A C 1
ATOM 2704 O O . THR A 1 369 ? -49.958 13.041 58.957 1.00 82.56 369 THR A O 1
ATOM 2707 N N . PRO A 1 370 ? -47.792 13.489 59.258 1.00 77.94 370 PRO A N 1
ATOM 2708 C CA . PRO A 1 370 ? -48.064 14.613 60.160 1.00 77.94 370 PRO A CA 1
ATOM 2709 C C . PRO A 1 370 ? -48.454 15.919 59.451 1.00 77.94 370 PRO A C 1
ATOM 2711 O O . PRO A 1 370 ? -49.088 16.769 60.089 1.00 77.94 370 PRO A O 1
ATOM 2714 N N . ALA A 1 371 ? -48.017 16.098 58.203 1.00 85.06 371 ALA A N 1
ATOM 2715 C CA . ALA A 1 371 ? -48.262 17.271 57.371 1.00 85.06 371 ALA A CA 1
ATOM 2716 C C . ALA A 1 371 ? -49.462 17.041 56.436 1.00 85.06 371 ALA A C 1
ATOM 2718 O O . ALA A 1 371 ? -49.977 15.935 56.360 1.00 85.06 371 ALA A O 1
ATOM 2719 N N . ASN A 1 372 ? -49.974 18.105 55.813 1.00 86.56 372 ASN A N 1
ATOM 2720 C CA . ASN A 1 372 ? -51.116 18.033 54.901 1.00 86.56 372 ASN A CA 1
ATOM 2721 C C . ASN A 1 372 ? -50.845 18.958 53.704 1.00 86.56 372 ASN A C 1
ATOM 2723 O O . ASN A 1 372 ? -50.656 20.155 53.945 1.00 86.56 372 ASN A O 1
ATOM 2727 N N . PRO A 1 373 ? -50.875 18.453 52.458 1.00 87.56 373 PRO A N 1
ATOM 2728 C CA . PRO A 1 373 ? -50.552 19.237 51.261 1.00 87.56 373 PRO A CA 1
ATOM 2729 C C . PRO A 1 373 ? -51.660 20.230 50.845 1.00 87.56 373 PRO A C 1
ATOM 2731 O O . PRO A 1 373 ? -51.484 21.009 49.919 1.00 87.56 373 PRO A O 1
ATOM 2734 N N . ASP A 1 374 ? -52.842 20.193 51.475 1.00 85.00 374 ASP A N 1
ATOM 2735 C CA . ASP A 1 374 ? -54.016 21.058 51.227 1.00 85.00 374 ASP A CA 1
ATOM 2736 C C . ASP A 1 374 ? -54.472 21.138 49.752 1.00 85.00 374 ASP A C 1
ATOM 2738 O O . ASP A 1 374 ? -55.142 22.081 49.329 1.00 85.00 374 ASP A O 1
ATOM 2742 N N . GLY A 1 375 ? -54.159 20.109 48.957 1.00 87.19 375 GLY A N 1
ATOM 2743 C CA . GLY A 1 375 ? -54.470 20.062 47.527 1.00 87.19 375 GLY A CA 1
ATOM 2744 C C . GLY A 1 375 ? -53.395 20.647 46.612 1.00 87.19 375 GLY A C 1
ATOM 2745 O O . GLY A 1 375 ? -53.575 20.578 45.391 1.00 87.19 375 GLY A O 1
ATOM 2746 N N . GLU A 1 376 ? -52.316 21.202 47.163 1.00 88.12 376 GLU A N 1
ATOM 2747 C CA . GLU A 1 376 ? -51.190 21.742 46.405 1.00 88.12 376 GLU A CA 1
ATOM 2748 C C . GLU A 1 376 ? -50.196 20.641 46.035 1.00 88.12 376 GLU A C 1
ATOM 2750 O O . GLU A 1 376 ? -50.075 19.629 46.721 1.00 88.12 376 GLU A O 1
ATOM 2755 N N . LYS A 1 377 ? -49.532 20.823 44.891 1.00 92.38 377 LYS A N 1
ATOM 2756 C CA . LYS A 1 377 ? -48.503 19.905 44.402 1.00 92.38 377 LYS A CA 1
ATOM 2757 C C . LYS A 1 377 ? -47.145 20.564 44.520 1.00 92.38 377 LYS A C 1
ATOM 2759 O O . LYS A 1 377 ? -46.973 21.669 43.999 1.00 92.38 377 LYS A O 1
ATOM 2764 N N . THR A 1 378 ? -46.207 19.851 45.110 1.00 91.56 378 THR A N 1
ATOM 2765 C CA . THR A 1 378 ? -44.847 20.312 45.390 1.00 91.56 378 THR A CA 1
ATOM 2766 C C . THR A 1 378 ? -43.827 19.348 44.789 1.00 91.56 378 THR A C 1
ATOM 2768 O O . THR A 1 378 ? -44.202 18.404 44.083 1.00 91.56 378 THR A O 1
ATOM 2771 N N . ASN A 1 379 ? -42.543 19.670 44.905 1.00 91.50 379 ASN A N 1
ATOM 2772 C CA . ASN A 1 379 ? -41.458 18.877 44.351 1.00 91.50 379 ASN A CA 1
ATOM 2773 C C . ASN A 1 379 ? -40.892 17.939 45.427 1.00 91.50 379 ASN A C 1
ATOM 2775 O O . ASN A 1 379 ? -40.199 18.446 46.302 1.00 91.50 379 ASN A O 1
ATOM 2779 N N . PRO A 1 380 ? -41.017 16.607 45.257 1.00 94.19 380 PRO A N 1
ATOM 2780 C CA . PRO A 1 380 ? -40.542 15.627 46.236 1.00 94.19 380 PRO A CA 1
ATOM 2781 C C . PRO A 1 380 ? -39.067 15.720 46.642 1.00 94.19 380 PRO A C 1
ATOM 2783 O O . PRO A 1 380 ? -38.645 15.150 47.640 1.00 94.19 380 PRO A O 1
ATOM 2786 N N . LEU A 1 381 ? -38.242 16.404 45.846 1.00 95.19 381 LEU A N 1
ATOM 2787 C CA . LEU A 1 381 ? -36.809 16.553 46.100 1.00 95.19 381 LEU A CA 1
ATOM 2788 C C . LEU A 1 381 ? -36.433 17.872 46.793 1.00 95.19 381 LEU A C 1
ATOM 2790 O O . LEU A 1 381 ? -35.242 18.137 46.992 1.00 95.19 381 LEU A O 1
ATOM 2794 N N . VAL A 1 382 ? -37.391 18.758 47.088 1.00 93.62 382 VAL A N 1
ATOM 2795 C CA . VAL A 1 382 ? -37.103 20.129 47.524 1.00 93.62 382 VAL A CA 1
ATOM 2796 C C . VAL A 1 382 ? -38.024 20.576 48.654 1.00 93.62 382 VAL A C 1
ATOM 2798 O O . VAL A 1 382 ? -39.126 21.025 48.393 1.00 93.62 382 VAL A O 1
ATOM 2801 N N . VAL A 1 383 ? -37.439 20.687 49.855 1.00 93.00 383 VAL A N 1
ATOM 2802 C CA . VAL A 1 383 ? -38.101 21.111 51.111 1.00 93.00 383 VAL A CA 1
ATOM 2803 C C . VAL A 1 383 ? -38.978 22.364 51.000 1.00 93.00 383 VAL A C 1
ATOM 2805 O O . VAL A 1 383 ? -39.882 22.555 51.803 1.00 93.00 383 VAL A O 1
ATOM 2808 N N . ASP A 1 384 ? -38.632 23.286 50.106 1.00 91.94 384 ASP A N 1
ATOM 2809 C CA . ASP A 1 384 ? -39.315 24.565 49.884 1.00 91.94 384 ASP A CA 1
ATOM 2810 C C . ASP A 1 384 ? -39.377 24.794 48.370 1.00 91.94 384 ASP A C 1
ATOM 2812 O O . ASP A 1 384 ? -38.433 25.318 47.755 1.00 91.94 384 ASP A O 1
ATOM 2816 N N . SER A 1 385 ? -40.454 24.307 47.756 1.00 91.31 385 SER A N 1
ATOM 2817 C CA . SER A 1 385 ? -40.612 24.254 46.303 1.00 91.31 385 SER A CA 1
ATOM 2818 C C . SER A 1 385 ? -40.731 25.636 45.658 1.00 91.31 385 SER A C 1
ATOM 2820 O O . SER A 1 385 ? -40.334 25.816 44.498 1.00 91.31 385 SER A O 1
ATOM 2822 N N . ASP A 1 386 ? -41.275 26.623 46.375 1.00 88.88 386 ASP A N 1
ATOM 2823 C CA . ASP A 1 386 ? -41.512 27.976 45.862 1.00 88.88 386 ASP A CA 1
ATOM 2824 C C . ASP A 1 386 ? -40.425 28.995 46.273 1.00 88.88 386 ASP A C 1
ATOM 2826 O O . ASP A 1 386 ? -40.274 30.055 45.642 1.00 88.88 386 ASP A O 1
ATOM 2830 N N . GLY A 1 387 ? -39.588 28.626 47.244 1.00 90.00 387 GLY A N 1
ATOM 2831 C CA . GLY A 1 387 ? -38.429 29.365 47.718 1.00 90.00 387 GLY A CA 1
ATOM 2832 C C . GLY A 1 387 ? -38.771 30.549 48.621 1.00 90.00 387 GLY A C 1
ATOM 2833 O O . GLY A 1 387 ? -37.972 31.500 48.691 1.00 90.00 387 GLY A O 1
ATOM 2834 N N . ASP A 1 388 ? -39.943 30.570 49.259 1.00 89.75 388 ASP A N 1
ATOM 2835 C CA . ASP A 1 388 ? -40.377 31.669 50.123 1.00 89.75 388 ASP A CA 1
ATOM 2836 C C . ASP A 1 388 ? -39.786 31.617 51.550 1.00 89.75 388 ASP A C 1
ATOM 2838 O O . ASP A 1 388 ? -39.812 32.623 52.282 1.00 89.75 388 ASP A O 1
ATOM 2842 N N . GLY A 1 389 ? -39.141 30.500 51.902 1.00 88.69 389 GLY A N 1
ATOM 2843 C CA . GLY A 1 389 ? -38.508 30.235 53.189 1.00 88.69 389 GLY A CA 1
ATOM 2844 C C . GLY A 1 389 ? -39.388 29.488 54.195 1.00 88.69 389 GLY A C 1
ATOM 2845 O O . GLY A 1 389 ? -38.999 29.403 55.370 1.00 88.69 389 GLY A O 1
ATOM 2846 N N . VAL A 1 390 ? -40.547 28.985 53.779 1.00 85.88 390 VAL A N 1
ATOM 2847 C CA . VAL A 1 390 ? -41.423 28.065 54.513 1.00 85.88 390 VAL A CA 1
ATOM 2848 C C . VAL A 1 390 ? -41.382 26.716 53.798 1.00 85.88 390 VAL A C 1
ATOM 2850 O O . VAL A 1 390 ? -41.430 26.679 52.582 1.00 85.88 390 VAL A O 1
ATOM 2853 N N . SER A 1 391 ? -41.242 25.611 54.539 1.00 89.12 391 SER A N 1
ATOM 2854 C CA . SER A 1 391 ? -41.263 24.300 53.879 1.00 89.12 391 SER A CA 1
ATOM 2855 C C . SER A 1 391 ? -42.661 23.967 53.374 1.00 89.12 391 SER A C 1
ATOM 2857 O O . SER A 1 391 ? -43.640 24.421 53.977 1.00 89.12 391 SER A O 1
ATOM 2859 N N . ASP A 1 392 ? -42.752 23.109 52.371 1.00 87.25 392 ASP A N 1
ATOM 2860 C CA . ASP A 1 392 ? -44.010 22.698 51.746 1.00 87.25 392 ASP A CA 1
ATOM 2861 C C . ASP A 1 392 ? -44.984 22.118 52.803 1.00 87.25 392 ASP A C 1
ATOM 2863 O O . ASP A 1 392 ? -46.134 22.553 52.947 1.00 87.25 392 ASP A O 1
ATOM 2867 N N . ALA A 1 393 ? -44.480 21.291 53.724 1.00 87.06 393 ALA A N 1
ATOM 2868 C CA . ALA A 1 393 ? -45.210 20.792 54.895 1.00 87.06 393 ALA A CA 1
ATOM 2869 C C . ALA A 1 393 ? -45.698 21.877 55.889 1.00 87.06 393 ALA A C 1
ATOM 2871 O O . ALA A 1 393 ? -46.616 21.649 56.691 1.00 87.06 393 ALA A O 1
ATOM 2872 N N . GLN A 1 394 ? -45.065 23.055 55.918 1.00 86.56 394 GLN A N 1
ATOM 2873 C CA . GLN A 1 394 ? -45.321 24.140 56.878 1.00 86.56 394 GLN A CA 1
ATOM 2874 C C . GLN A 1 394 ? -46.228 25.250 56.345 1.00 86.56 394 GLN A C 1
ATOM 2876 O O . GLN A 1 394 ? -46.753 26.026 57.165 1.00 86.56 394 GLN A O 1
ATOM 2881 N N . GLU A 1 395 ? -46.454 25.326 55.034 1.00 78.44 395 GLU A N 1
ATOM 2882 C CA . GLU A 1 395 ? -47.255 26.374 54.393 1.00 78.44 395 GLU A CA 1
ATOM 2883 C C . GLU A 1 395 ? -48.697 26.413 54.932 1.00 78.44 395 GLU A C 1
ATOM 2885 O O . GLU A 1 395 ? -49.262 27.486 55.187 1.00 78.44 395 GLU A O 1
ATOM 2890 N N . HIS A 1 396 ? -49.254 25.261 55.319 1.00 64.50 396 HIS A N 1
ATOM 2891 C CA . HIS A 1 396 ? -50.572 25.183 55.961 1.00 64.50 396 HIS A CA 1
ATOM 2892 C C . HIS A 1 396 ? -50.626 25.815 57.376 1.00 64.50 396 HIS A C 1
ATOM 2894 O O . HIS A 1 396 ? -51.701 26.129 57.910 1.00 64.50 396 HIS A O 1
ATOM 2900 N N . SER A 1 397 ? -49.487 26.037 58.044 1.00 54.84 397 SER A N 1
ATOM 2901 C CA . SER A 1 397 ? -49.479 26.609 59.399 1.00 54.84 397 SER A CA 1
ATOM 2902 C C . SER A 1 397 ? -49.665 28.134 59.429 1.00 54.84 397 SER A C 1
ATOM 2904 O O . SER A 1 397 ? -50.053 28.674 60.474 1.00 54.84 397 SER A O 1
ATOM 2906 N N . MET A 1 398 ? -49.452 28.836 58.306 1.00 53.03 398 MET A N 1
ATOM 2907 C CA . MET A 1 398 ? -49.392 30.305 58.281 1.00 53.03 398 MET A CA 1
ATOM 2908 C C . MET A 1 398 ? -50.665 31.001 57.756 1.00 53.03 398 MET A C 1
ATOM 2910 O O . MET A 1 398 ? -50.933 32.133 58.179 1.00 53.03 398 MET A O 1
ATOM 2914 N N . ASP A 1 399 ? -51.535 30.335 56.980 1.00 48.06 399 ASP A N 1
ATOM 2915 C CA . ASP A 1 399 ? -52.785 30.937 56.454 1.00 48.06 399 ASP A CA 1
ATOM 2916 C C . ASP A 1 399 ? -54.004 30.860 57.406 1.00 48.06 399 ASP A C 1
ATOM 2918 O O . ASP A 1 399 ? -55.171 30.906 57.022 1.00 48.06 399 ASP A O 1
ATOM 2922 N N . ARG A 1 400 ? -53.761 30.804 58.723 1.00 46.44 400 ARG A N 1
ATOM 2923 C CA . ARG A 1 400 ? -54.798 31.060 59.749 1.00 46.44 400 ARG A CA 1
ATOM 2924 C C . ARG A 1 400 ? -54.698 32.442 60.391 1.00 46.44 400 ARG A C 1
ATOM 2926 O O . ARG A 1 400 ? -55.206 32.652 61.497 1.00 46.44 400 ARG A O 1
ATOM 2933 N N . SER A 1 401 ? -54.073 33.407 59.713 1.00 41.09 401 SER A N 1
ATOM 2934 C CA . SER A 1 401 ? -53.938 34.767 60.245 1.00 41.09 401 SER A CA 1
ATOM 2935 C C . SER A 1 401 ? -54.026 35.908 59.223 1.00 41.09 401 SER A C 1
ATOM 2937 O O . SER A 1 401 ? -53.189 36.807 59.247 1.00 41.09 401 SER A O 1
ATOM 2939 N N . LYS A 1 402 ? -55.099 35.974 58.420 1.00 35.38 402 LYS A N 1
ATOM 2940 C CA . LYS A 1 402 ? -55.643 37.260 57.934 1.00 35.38 402 LYS A CA 1
ATOM 2941 C C . LYS A 1 402 ? -57.165 37.322 57.964 1.00 35.38 402 LYS A C 1
ATOM 2943 O O . LYS A 1 402 ? -57.818 36.338 57.566 1.00 35.38 402 LYS A O 1
#

Sequence (402 aa):
MTYTPTASESGTDVTVTYQVCNGTICTTATVTISVSGDDSDGDGVPNAQEILDGTDPNDPCDYDIDSQDLDAVSDEWKNADCDNDGLTNAEELVLGTDPLNPDSDGDGVSDGKEVADNTDPNDPCEYKTTRSQIFNLTSATWKALDCDEDGLTNAEEIALGPDPQVADTDGDGNPDGTDPHPLVPTATDDTTSVNVSSVLEFNILANDDYLPGEDITISIVPPQNYSTWYTGEADQTVTIEYQVCNGTVCDTATLTISVVGVDTDGDGVSDLDETSSPTPTSPTDPCSYNVADQSADAVTDAWRALDCDGDGVTNGEELDNGTDPQDGCDYNPADQDPTKVSDDWSDADCDNDGLTNGEELTGVDNPSTPANPDGEKTNPLVVDSDGDGVSDAQEHSMDRSK

Secondary structure (DSSP, 8-state):
------GGGTTSEEEEEEEEEETTEEEEEEEEEE-PPP-SS-SSS-HHHHHHHT--TT-TTS--GGG--TTT--HHHHT--SS-SS--HHHHHHHT--TT-S-SS-SSS-HHHHHHHT--TT-TT-----HHHHTTT--TTGGG--SSSSS--HHHHHHHS--TT-SSSS-SSS-TTT-SSTTS-----EEEEEETT------GGGSSSPPP-TTEEEEEPTT----S---PPTT-EEEEEEEEEETTEEEEEEEEEEEEPP-SS-SSS-HHHHHHSSS---TT-TT---TTT--TTT--HHHHT--SS-SSS-HHHHHHHT--TT-TTS--TTT--TTT--HHHHH--SS-SSS-HHHHHH----TTSS---TT----TT-SSSS-SSS-GGGGGGTTT--

pLDDT: mean 87.65, std 11.34, range [35.38, 98.5]